Protein AF-0000000071013882 (afdb_homodimer)

Sequence (706 aa):
MTGKALVVGGSGIVGSATAALLHEQGWTVHGLARKPLEQDGVHPVVADLQDAAATAEALSCLAPDAVFITTWLRQDSEAENIRVNSAMVRNLLDGLRGDDAPRHVALVTGLKHYLGPFEAYGKGALPQTPFREEQDRLDIENFYYAQEDEVFAAAERDGFGWSVHRPHTVIGKAVGNAMNMGTTLAVYATLCRETGRPFRFPGSDAQWSGLTDMTDARQLAKHLLWAATTPAARDEAFNVVNGDVFRWSWMWGRIADWFGLEPAPFDGTVRPLEVQMADDAPVWRRIAEREGLVEPDLSRLASPWHTDADLGRPIEVVTDMSKSRRMGFTAYQPTDDAFFDLFARLRSDRLIPMTGKALVVGGSGIVGSATAALLHEQGWTVHGLARKPLEQDGVHPVVADLQDAAATAEALSCLAPDAVFITTWLRQDSEAENIRVNSAMVRNLLDGLRGDDAPRHVALVTGLKHYLGPFEAYGKGALPQTPFREEQDRLDIENFYYAQEDEVFAAAERDGFGWSVHRPHTVIGKAVGNAMNMGTTLAVYATLCRETGRPFRFPGSDAQWSGLTDMTDARQLAKHLLWAATTPAARDEAFNVVNGDVFRWSWMWGRIADWFGLEPAPFDGTVRPLEVQMADDAPVWRRIAEREGLVEPDLSRLASPWHTDADLGRPIEVVTDMSKSRRMGFTAYQPTDDAFFDLFARLRSDRLIP

pLDDT: mean 95.19, std 7.13, range [50.28, 98.94]

Nearest PDB structures (foldseek):
  6el3-assembly3_B  TM=9.417E-01  e=2.917E-36  Arabidopsis thaliana
  2v6g-assembly1_A  TM=9.565E-01  e=1.762E-35  Digitalis lanata
  5df1-assembly1_A  TM=9.251E-01  e=2.222E-35  Catharanthus roseus
  5cob-assembly2_D  TM=9.178E-01  e=1.900E-34  Catharanthus roseus
  5dcy-assembly1_A-3  TM=9.198E-01  e=2.397E-34  Catharanthus roseus

InterPro domains:
  IPR001509 NAD-dependent epimerase/dehydratase [PF01370] (5-240)
  IPR036291 NAD(P)-binding domain superfamily [SSF51735] (4-347)
  IPR055222 PRISE-like, Rossmann-fold domain [cd08948] (4-310)

Radius of gyration: 27.99 Å; Cα contacts (8 Å, |Δi|>4): 1490; chains: 2; bounding box: 55×78×63 Å

Structure (mmCIF, N/CA/C/O backbone):
data_AF-0000000071013882-model_v1
#
loop_
_entity.id
_entity.type
_entity.pdbx_description
1 polymer 'SDR family oxidoreductase'
#
loop_
_atom_site.group_PDB
_atom_site.id
_atom_site.type_symbol
_atom_site.label_atom_id
_atom_site.label_alt_id
_atom_site.label_comp_id
_atom_site.label_asym_id
_atom_site.label_entity_id
_atom_site.label_seq_id
_atom_site.pdbx_PDB_ins_code
_atom_site.Cartn_x
_atom_site.Cartn_y
_atom_site.Cartn_z
_atom_site.occupancy
_atom_site.B_iso_or_equiv
_atom_site.auth_seq_id
_atom_site.auth_comp_id
_atom_site.auth_asym_id
_atom_site.auth_atom_id
_atom_site.pdbx_PDB_model_num
ATOM 1 N N . MET A 1 1 ? -2.738 29.312 -19.031 1 50.28 1 MET A N 1
ATOM 2 C CA . MET A 1 1 ? -2.664 29.281 -17.562 1 50.28 1 MET A CA 1
ATOM 3 C C . MET A 1 1 ? -3.604 28.234 -16.984 1 50.28 1 MET A C 1
ATOM 5 O O . MET A 1 1 ? -4.738 28.094 -17.453 1 50.28 1 MET A O 1
ATOM 9 N N . THR A 1 2 ? -3.104 27.031 -16.203 1 75.88 2 THR A N 1
ATOM 10 C CA . THR A 1 2 ? -3.779 25.797 -15.812 1 75.88 2 THR A CA 1
ATOM 11 C C . THR A 1 2 ? -4.965 26.094 -14.898 1 75.88 2 THR A C 1
ATOM 13 O O . THR A 1 2 ? -6.02 25.484 -15.016 1 75.88 2 THR A O 1
ATOM 16 N N . GLY A 1 3 ? -5.027 27.234 -14.031 1 91.69 3 GLY A N 1
ATOM 17 C CA . GLY A 1 3 ? -6.113 27.656 -13.156 1 91.69 3 GLY A CA 1
ATOM 18 C C . GLY A 1 3 ? -5.645 28.484 -11.977 1 91.69 3 GLY A C 1
ATOM 19 O O . GLY A 1 3 ? -4.449 28.75 -11.828 1 91.69 3 GLY A O 1
ATOM 20 N N . LYS A 1 4 ? -6.543 29.141 -11.289 1 96.12 4 LYS A N 1
ATOM 21 C CA . LYS A 1 4 ? -6.289 29.906 -10.078 1 96.12 4 LYS A CA 1
ATOM 22 C C . LYS A 1 4 ? -6.641 29.094 -8.828 1 96.12 4 LYS A C 1
ATOM 24 O O . LYS A 1 4 ? -7.695 28.453 -8.781 1 96.12 4 LYS A O 1
ATOM 29 N N . ALA A 1 5 ? -5.691 29.094 -7.91 1 97.62 5 ALA A N 1
ATOM 30 C CA . ALA A 1 5 ? -5.902 28.328 -6.688 1 97.62 5 ALA A CA 1
ATOM 31 C C . ALA A 1 5 ? -5.77 29.203 -5.449 1 97.62 5 ALA A C 1
ATOM 33 O O . ALA A 1 5 ? -4.941 30.125 -5.418 1 97.62 5 ALA A O 1
ATOM 34 N N . LEU A 1 6 ? -6.594 28.938 -4.496 1 97.75 6 LEU A N 1
ATOM 35 C CA . LEU A 1 6 ? -6.465 29.5 -3.156 1 97.75 6 LEU A CA 1
ATOM 36 C C . LEU A 1 6 ? -6.129 28.422 -2.145 1 97.75 6 LEU A C 1
ATOM 38 O O . LEU A 1 6 ? -6.906 27.484 -1.947 1 97.75 6 LEU A O 1
ATOM 42 N N . VAL A 1 7 ? -4.977 28.5 -1.57 1 98.56 7 VAL A N 1
ATOM 43 C CA . VAL A 1 7 ? -4.547 27.562 -0.53 1 98.56 7 VAL A CA 1
ATOM 44 C C . VAL A 1 7 ? -4.711 28.219 0.842 1 98.56 7 VAL A C 1
ATOM 46 O O . VAL A 1 7 ? -4.004 29.172 1.176 1 98.56 7 VAL A O 1
ATOM 49 N N . VAL A 1 8 ? -5.66 27.703 1.597 1 98.38 8 VAL A N 1
ATOM 50 C CA . VAL A 1 8 ? -5.98 28.234 2.92 1 98.38 8 VAL A CA 1
ATOM 51 C C . VAL A 1 8 ? -5.133 27.516 3.975 1 98.38 8 VAL A C 1
ATOM 53 O O . VAL A 1 8 ? -5.219 26.297 4.137 1 98.38 8 VAL A O 1
ATOM 56 N N . GLY A 1 9 ? -4.41 28.219 4.766 1 96.19 9 GLY A N 1
ATOM 57 C CA . GLY A 1 9 ? -3.365 27.656 5.602 1 96.19 9 GLY A CA 1
ATOM 58 C C . GLY A 1 9 ? -2.049 27.469 4.867 1 96.19 9 GLY A C 1
ATOM 59 O O . GLY A 1 9 ? -1.395 26.438 4.996 1 96.19 9 GLY A O 1
ATOM 60 N N . GLY A 1 10 ? -1.673 28.438 4.117 1 94 10 GLY A N 1
ATOM 61 C CA . GLY A 1 10 ? -0.561 28.344 3.186 1 94 10 GLY A CA 1
ATOM 62 C C . GLY A 1 10 ? 0.785 28.203 3.875 1 94 10 GLY A C 1
ATOM 63 O O . GLY A 1 10 ? 1.751 27.734 3.273 1 94 10 GLY A O 1
ATOM 64 N N . SER A 1 11 ? 0.854 28.562 5.148 1 91.88 11 SER A N 1
ATOM 65 C CA . SER A 1 11 ? 2.133 28.547 5.855 1 91.88 11 SER A CA 1
ATOM 66 C C . SER A 1 11 ? 2.354 27.219 6.578 1 91.88 11 SER A C 1
ATOM 68 O O . SER A 1 11 ? 3.424 26.984 7.145 1 91.88 11 SER A O 1
ATOM 70 N N . GLY A 1 12 ? 1.391 26.375 6.566 1 94.69 12 GLY A N 1
ATOM 71 C CA . GLY A 1 12 ? 1.502 25.094 7.23 1 94.69 12 GLY A CA 1
ATOM 72 C C . GLY A 1 12 ? 2.166 24.031 6.371 1 94.69 12 GLY A C 1
ATOM 73 O O . GLY A 1 12 ? 2.551 24.297 5.23 1 94.69 12 GLY A O 1
ATOM 74 N N . ILE A 1 13 ? 2.297 22.859 6.902 1 96.31 13 ILE A N 1
ATOM 75 C CA . ILE A 1 13 ? 2.98 21.75 6.258 1 96.31 13 ILE A CA 1
ATOM 76 C C . ILE A 1 13 ? 2.27 21.391 4.953 1 96.31 13 ILE A C 1
ATOM 78 O O . ILE A 1 13 ? 2.891 21.359 3.889 1 96.31 13 ILE A O 1
ATOM 82 N N . VAL A 1 14 ? 0.982 21.172 5.051 1 97.94 14 VAL A N 1
ATOM 83 C CA . VAL A 1 14 ? 0.199 20.734 3.9 1 97.94 14 VAL A CA 1
ATOM 84 C C . VAL A 1 14 ? 0.022 21.891 2.92 1 97.94 14 VAL A C 1
ATOM 86 O O . VAL A 1 14 ? 0.165 21.719 1.709 1 97.94 14 VAL A O 1
ATOM 89 N N . GLY A 1 15 ? -0.276 23.078 3.467 1 97.56 15 GLY A N 1
ATOM 90 C CA . GLY A 1 15 ? -0.503 24.234 2.623 1 97.56 15 GLY A CA 1
ATOM 91 C C . GLY A 1 15 ? 0.707 24.625 1.789 1 97.56 15 GLY A C 1
ATOM 92 O O . GLY A 1 15 ? 0.585 24.875 0.588 1 97.56 15 GLY A O 1
ATOM 93 N N . SER A 1 16 ? 1.866 24.641 2.412 1 96.56 16 SER A N 1
ATOM 94 C CA . SER A 1 16 ? 3.074 25.031 1.692 1 96.56 16 SER A CA 1
ATOM 95 C C . SER A 1 16 ? 3.424 24.031 0.606 1 96.56 16 SER A C 1
ATOM 97 O O . SER A 1 16 ? 3.834 24.406 -0.493 1 96.56 16 SER A O 1
ATOM 99 N N . ALA A 1 17 ? 3.256 22.734 0.9 1 97.81 17 ALA A N 1
ATOM 100 C CA . ALA A 1 17 ? 3.521 21.703 -0.092 1 97.81 17 ALA A CA 1
ATOM 101 C C . ALA A 1 17 ? 2.549 21.797 -1.264 1 97.81 17 ALA A C 1
ATOM 103 O O . ALA A 1 17 ? 2.943 21.641 -2.422 1 97.81 17 ALA A O 1
ATOM 104 N N . THR A 1 18 ? 1.275 22.047 -0.95 1 98.62 18 THR A N 1
ATOM 105 C CA . THR A 1 18 ? 0.247 22.156 -1.979 1 98.62 18 THR A CA 1
ATOM 106 C C . THR A 1 18 ? 0.506 23.375 -2.867 1 98.62 18 THR A C 1
ATOM 108 O O . THR A 1 18 ? 0.449 23.281 -4.094 1 98.62 18 THR A O 1
ATOM 111 N N . ALA A 1 19 ? 0.852 24.484 -2.238 1 98.31 19 ALA A N 1
ATOM 112 C CA . ALA A 1 19 ? 1.136 25.719 -2.979 1 98.31 19 ALA A CA 1
ATOM 113 C C . ALA A 1 19 ? 2.328 25.531 -3.914 1 98.31 19 ALA A C 1
ATOM 115 O O . ALA A 1 19 ? 2.291 25.953 -5.07 1 98.31 19 ALA A O 1
ATOM 116 N N . ALA A 1 20 ? 3.359 24.891 -3.414 1 97.81 20 ALA A N 1
ATOM 117 C CA . ALA A 1 20 ? 4.559 24.656 -4.215 1 97.81 20 ALA A CA 1
ATOM 118 C C . ALA A 1 20 ? 4.242 23.812 -5.441 1 97.81 20 ALA A C 1
ATOM 120 O O . ALA A 1 20 ? 4.672 24.125 -6.555 1 97.81 20 ALA A O 1
ATOM 121 N N . LEU A 1 21 ? 3.529 22.734 -5.234 1 98.38 21 LEU A N 1
ATOM 122 C CA . LEU A 1 21 ? 3.184 21.844 -6.34 1 98.38 21 LEU A CA 1
ATOM 123 C C . LEU A 1 21 ? 2.334 22.578 -7.375 1 98.38 21 LEU A C 1
ATOM 125 O O . LEU A 1 21 ? 2.57 22.453 -8.578 1 98.38 21 LEU A O 1
ATOM 129 N N . LEU A 1 22 ? 1.296 23.328 -6.895 1 98.38 22 LEU A N 1
ATOM 130 C CA . LEU A 1 22 ? 0.406 24.047 -7.793 1 98.38 22 LEU A CA 1
ATOM 131 C C . LEU A 1 22 ? 1.184 25.062 -8.625 1 98.38 22 LEU A C 1
ATOM 133 O O . LEU A 1 22 ? 0.955 25.188 -9.836 1 98.38 22 LEU A O 1
ATOM 137 N N . HIS A 1 23 ? 2.104 25.719 -7.988 1 98.06 23 HIS A N 1
ATOM 138 C CA . HIS A 1 23 ? 2.941 26.672 -8.703 1 98.06 23 HIS A CA 1
ATOM 139 C C . HIS A 1 23 ? 3.771 25.984 -9.781 1 98.06 23 HIS A C 1
ATOM 141 O O . HIS A 1 23 ? 3.852 26.469 -10.914 1 98.06 23 HIS A O 1
ATOM 147 N N . GLU A 1 24 ? 4.375 24.906 -9.391 1 97.69 24 GLU A N 1
ATOM 148 C CA . GLU A 1 24 ? 5.172 24.125 -10.328 1 97.69 24 GLU A CA 1
ATOM 149 C C . GLU A 1 24 ? 4.336 23.672 -11.523 1 97.69 24 GLU A C 1
ATOM 151 O O . GLU A 1 24 ? 4.852 23.562 -12.641 1 97.69 24 GLU A O 1
ATOM 156 N N . GLN A 1 25 ? 3.062 23.453 -11.281 1 97.44 25 GLN A N 1
ATOM 157 C CA . GLN A 1 25 ? 2.166 22.953 -12.32 1 97.44 25 GLN A CA 1
ATOM 158 C C . GLN A 1 25 ? 1.55 24.094 -13.117 1 97.44 25 GLN A C 1
ATOM 160 O O . GLN A 1 25 ? 0.664 23.891 -13.945 1 97.44 25 GLN A O 1
ATOM 165 N N . GLY A 1 26 ? 1.887 25.328 -12.789 1 97.44 26 GLY A N 1
ATOM 166 C CA . GLY A 1 26 ? 1.522 26.469 -13.617 1 97.44 26 GLY A CA 1
ATOM 167 C C . GLY A 1 26 ? 0.284 27.188 -13.125 1 97.44 26 GLY A C 1
ATOM 168 O O . GLY A 1 26 ? -0.243 28.078 -13.812 1 97.44 26 GLY A O 1
ATOM 169 N N . TRP A 1 27 ? -0.184 26.875 -11.945 1 97.81 27 TRP A N 1
ATOM 170 C CA . TRP A 1 27 ? -1.335 27.562 -11.375 1 97.81 27 TRP A CA 1
ATOM 171 C C . TRP A 1 27 ? -0.937 28.938 -10.836 1 97.81 27 TRP A C 1
ATOM 173 O O . TRP A 1 27 ? 0.202 29.141 -10.406 1 97.81 27 TRP A O 1
ATOM 183 N N . THR A 1 28 ? -1.849 29.875 -10.984 1 97.56 28 THR A N 1
ATOM 184 C CA . THR A 1 28 ? -1.733 31.078 -10.148 1 97.56 28 THR A CA 1
ATOM 185 C C . THR A 1 28 ? -2.164 30.766 -8.711 1 97.56 28 THR A C 1
ATOM 187 O O . THR A 1 28 ? -3.312 30.391 -8.469 1 97.56 28 THR A O 1
ATOM 190 N N . VAL A 1 29 ? -1.226 30.938 -7.785 1 98.12 29 VAL A N 1
ATOM 191 C CA . VAL A 1 29 ? -1.481 30.438 -6.438 1 98.12 29 VAL A CA 1
ATOM 192 C C . VAL A 1 29 ? -1.584 31.609 -5.461 1 98.12 29 VAL A C 1
ATOM 194 O O . VAL A 1 29 ? -0.705 32.469 -5.426 1 98.12 29 VAL A O 1
ATOM 197 N N . HIS A 1 30 ? -2.65 31.672 -4.754 1 97.81 30 HIS A N 1
ATOM 198 C CA . HIS A 1 30 ? -2.811 32.562 -3.605 1 97.81 30 HIS A CA 1
ATOM 199 C C . HIS A 1 30 ? -2.77 31.781 -2.295 1 97.81 30 HIS A C 1
ATOM 201 O O . HIS A 1 30 ? -3.408 30.734 -2.172 1 97.81 30 HIS A O 1
ATOM 207 N N . GLY A 1 31 ? -1.972 32.188 -1.35 1 98 31 GLY A N 1
ATOM 208 C CA . GLY A 1 31 ? -1.874 31.562 -0.044 1 98 31 GLY A CA 1
ATOM 209 C C . GLY A 1 31 ? -2.445 32.406 1.075 1 98 31 GLY A C 1
ATOM 210 O O . GLY A 1 31 ? -1.957 33.531 1.337 1 98 31 GLY A O 1
ATOM 211 N N . LEU A 1 32 ? -3.488 31.922 1.698 1 97.69 32 LEU A N 1
ATOM 212 C CA . LEU A 1 32 ? -4.133 32.656 2.787 1 97.69 32 LEU A CA 1
ATOM 213 C C . LEU A 1 32 ? -3.59 32.188 4.137 1 97.69 32 LEU A C 1
ATOM 215 O O . LEU A 1 32 ? -3.506 30.984 4.41 1 97.69 32 LEU A O 1
ATOM 219 N N . ALA A 1 33 ? -3.146 33.062 4.953 1 95.06 33 ALA A N 1
ATOM 220 C CA . ALA A 1 33 ? -2.693 32.812 6.32 1 95.06 33 ALA A CA 1
ATOM 221 C C . ALA A 1 33 ? -2.848 34.062 7.176 1 95.06 33 ALA A C 1
ATOM 223 O O . ALA A 1 33 ? -2.969 35.188 6.645 1 95.06 33 ALA A O 1
ATOM 224 N N . ARG A 1 34 ? -2.904 33.875 8.492 1 91.81 34 ARG A N 1
ATOM 225 C CA . ARG A 1 34 ? -2.893 35.031 9.391 1 91.81 34 ARG A CA 1
ATOM 226 C C . ARG A 1 34 ? -1.564 35.781 9.305 1 91.81 34 ARG A C 1
ATOM 228 O O . ARG A 1 34 ? -1.536 37 9.297 1 91.81 34 ARG A O 1
ATOM 235 N N . LYS A 1 35 ? -0.532 34.969 9.188 1 88.69 35 LYS A N 1
ATOM 236 C CA . LYS A 1 35 ? 0.834 35.438 9.016 1 88.69 35 LYS A CA 1
ATOM 237 C C . LYS A 1 35 ? 1.518 34.75 7.844 1 88.69 35 LYS A C 1
ATOM 239 O O . LYS A 1 35 ? 2.248 33.781 8.031 1 88.69 35 LYS A O 1
ATOM 244 N N . PRO A 1 36 ? 1.36 35.312 6.648 1 87.62 36 PRO A N 1
ATOM 245 C CA . PRO A 1 36 ? 1.9 34.625 5.465 1 87.62 36 PRO A CA 1
ATOM 246 C C . PRO A 1 36 ? 3.426 34.594 5.465 1 87.62 36 PRO A C 1
ATOM 248 O O . PRO A 1 36 ? 4.082 35.531 5.914 1 87.62 36 PRO A O 1
ATOM 251 N N . LEU A 1 37 ? 3.928 33.438 5.07 1 84.69 37 LEU A N 1
ATOM 252 C CA . LEU A 1 37 ? 5.352 33.281 4.797 1 84.69 37 LEU A CA 1
ATOM 253 C C . LEU A 1 37 ? 5.641 33.469 3.309 1 84.69 37 LEU A C 1
ATOM 255 O O . LEU A 1 37 ? 4.836 33.062 2.465 1 84.69 37 LEU A O 1
ATOM 259 N N . GLU A 1 38 ? 6.738 34.125 3.096 1 88.19 38 GLU A N 1
ATOM 260 C CA . GLU A 1 38 ? 7.121 34.312 1.697 1 88.19 38 GLU A CA 1
ATOM 261 C C . GLU A 1 38 ? 7.426 32.969 1.034 1 88.19 38 GLU A C 1
ATOM 263 O O . GLU A 1 38 ? 8.172 32.156 1.584 1 88.19 38 GLU A O 1
ATOM 268 N N . GLN A 1 39 ? 6.805 32.75 -0.018 1 92.19 39 GLN A N 1
ATOM 269 C CA . GLN A 1 39 ? 7.008 31.562 -0.841 1 92.19 39 GLN A CA 1
ATOM 270 C C . GLN A 1 39 ? 6.98 31.922 -2.326 1 92.19 39 GLN A C 1
ATOM 272 O O . GLN A 1 39 ? 6.098 32.656 -2.783 1 92.19 39 GLN A O 1
ATOM 277 N N . ASP A 1 40 ? 7.992 31.438 -3.016 1 92.19 40 ASP A N 1
ATOM 278 C CA . ASP A 1 40 ? 8.109 31.734 -4.438 1 92.19 40 ASP A CA 1
ATOM 279 C C . ASP A 1 40 ? 6.852 31.312 -5.195 1 92.19 40 ASP A C 1
ATOM 281 O O . ASP A 1 40 ? 6.371 30.188 -5.047 1 92.19 40 ASP A O 1
ATOM 285 N N . GLY A 1 41 ? 6.324 32.25 -5.898 1 94.88 41 GLY A N 1
ATOM 286 C CA . GLY A 1 41 ? 5.219 31.953 -6.793 1 94.88 41 GLY A CA 1
ATOM 287 C C . GLY A 1 41 ? 3.871 31.938 -6.094 1 94.88 41 GLY A C 1
ATOM 288 O O . GLY A 1 41 ? 2.855 31.578 -6.695 1 94.88 41 GLY A O 1
ATOM 289 N N . VAL A 1 42 ? 3.844 32.344 -4.828 1 97.12 42 VAL A N 1
ATOM 290 C CA . VAL A 1 42 ? 2.592 32.344 -4.078 1 97.12 42 VAL A CA 1
ATOM 291 C C . VAL A 1 42 ? 2.23 33.781 -3.674 1 97.12 42 VAL A C 1
ATOM 293 O O . VAL A 1 42 ? 3.041 34.5 -3.066 1 97.12 42 VAL A O 1
ATOM 296 N N . HIS A 1 43 ? 1.067 34.281 -4.094 1 97.06 43 HIS A N 1
ATOM 297 C CA . HIS A 1 43 ? 0.562 35.594 -3.701 1 97.06 43 HIS A CA 1
ATOM 298 C C . HIS A 1 43 ? -0.079 35.531 -2.318 1 97.06 43 HIS A C 1
ATOM 300 O O . HIS A 1 43 ? -1.062 34.812 -2.111 1 97.06 43 HIS A O 1
ATOM 306 N N . PRO A 1 44 ? 0.429 36.312 -1.442 1 96.94 44 PRO A N 1
ATOM 307 C CA . PRO A 1 44 ? -0.105 36.25 -0.08 1 96.94 44 PRO A CA 1
ATOM 308 C C . PRO A 1 44 ? -1.486 36.875 0.044 1 96.94 44 PRO A C 1
ATOM 310 O O . PRO A 1 44 ? -1.763 37.906 -0.604 1 96.94 44 PRO A O 1
ATOM 313 N N . VAL A 1 45 ? -2.33 36.281 0.736 1 97.12 45 VAL A N 1
ATOM 314 C CA . VAL A 1 45 ? -3.615 36.781 1.187 1 97.12 45 VAL A CA 1
ATOM 315 C C . VAL A 1 45 ? -3.672 36.781 2.713 1 97.12 45 VAL A C 1
ATOM 317 O O . VAL A 1 45 ? -3.539 35.719 3.334 1 97.12 45 VAL A O 1
ATOM 320 N N . VAL A 1 46 ? -3.826 37.938 3.348 1 96.56 46 VAL A N 1
ATOM 321 C CA . VAL A 1 46 ? -3.807 38.031 4.805 1 96.56 46 VAL A CA 1
ATOM 322 C C . VAL A 1 46 ? -5.234 38.094 5.34 1 96.56 46 VAL A C 1
ATOM 324 O O . VAL A 1 46 ? -5.996 39 5.004 1 96.56 46 VAL A O 1
ATOM 327 N N . ALA A 1 47 ? -5.566 37.125 6.152 1 95.75 47 ALA A N 1
ATOM 328 C CA . ALA A 1 47 ? -6.883 37.125 6.785 1 95.75 47 ALA A CA 1
ATOM 329 C C . ALA A 1 47 ? -6.922 36.188 7.992 1 95.75 47 ALA A C 1
ATOM 331 O O . ALA A 1 47 ? -6.262 35.156 8 1 95.75 47 ALA A O 1
ATOM 332 N N . ASP A 1 48 ? -7.613 36.594 9 1 96.44 48 ASP A N 1
ATOM 333 C CA . ASP A 1 48 ? -8.055 35.719 10.086 1 96.44 48 ASP A CA 1
ATOM 334 C C . ASP A 1 48 ? -9.445 35.156 9.805 1 96.44 48 ASP A C 1
ATOM 336 O O . ASP A 1 48 ? -10.438 35.906 9.883 1 96.44 48 ASP A O 1
ATOM 340 N N . LEU A 1 49 ? -9.547 33.875 9.602 1 97.56 49 LEU A N 1
ATOM 341 C CA . LEU A 1 49 ? -10.789 33.25 9.164 1 97.56 49 LEU A CA 1
ATOM 342 C C . LEU A 1 49 ? -11.859 33.344 10.25 1 97.56 49 LEU A C 1
ATOM 344 O O . LEU A 1 49 ? -13.039 33.125 9.984 1 97.56 49 LEU A O 1
ATOM 348 N N . GLN A 1 50 ? -11.445 33.688 11.461 1 97.25 50 GLN A N 1
ATOM 349 C CA . GLN A 1 50 ? -12.43 33.875 12.531 1 97.25 50 GLN A CA 1
ATOM 350 C C . GLN A 1 50 ? -13.18 35.188 12.391 1 97.25 50 GLN A C 1
ATOM 352 O O . GLN A 1 50 ? -14.211 35.375 13.023 1 97.25 50 GLN A O 1
ATOM 357 N N . ASP A 1 51 ? -12.633 36.094 11.602 1 97.69 51 ASP A N 1
ATOM 358 C CA . ASP A 1 51 ? -13.25 37.375 11.32 1 97.69 51 ASP A CA 1
ATOM 359 C C . ASP A 1 51 ? -13.969 37.375 9.969 1 97.69 51 ASP A C 1
ATOM 361 O O . ASP A 1 51 ? -13.336 37.531 8.922 1 97.69 51 ASP A O 1
ATOM 365 N N . ALA A 1 52 ? -15.25 37.281 9.984 1 97.69 52 ALA A N 1
ATOM 366 C CA . ALA A 1 52 ? -16.047 37.125 8.773 1 97.69 52 ALA A CA 1
ATOM 367 C C . ALA A 1 52 ? -15.867 38.312 7.832 1 97.69 52 ALA A C 1
ATOM 369 O O . ALA A 1 52 ? -15.672 38.125 6.629 1 97.69 52 ALA A O 1
ATOM 370 N N . ALA A 1 53 ? -15.922 39.469 8.383 1 97.25 53 ALA A N 1
ATOM 371 C CA . ALA A 1 53 ? -15.852 40.688 7.566 1 97.25 53 ALA A CA 1
ATOM 372 C C . ALA A 1 53 ? -14.469 40.844 6.926 1 97.25 53 ALA A C 1
ATOM 374 O O . ALA A 1 53 ? -14.359 41.156 5.734 1 97.25 53 ALA A O 1
ATOM 375 N N . ALA A 1 54 ? -13.438 40.656 7.719 1 96.31 54 ALA A N 1
ATOM 376 C CA . ALA A 1 54 ? -12.07 40.75 7.215 1 96.31 54 ALA A CA 1
ATOM 377 C C . ALA A 1 54 ? -11.797 39.688 6.156 1 96.31 54 ALA A C 1
ATOM 379 O O . ALA A 1 54 ? -11.078 39.938 5.188 1 96.31 54 ALA A O 1
ATOM 380 N N . THR A 1 55 ? -12.352 38.5 6.371 1 97.62 55 THR A N 1
ATOM 381 C CA . THR A 1 55 ? -12.195 37.406 5.41 1 97.62 55 THR A CA 1
ATOM 382 C C . THR A 1 55 ? -12.867 37.781 4.086 1 97.62 55 THR A C 1
ATOM 384 O O . THR A 1 55 ? -12.273 37.625 3.018 1 97.62 55 THR A O 1
ATOM 387 N N . ALA A 1 56 ? -14.062 38.281 4.133 1 96.25 56 ALA A N 1
ATOM 388 C CA . ALA A 1 56 ? -14.789 38.688 2.93 1 96.25 56 ALA A CA 1
ATOM 389 C C . ALA A 1 56 ? -14.031 39.75 2.158 1 96.25 56 ALA A C 1
ATOM 391 O O . ALA A 1 56 ? -13.938 39.688 0.93 1 96.25 56 ALA A O 1
ATOM 392 N N . GLU A 1 57 ? -13.516 40.688 2.891 1 96.62 57 GLU A N 1
ATOM 393 C CA . GLU A 1 57 ? -12.766 41.781 2.27 1 96.62 57 GLU A CA 1
ATOM 394 C C . GLU A 1 57 ? -11.508 41.25 1.579 1 96.62 57 GLU A C 1
ATOM 396 O O . GLU A 1 57 ? -11.211 41.625 0.448 1 96.62 57 GLU A O 1
ATOM 401 N N . ALA A 1 58 ? -10.766 40.375 2.238 1 96.5 58 ALA A N 1
ATOM 402 C CA . ALA A 1 58 ? -9.516 39.844 1.716 1 96.5 58 ALA A CA 1
ATOM 403 C C . ALA A 1 58 ? -9.766 39 0.453 1 96.5 58 ALA A C 1
ATOM 405 O O . ALA A 1 58 ? -8.898 38.938 -0.426 1 96.5 58 ALA A O 1
ATOM 406 N N . LEU A 1 59 ? -10.969 38.438 0.325 1 95.62 59 LEU A N 1
ATOM 407 C CA . LEU A 1 59 ? -11.258 37.5 -0.753 1 95.62 59 LEU A CA 1
ATOM 408 C C . LEU A 1 59 ? -12.031 38.188 -1.877 1 95.62 59 LEU A C 1
ATOM 410 O O . LEU A 1 59 ? -12.297 37.562 -2.916 1 95.62 59 LEU A O 1
ATOM 414 N N . SER A 1 60 ? -12.383 39.438 -1.75 1 91.81 60 SER A N 1
ATOM 415 C CA . SER A 1 60 ? -13.344 40.125 -2.602 1 91.81 60 SER A CA 1
ATOM 416 C C . SER A 1 60 ? -12.867 40.156 -4.051 1 91.81 60 SER A C 1
ATOM 418 O O . SER A 1 60 ? -13.68 40.188 -4.977 1 91.81 60 SER A O 1
ATOM 420 N N . CYS A 1 61 ? -11.578 40.062 -4.301 1 89.19 61 CYS A N 1
ATOM 421 C CA . CYS A 1 61 ? -11.078 40.188 -5.668 1 89.19 61 CYS A CA 1
ATOM 422 C C . CYS A 1 61 ? -10.57 38.844 -6.184 1 89.19 61 CYS A C 1
ATOM 424 O O . CYS A 1 61 ? -9.906 38.781 -7.219 1 89.19 61 CYS A O 1
ATOM 426 N N . LEU A 1 62 ? -10.859 37.812 -5.449 1 91.81 62 LEU A N 1
ATOM 427 C CA . LEU A 1 62 ? -10.375 36.5 -5.844 1 91.81 62 LEU A CA 1
ATOM 428 C C . LEU A 1 62 ? -11.5 35.656 -6.434 1 91.81 62 LEU A C 1
ATOM 430 O O . LEU A 1 62 ? -12.633 35.688 -5.949 1 91.81 62 LEU A O 1
ATOM 434 N N . ALA A 1 63 ? -11.227 35.031 -7.539 1 91.88 63 ALA A N 1
ATOM 435 C CA . ALA A 1 63 ? -12.117 34.062 -8.172 1 91.88 63 ALA A CA 1
ATOM 436 C C . ALA A 1 63 ? -11.383 32.75 -8.484 1 91.88 63 ALA A C 1
ATOM 438 O O . ALA A 1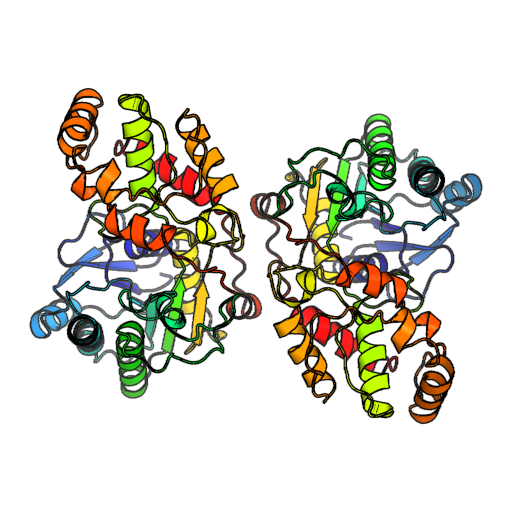 63 ? -11.18 32.406 -9.656 1 91.88 63 ALA A O 1
ATOM 439 N N . PRO A 1 64 ? -11.039 31.984 -7.434 1 95.19 64 PRO A N 1
ATOM 440 C CA . PRO A 1 64 ? -10.234 30.781 -7.652 1 95.19 64 PRO A CA 1
ATOM 441 C C . PRO A 1 64 ? -11.031 29.656 -8.281 1 95.19 64 PRO A C 1
ATOM 443 O O . PRO A 1 64 ? -12.211 29.469 -7.977 1 95.19 64 PRO A O 1
ATOM 446 N N . ASP A 1 65 ? -10.367 28.875 -9.18 1 95.31 65 ASP A N 1
ATOM 447 C CA . ASP A 1 65 ? -10.93 27.656 -9.758 1 95.31 65 ASP A CA 1
ATOM 448 C C . ASP A 1 65 ? -10.93 26.531 -8.734 1 95.31 65 ASP A C 1
ATOM 450 O O . ASP A 1 65 ? -11.75 25.609 -8.82 1 95.31 65 ASP A O 1
ATOM 454 N N . ALA A 1 66 ? -10.008 26.578 -7.812 1 97.25 66 ALA A N 1
ATOM 455 C CA . ALA A 1 66 ? -9.891 25.562 -6.773 1 97.25 66 ALA A CA 1
ATOM 456 C C . ALA A 1 66 ? -9.5 26.188 -5.438 1 97.25 66 ALA A C 1
ATOM 458 O O . ALA A 1 66 ? -8.68 27.109 -5.391 1 97.25 66 ALA A O 1
ATOM 459 N N . VAL A 1 67 ? -10.094 25.719 -4.383 1 97.88 67 VAL A N 1
ATOM 460 C CA . VAL A 1 67 ? -9.805 26.141 -3.014 1 97.88 67 VAL A CA 1
ATOM 461 C C . VAL A 1 67 ? -9.352 24.938 -2.189 1 97.88 67 VAL A C 1
ATOM 463 O O . VAL A 1 67 ? -10.031 23.906 -2.158 1 97.88 67 VAL A O 1
ATOM 466 N N . PHE A 1 68 ? -8.227 25.031 -1.573 1 98.81 68 PHE A N 1
ATOM 467 C CA . PHE A 1 68 ? -7.688 23.969 -0.73 1 98.81 68 PHE A CA 1
ATOM 468 C C . PHE A 1 68 ? -7.641 24.406 0.728 1 98.81 68 PHE A C 1
ATOM 470 O O . PHE A 1 68 ? -6.848 25.281 1.095 1 98.81 68 PHE A O 1
ATOM 477 N N . ILE A 1 69 ? -8.484 23.828 1.52 1 98.81 69 ILE A N 1
ATOM 478 C CA . ILE A 1 69 ? -8.547 24.156 2.939 1 98.81 69 ILE A CA 1
ATOM 479 C C . ILE A 1 69 ? -7.645 23.219 3.729 1 98.81 69 ILE A C 1
ATOM 481 O O . ILE A 1 69 ? -8 22.047 3.957 1 98.81 69 ILE A O 1
ATOM 485 N N . THR A 1 70 ? -6.512 23.703 4.199 1 98.19 70 THR A N 1
ATOM 486 C CA . THR A 1 70 ? -5.516 22.844 4.824 1 98.19 70 THR A CA 1
ATOM 487 C C . THR A 1 70 ? -5.195 23.328 6.238 1 98.19 70 THR A C 1
ATOM 489 O O . THR A 1 70 ? -4.09 23.125 6.738 1 98.19 70 THR A O 1
ATOM 492 N N . THR A 1 71 ? -6.168 24.031 6.883 1 95.44 71 THR A N 1
ATOM 493 C CA . THR A 1 71 ? -5.875 24.578 8.203 1 95.44 71 THR A CA 1
ATOM 494 C C . THR A 1 71 ? -7.039 24.344 9.156 1 95.44 71 THR A C 1
ATOM 496 O O . THR A 1 71 ? -8.18 24.172 8.727 1 95.44 71 THR A O 1
ATOM 499 N N . TRP A 1 72 ? -6.707 24.234 10.367 1 93.44 72 TRP A N 1
ATOM 500 C CA . TRP A 1 72 ? -7.641 24.266 11.484 1 93.44 72 TRP A CA 1
ATOM 501 C C . TRP A 1 72 ? -6.977 24.812 12.742 1 93.44 72 TRP A C 1
ATOM 503 O O . TRP A 1 72 ? -5.762 25.031 12.758 1 93.44 72 TRP A O 1
ATOM 513 N N . LEU A 1 73 ? -7.77 25.234 13.703 1 94.12 73 LEU A N 1
ATOM 514 C CA . LEU A 1 73 ? -7.285 25.812 14.945 1 94.12 73 LEU A CA 1
ATOM 515 C C . LEU A 1 73 ? -7.664 24.938 16.141 1 94.12 73 LEU A C 1
ATOM 517 O O . LEU A 1 73 ? -8.852 24.734 16.406 1 94.12 73 LEU A O 1
ATOM 521 N N . ARG A 1 74 ? -6.652 24.484 16.844 1 90.5 74 ARG A N 1
ATOM 522 C CA . ARG A 1 74 ? -6.898 23.672 18.031 1 90.5 74 ARG A CA 1
ATOM 523 C C . ARG A 1 74 ? -7.477 24.516 19.156 1 90.5 74 ARG A C 1
ATOM 525 O O . ARG A 1 74 ? -7.02 25.641 19.406 1 90.5 74 ARG A O 1
ATOM 532 N N . GLN A 1 75 ? -8.516 24 19.75 1 93.81 75 GLN A N 1
ATOM 533 C CA . GLN A 1 75 ? -9.117 24.609 20.922 1 93.81 75 GLN A CA 1
ATOM 534 C C . GLN A 1 75 ? -9.039 23.688 22.125 1 93.81 75 GLN A C 1
ATOM 536 O O . GLN A 1 75 ? -8.57 22.562 22.031 1 93.81 75 GLN A O 1
ATOM 541 N N . ASP A 1 76 ? -9.523 24.172 23.281 1 91.81 76 ASP A N 1
ATOM 542 C CA . ASP A 1 76 ? -9.367 23.469 24.547 1 91.81 76 ASP A CA 1
ATOM 543 C C . ASP A 1 76 ? -10.383 22.344 24.672 1 91.81 76 ASP A C 1
ATOM 545 O O . ASP A 1 76 ? -10.18 21.391 25.453 1 91.81 76 ASP A O 1
ATOM 549 N N . SER A 1 77 ? -11.453 22.438 23.984 1 93.44 77 SER A N 1
ATOM 550 C CA . SER A 1 77 ? -12.492 21.422 24.016 1 93.44 77 SER A CA 1
ATOM 551 C C . SER A 1 77 ? -13.008 21.109 22.609 1 93.44 77 SER A C 1
ATOM 553 O O . SER A 1 77 ? -12.867 21.938 21.703 1 93.44 77 SER A O 1
ATOM 555 N N . GLU A 1 78 ? -13.555 19.953 22.516 1 94.62 78 GLU A N 1
ATOM 556 C CA . GLU A 1 78 ? -14.094 19.578 21.203 1 94.62 78 GLU A CA 1
ATOM 557 C C . GLU A 1 78 ? -15.242 20.484 20.797 1 94.62 78 GLU A C 1
ATOM 559 O O . GLU A 1 78 ? -15.398 20.812 19.625 1 94.62 78 GLU A O 1
ATOM 564 N N . ALA A 1 79 ? -16.031 20.859 21.766 1 96.06 79 ALA A N 1
ATOM 565 C CA . ALA A 1 79 ? -17.125 21.797 21.484 1 96.06 79 ALA A CA 1
ATOM 566 C C . ALA A 1 79 ? -16.578 23.109 20.906 1 96.06 79 ALA A C 1
ATOM 568 O O . ALA A 1 79 ? -17.156 23.641 19.953 1 96.06 79 ALA A O 1
ATOM 569 N N . GLU A 1 80 ? -15.516 23.578 21.484 1 97.12 80 GLU A N 1
ATOM 570 C CA . GLU A 1 80 ? -14.891 24.797 20.969 1 97.12 80 GLU A CA 1
ATOM 571 C C . GLU A 1 80 ? -14.234 24.547 19.625 1 97.12 80 GLU A C 1
ATOM 573 O O . GLU A 1 80 ? -14.25 25.422 18.75 1 97.12 80 GLU A O 1
ATOM 578 N N . ASN A 1 81 ? -13.57 23.391 19.469 1 97 81 ASN A N 1
ATOM 579 C CA . ASN A 1 81 ? -13.047 23.016 18.156 1 97 81 ASN A CA 1
ATOM 580 C C . ASN A 1 81 ? -14.125 23.094 17.078 1 97 81 ASN A C 1
ATOM 582 O O . ASN A 1 81 ? -13.898 23.625 16 1 97 81 ASN A O 1
ATOM 586 N N . ILE A 1 82 ? -15.289 22.547 17.391 1 98.06 82 ILE A N 1
ATOM 587 C CA . ILE A 1 82 ? -16.406 22.516 16.453 1 98.06 82 ILE A CA 1
ATOM 588 C C . ILE A 1 82 ? -16.844 23.953 16.125 1 98.06 82 ILE A C 1
ATOM 590 O O . ILE A 1 82 ? -16.969 24.312 14.953 1 98.06 82 ILE A O 1
ATOM 594 N N . ARG A 1 83 ? -17.031 24.719 17.125 1 98.19 83 ARG A N 1
ATOM 595 C CA . ARG A 1 83 ? -17.5 26.094 16.938 1 98.19 83 ARG A CA 1
ATOM 596 C C . ARG A 1 83 ? -16.547 26.891 16.078 1 98.19 83 ARG A C 1
ATOM 598 O O . ARG A 1 83 ? -16.953 27.5 15.086 1 98.19 83 ARG A O 1
ATOM 605 N N . VAL A 1 84 ? -15.273 26.891 16.438 1 98.5 84 VAL A N 1
ATOM 606 C CA . VAL A 1 84 ? -14.266 27.75 15.812 1 98.5 84 VAL A CA 1
ATOM 607 C C . VAL A 1 84 ? -13.977 27.266 14.391 1 98.5 84 VAL A C 1
ATOM 609 O O . VAL A 1 84 ? -14 28.047 13.445 1 98.5 84 VAL A O 1
ATOM 612 N N . ASN A 1 85 ? -13.734 25.984 14.211 1 98.5 85 ASN A N 1
ATOM 613 C CA . ASN A 1 85 ? -13.305 25.469 12.914 1 98.5 85 ASN A CA 1
ATOM 614 C C . ASN A 1 85 ? -14.453 25.438 11.914 1 98.5 85 ASN A C 1
ATOM 616 O O . ASN A 1 85 ? -14.242 25.625 10.711 1 98.5 85 ASN A O 1
ATOM 620 N N . SER A 1 86 ? -15.719 25.219 12.344 1 98.56 86 SER A N 1
ATOM 621 C CA . SER A 1 86 ? -16.859 25.359 11.438 1 98.56 86 SER A CA 1
ATOM 622 C C . SER A 1 86 ? -17.031 26.797 10.961 1 98.56 86 SER A C 1
ATOM 624 O O . SER A 1 86 ? -17.297 27.031 9.781 1 98.56 86 SER A O 1
ATOM 626 N N . ALA A 1 87 ? -16.859 27.672 11.906 1 98.56 87 ALA A N 1
ATOM 627 C CA . ALA A 1 87 ? -17 29.078 11.57 1 98.56 87 ALA A CA 1
ATOM 628 C C . ALA A 1 87 ? -15.945 29.516 10.562 1 98.56 87 ALA A C 1
ATOM 630 O O . ALA A 1 87 ? -16.234 30.312 9.656 1 98.56 87 ALA A O 1
ATOM 631 N N . MET A 1 88 ? -14.734 29.047 10.75 1 98.69 88 MET A N 1
ATOM 632 C CA . MET A 1 88 ? -13.656 29.375 9.828 1 98.69 88 MET A CA 1
ATOM 633 C C . MET A 1 88 ? -14.008 28.938 8.406 1 98.69 88 MET A C 1
ATOM 635 O O . MET A 1 88 ? -13.828 29.688 7.453 1 98.69 88 MET A O 1
ATOM 639 N N . VAL A 1 89 ? -14.531 27.688 8.25 1 98.62 89 VAL A N 1
ATOM 640 C CA . VAL A 1 89 ? -14.906 27.172 6.941 1 98.62 89 VAL A CA 1
ATOM 641 C C . VAL A 1 89 ? -16.078 28 6.379 1 98.62 89 VAL A C 1
ATOM 643 O O . VAL A 1 89 ? -16.062 28.375 5.207 1 98.62 89 VAL A O 1
ATOM 646 N N . ARG A 1 90 ? -17.062 28.297 7.176 1 98.19 90 ARG A N 1
ATOM 647 C CA . ARG A 1 90 ? -18.219 29.094 6.766 1 98.19 90 ARG A CA 1
ATOM 648 C C . ARG A 1 90 ? -17.797 30.469 6.277 1 98.19 90 ARG A C 1
ATOM 650 O O . ARG A 1 90 ? -18.234 30.906 5.211 1 98.19 90 ARG A O 1
ATOM 657 N N . ASN A 1 91 ? -16.969 31.172 7.07 1 98.25 91 ASN A N 1
ATOM 658 C CA . ASN A 1 91 ? -16.5 32.5 6.711 1 98.25 91 ASN A CA 1
ATOM 659 C C . ASN A 1 91 ? -15.75 32.5 5.387 1 98.25 91 ASN A C 1
ATOM 661 O O . ASN A 1 91 ? -15.922 33.406 4.562 1 98.25 91 ASN A O 1
ATOM 665 N N . LEU A 1 92 ? -14.859 31.5 5.23 1 97.5 92 LEU A N 1
ATOM 666 C CA . LEU A 1 92 ? -14.094 31.375 3.996 1 97.5 92 LEU A CA 1
ATOM 667 C C . LEU A 1 92 ? -15.031 31.234 2.797 1 97.5 92 LEU A C 1
ATOM 669 O O . LEU A 1 92 ? -14.898 31.969 1.816 1 97.5 92 LEU A O 1
ATOM 673 N N . LEU A 1 93 ? -15.969 30.266 2.885 1 96.5 93 LEU A N 1
ATOM 674 C CA . LEU A 1 93 ? -16.828 29.938 1.747 1 96.5 93 LEU A CA 1
ATOM 675 C C . LEU A 1 93 ? -17.828 31.062 1.494 1 96.5 93 LEU A C 1
ATOM 677 O O . LEU A 1 93 ? -18.188 31.328 0.345 1 96.5 93 LEU A O 1
ATOM 681 N N . ASP A 1 94 ? -18.312 31.75 2.547 1 95.38 94 ASP A N 1
ATOM 682 C CA . ASP A 1 94 ? -19.172 32.906 2.383 1 95.38 94 ASP A CA 1
ATOM 683 C C . ASP A 1 94 ? -18.438 34.031 1.665 1 95.38 94 ASP A C 1
ATOM 685 O O . ASP A 1 94 ? -19.031 34.75 0.854 1 95.38 94 ASP A O 1
ATOM 689 N N . GLY A 1 95 ? -17.188 34.188 2.037 1 94.75 95 GLY A N 1
ATOM 690 C CA . GLY A 1 95 ? -16.391 35.25 1.433 1 94.75 95 GLY A CA 1
ATOM 691 C C . GLY A 1 95 ? -16.109 35 -0.043 1 94.75 95 GLY A C 1
ATOM 692 O O . GLY A 1 95 ? -15.734 35.938 -0.761 1 94.75 95 GLY A O 1
ATOM 693 N N . LEU A 1 96 ? -16.25 33.812 -0.468 1 93.94 96 LEU A N 1
ATOM 694 C CA . LEU A 1 96 ? -15.961 33.438 -1.853 1 93.94 96 LEU A CA 1
ATOM 695 C C . LEU A 1 96 ? -17.234 33.375 -2.676 1 93.94 96 LEU A C 1
ATOM 697 O O . LEU A 1 96 ? -17.219 33 -3.852 1 93.94 96 LEU A O 1
ATOM 701 N N . ARG A 1 97 ? -18.359 33.781 -2.014 1 87.12 97 ARG A N 1
ATOM 702 C CA . ARG A 1 97 ? -19.625 33.75 -2.725 1 87.12 97 ARG A CA 1
ATOM 703 C C . ARG A 1 97 ? -19.672 34.812 -3.818 1 87.12 97 ARG A C 1
ATOM 705 O O . ARG A 1 97 ? -19.047 35.875 -3.695 1 87.12 97 ARG A O 1
ATOM 712 N N . GLY A 1 98 ? -20.562 34.594 -4.895 1 72.56 98 GLY A N 1
ATOM 713 C CA . GLY A 1 98 ? -20.828 35.594 -5.91 1 72.56 98 GLY A CA 1
ATOM 714 C C . GLY A 1 98 ? -20.359 35.188 -7.293 1 72.56 98 GLY A C 1
ATOM 715 O O . GLY A 1 98 ? -20.922 35.656 -8.297 1 72.56 98 GLY A O 1
ATOM 716 N N . ASP A 1 99 ? -19.094 34.719 -7.277 1 58.34 99 ASP A N 1
ATOM 717 C CA . ASP A 1 99 ? -18.641 34.406 -8.625 1 58.34 99 ASP A CA 1
ATOM 718 C C . ASP A 1 99 ? -19.234 33.062 -9.102 1 58.34 99 ASP A C 1
ATOM 720 O O . ASP A 1 99 ? -19.438 32.156 -8.297 1 58.34 99 ASP A O 1
ATOM 724 N N . ASP A 1 100 ? -20.031 33 -10.164 1 59.69 100 ASP A N 1
ATOM 725 C CA . ASP A 1 100 ? -20.703 31.875 -10.781 1 59.69 100 ASP A CA 1
ATOM 726 C C . ASP A 1 100 ? -19.719 30.75 -11.125 1 59.69 100 ASP A C 1
ATOM 728 O O . ASP A 1 100 ? -20.109 29.734 -11.703 1 59.69 100 ASP A O 1
ATOM 732 N N . ALA A 1 101 ? -18.469 30.953 -10.906 1 60.25 101 ALA A N 1
ATOM 733 C CA . ALA A 1 101 ? -17.547 30 -11.516 1 60.25 101 ALA A CA 1
ATOM 734 C C . ALA A 1 101 ? -17.531 28.688 -10.734 1 60.25 101 ALA A C 1
ATOM 736 O O . ALA A 1 101 ? -17.531 28.688 -9.5 1 60.25 101 ALA A O 1
ATOM 737 N N . PRO A 1 102 ? -17.688 27.688 -11.531 1 67.31 102 PRO A N 1
ATOM 738 C CA . PRO A 1 102 ? -17.594 26.359 -10.938 1 67.31 102 PRO A CA 1
ATOM 739 C C . PRO A 1 102 ? -16.25 26.109 -10.234 1 67.31 102 PRO A C 1
ATOM 741 O O . PRO A 1 102 ? -15.195 26.359 -10.82 1 67.31 102 PRO A O 1
ATOM 744 N N . ARG A 1 103 ? -16.266 26.031 -8.938 1 91.38 103 ARG A N 1
ATOM 745 C CA . ARG A 1 103 ? -14.992 25.812 -8.25 1 91.38 103 ARG A CA 1
ATOM 746 C C . ARG A 1 103 ? -14.992 24.469 -7.539 1 91.38 103 ARG A C 1
ATOM 748 O O . ARG A 1 103 ? -16.031 23.828 -7.391 1 91.38 103 ARG A O 1
ATOM 755 N N . HIS A 1 104 ? -13.859 23.938 -7.402 1 96.88 104 HIS A N 1
ATOM 756 C CA . HIS A 1 104 ? -13.625 22.766 -6.566 1 96.88 104 HIS A CA 1
ATOM 757 C C . HIS A 1 104 ? -13.078 23.172 -5.199 1 96.88 104 HIS A C 1
ATOM 759 O O . HIS A 1 104 ? -12.133 23.953 -5.113 1 96.88 104 HIS A O 1
ATOM 765 N N . VAL A 1 105 ? -13.719 22.703 -4.156 1 98.06 105 VAL A N 1
ATOM 766 C CA . VAL A 1 105 ? -13.25 22.953 -2.797 1 98.06 105 VAL A CA 1
ATOM 767 C C . VAL A 1 105 ? -12.758 21.656 -2.172 1 98.06 105 VAL A C 1
ATOM 769 O O . VAL A 1 105 ? -13.531 20.703 -2.014 1 98.06 105 VAL A O 1
ATOM 772 N N . ALA A 1 106 ? -11.492 21.594 -1.86 1 98.88 106 ALA A N 1
ATOM 773 C CA . ALA A 1 106 ? -10.906 20.453 -1.178 1 98.88 106 ALA A CA 1
ATOM 774 C C . ALA A 1 106 ? -10.672 20.75 0.301 1 98.88 106 ALA A C 1
ATOM 776 O O . ALA A 1 106 ? -10.078 21.766 0.648 1 98.88 106 ALA A O 1
ATOM 777 N N . LEU A 1 107 ? -11.148 19.859 1.16 1 98.94 107 LEU A N 1
ATOM 778 C CA . LEU A 1 107 ? -10.969 20 2.602 1 98.94 107 LEU A CA 1
ATOM 779 C C . LEU A 1 107 ? -10.055 18.891 3.137 1 98.94 107 LEU A C 1
ATOM 781 O O . LEU A 1 107 ? -10.297 17.703 2.887 1 98.94 107 LEU A O 1
ATOM 785 N N . VAL A 1 108 ? -8.992 19.312 3.848 1 98.88 108 VAL A N 1
ATOM 786 C CA . VAL A 1 108 ? -8.125 18.344 4.504 1 98.88 108 VAL A CA 1
ATOM 787 C C . VAL A 1 108 ? -8.594 18.125 5.941 1 98.88 108 VAL A C 1
ATOM 789 O O . VAL A 1 108 ? -8.688 19.078 6.723 1 98.88 108 VAL A O 1
ATOM 792 N N . THR A 1 109 ? -8.938 16.984 6.277 1 98.25 109 THR A N 1
ATOM 793 C CA . THR A 1 109 ? -9.211 16.562 7.645 1 98.25 109 THR A CA 1
ATOM 794 C C . THR A 1 109 ? -8.141 15.594 8.141 1 98.25 109 THR A C 1
ATOM 796 O O . THR A 1 109 ? -6.984 15.984 8.336 1 98.25 109 THR A O 1
ATOM 799 N N . GLY A 1 110 ? -8.578 14.359 8.477 1 97 110 GLY A N 1
ATOM 800 C CA . GLY A 1 110 ? -7.633 13.352 8.93 1 97 110 GLY A CA 1
ATOM 801 C C . GLY A 1 110 ? -8.305 12.117 9.508 1 97 110 GLY A C 1
ATOM 802 O O . GLY A 1 110 ? -9.523 11.961 9.398 1 97 110 GLY A O 1
ATOM 803 N N . LEU A 1 111 ? -7.543 11.305 10.172 1 96.25 111 LEU A N 1
ATOM 804 C CA . LEU A 1 111 ? -8.047 10 10.602 1 96.25 111 LEU A CA 1
ATOM 805 C C . LEU A 1 111 ? -8.828 10.117 11.906 1 96.25 111 LEU A C 1
ATOM 807 O O . LEU A 1 111 ? -9.461 9.156 12.344 1 96.25 111 LEU A O 1
ATOM 811 N N . LYS A 1 112 ? -8.828 11.297 12.539 1 94.25 112 LYS A N 1
ATOM 812 C CA . LYS A 1 112 ? -9.758 11.5 13.641 1 94.25 112 LYS A CA 1
ATOM 813 C C . LYS A 1 112 ? -11.195 11.242 13.211 1 94.25 112 LYS A C 1
ATOM 815 O O . LYS A 1 112 ? -12.07 11.031 14.047 1 94.25 112 LYS A O 1
ATOM 820 N N . HIS A 1 113 ? -11.406 11.352 11.906 1 95.75 113 HIS A N 1
ATOM 821 C CA . HIS A 1 113 ? -12.688 10.953 11.344 1 95.75 113 HIS A CA 1
ATOM 822 C C . HIS A 1 113 ? -13.102 9.57 11.836 1 95.75 113 HIS A C 1
ATOM 824 O O . HIS A 1 113 ? -14.273 9.328 12.125 1 95.75 113 HIS A O 1
ATOM 830 N N . TYR A 1 114 ? -12.133 8.633 11.922 1 95.38 114 TYR A N 1
ATOM 831 C CA . TYR A 1 114 ? -12.398 7.242 12.281 1 95.38 114 TYR A CA 1
ATOM 832 C C . TYR A 1 114 ? -12.109 7 13.758 1 95.38 114 TYR A C 1
ATOM 834 O O . TYR A 1 114 ? -12.594 6.027 14.344 1 95.38 114 TYR A O 1
ATOM 842 N N . LEU A 1 115 ? -11.258 7.836 14.367 1 92.31 115 LEU A N 1
ATOM 843 C CA . LEU A 1 115 ? -10.703 7.559 15.688 1 92.31 115 LEU A CA 1
ATOM 844 C C . LEU A 1 115 ? -11.414 8.391 16.75 1 92.31 115 LEU A C 1
ATOM 846 O O . LEU A 1 115 ? -11.328 8.078 17.938 1 92.31 115 LEU A O 1
ATOM 850 N N . GLY A 1 116 ? -12.078 9.398 16.344 1 87.56 116 GLY A N 1
ATOM 851 C CA . GLY A 1 116 ? -12.672 10.32 17.297 1 87.56 116 GLY A CA 1
ATOM 852 C C . GLY A 1 116 ? -11.719 11.406 17.75 1 87.56 116 GLY A C 1
ATOM 853 O O . GLY A 1 116 ? -10.555 11.43 17.359 1 87.56 116 GLY A O 1
ATOM 854 N N . PRO A 1 117 ? -12.266 12.281 18.562 1 83.19 117 PRO A N 1
ATOM 855 C CA . PRO A 1 117 ? -11.445 13.398 19.062 1 83.19 117 PRO A CA 1
ATOM 856 C C . PRO A 1 117 ? -10.328 12.945 19.984 1 83.19 117 PRO A C 1
ATOM 858 O O . PRO A 1 117 ? -10.32 11.797 20.438 1 83.19 117 PRO A O 1
ATOM 861 N N . PHE A 1 118 ? -9.375 13.805 20.172 1 73.06 118 PHE A N 1
ATOM 862 C CA . PHE A 1 118 ? -8.188 13.508 20.969 1 73.06 118 PHE A CA 1
ATOM 863 C C . PHE A 1 118 ? -8.578 12.922 22.328 1 73.06 118 PHE A C 1
ATOM 865 O O . PHE A 1 118 ? -7.934 11.992 22.812 1 73.06 118 PHE A O 1
ATOM 872 N N . GLU A 1 119 ? -9.617 13.43 22.844 1 69.5 119 GLU A N 1
ATOM 873 C CA . GLU A 1 119 ? -10.016 13.047 24.188 1 69.5 119 GLU A CA 1
ATOM 874 C C . GLU A 1 119 ? -10.633 11.648 24.203 1 69.5 119 GLU A C 1
ATOM 876 O O . GLU A 1 119 ? -10.758 11.031 25.266 1 69.5 119 GLU A O 1
ATOM 881 N N . ALA A 1 120 ? -10.898 11.172 23.062 1 66.75 120 ALA A N 1
ATOM 882 C CA . ALA A 1 120 ? -11.617 9.906 23 1 66.75 120 ALA A CA 1
ATOM 883 C C . ALA A 1 120 ? -10.828 8.867 22.203 1 66.75 120 ALA A C 1
ATOM 885 O O . ALA A 1 120 ? -11.359 7.809 21.859 1 66.75 120 ALA A O 1
ATOM 886 N N . TYR A 1 121 ? -9.57 9.227 22.047 1 62.12 121 TYR A N 1
ATOM 887 C CA . TYR A 1 121 ? -8.805 8.305 21.203 1 62.12 121 TYR A CA 1
ATOM 888 C C . TYR A 1 121 ? -8.781 6.906 21.812 1 62.12 121 TYR A C 1
ATOM 890 O O . TYR A 1 121 ? -8.375 6.738 22.969 1 62.12 121 TYR A O 1
ATOM 898 N N . GLY A 1 122 ? -9.289 6.027 21.062 1 59.19 122 GLY A N 1
ATOM 899 C CA . GLY A 1 122 ? -9.148 4.637 21.469 1 59.19 122 GLY A CA 1
ATOM 900 C C . GLY A 1 122 ? -10.219 4.188 22.453 1 59.19 122 GLY A C 1
ATOM 901 O O . GLY A 1 122 ? -10.141 3.086 23 1 59.19 122 GLY A O 1
ATOM 902 N N . LYS A 1 123 ? -11.094 5.352 22.719 1 63.38 123 LYS A N 1
ATOM 903 C CA . LYS A 1 123 ? -12.164 4.977 23.641 1 63.38 123 LYS A CA 1
ATOM 904 C C . LYS A 1 123 ? -13.414 4.527 22.875 1 63.38 123 LYS A C 1
ATOM 906 O O . LYS A 1 123 ? -13.75 5.094 21.844 1 63.38 123 LYS A O 1
ATOM 911 N N . GLY A 1 124 ? -13.898 3.344 23.219 1 64.44 124 GLY A N 1
ATOM 912 C CA . GLY A 1 124 ? -15.102 2.768 22.641 1 64.44 124 GLY A CA 1
ATOM 913 C C . GLY A 1 124 ? -14.812 1.819 21.484 1 64.44 124 GLY A C 1
ATOM 914 O O . GLY A 1 124 ? -13.68 1.379 21.297 1 64.44 124 GLY A O 1
ATOM 915 N N . ALA A 1 125 ? -15.828 1.524 20.734 1 74.25 125 ALA A N 1
ATOM 916 C CA . ALA A 1 125 ? -15.695 0.625 19.594 1 74.25 125 ALA A CA 1
ATOM 917 C C . ALA A 1 125 ? -15.125 1.357 18.391 1 74.25 125 ALA A C 1
ATOM 919 O O . ALA A 1 125 ? -15.711 2.328 17.906 1 74.25 125 ALA A O 1
ATOM 920 N N . LEU A 1 126 ? -13.922 1.077 18.047 1 81.69 126 LEU A N 1
ATOM 921 C CA . LEU A 1 126 ? -13.289 1.662 16.875 1 81.69 126 LEU A CA 1
ATOM 922 C C . LEU A 1 126 ? -13.5 0.781 15.641 1 81.69 126 LEU A C 1
ATOM 924 O O . LEU A 1 126 ? -13.586 -0.443 15.758 1 81.69 126 LEU A O 1
ATOM 928 N N . PRO A 1 127 ? -13.602 1.55 14.547 1 88.69 127 PRO A N 1
ATOM 929 C CA . PRO A 1 127 ? -13.734 0.749 13.328 1 88.69 127 PRO A CA 1
ATOM 930 C C . PRO A 1 127 ? -12.523 -0.142 13.078 1 88.69 127 PRO A C 1
ATOM 932 O O . PRO A 1 127 ? -11.43 0.147 13.562 1 88.69 127 PRO A O 1
ATOM 935 N N . GLN A 1 128 ? -12.773 -1.19 12.375 1 92.38 128 GLN A N 1
ATOM 936 C CA . GLN A 1 128 ? -11.711 -2.129 12.023 1 92.38 128 GLN A CA 1
ATOM 937 C C . GLN A 1 128 ? -10.727 -1.501 11.047 1 92.38 128 GLN A C 1
ATOM 939 O O . GLN A 1 128 ? -11.125 -0.813 10.109 1 92.38 128 GLN A O 1
ATOM 944 N N . THR A 1 129 ? -9.461 -1.695 11.258 1 95.88 129 THR A N 1
ATOM 945 C CA . THR A 1 129 ? -8.445 -1.311 10.289 1 95.88 129 THR A CA 1
ATOM 946 C C . THR A 1 129 ? -8.25 -2.406 9.242 1 95.88 129 THR A C 1
ATOM 948 O O . THR A 1 129 ? -8.492 -3.582 9.523 1 95.88 129 THR A O 1
ATOM 951 N N . PRO A 1 130 ? -7.828 -2.094 8.086 1 98 130 PRO A N 1
ATOM 952 C CA . PRO A 1 130 ? -7.555 -0.728 7.629 1 98 130 PRO A CA 1
ATOM 953 C C . PRO A 1 130 ? -8.812 0.132 7.559 1 98 130 PRO A C 1
ATOM 955 O O . PRO A 1 130 ? -9.883 -0.362 7.199 1 98 130 PRO A O 1
ATOM 958 N N . PHE A 1 131 ? -8.656 1.426 7.926 1 97.88 131 PHE A N 1
ATOM 959 C CA . PHE A 1 131 ? -9.773 2.359 7.793 1 97.88 131 PHE A CA 1
ATOM 960 C C . PHE A 1 131 ? -10.195 2.492 6.336 1 97.88 131 PHE A C 1
ATOM 962 O O . PHE A 1 131 ? -9.352 2.621 5.449 1 97.88 131 PHE A O 1
ATOM 969 N N . ARG A 1 132 ? -11.5 2.494 6.086 1 97.81 132 ARG A N 1
ATOM 970 C CA . ARG A 1 132 ? -12.078 2.602 4.75 1 97.81 132 ARG A CA 1
ATOM 971 C C . ARG A 1 132 ? -13.141 3.691 4.695 1 97.81 132 ARG A C 1
ATOM 973 O O . ARG A 1 132 ? -13.898 3.871 5.652 1 97.81 132 ARG A O 1
ATOM 980 N N . GLU A 1 133 ? -13.258 4.367 3.566 1 97.88 133 GLU A N 1
ATOM 981 C CA . GLU A 1 133 ? -14.102 5.551 3.432 1 97.88 133 GLU A CA 1
ATOM 982 C C . GLU A 1 133 ? -15.578 5.191 3.572 1 97.88 133 GLU A C 1
ATOM 984 O O . GLU A 1 133 ? -16.406 6.055 3.877 1 97.88 133 GLU A O 1
ATOM 989 N N . GLU A 1 134 ? -15.898 3.92 3.389 1 95.44 134 GLU A N 1
ATOM 990 C CA . GLU A 1 134 ? -17.297 3.504 3.482 1 95.44 134 GLU A CA 1
ATOM 991 C C . GLU A 1 134 ? -17.75 3.402 4.938 1 95.44 134 GLU A C 1
ATOM 993 O O . GLU A 1 134 ? -18.938 3.285 5.215 1 95.44 134 GLU A O 1
ATOM 998 N N . GLN A 1 135 ? -16.812 3.365 5.855 1 95.5 135 GLN A N 1
ATOM 999 C CA . GLN A 1 135 ? -17.172 3.291 7.27 1 95.5 135 GLN A CA 1
ATOM 1000 C C . GLN A 1 135 ? -17.859 4.566 7.727 1 95.5 135 GLN A C 1
ATOM 1002 O O . GLN A 1 135 ? -17.484 5.668 7.332 1 95.5 135 GLN A O 1
ATOM 1007 N N . ASP A 1 136 ? -18.797 4.469 8.555 1 92.94 136 ASP A N 1
ATOM 1008 C CA . ASP A 1 136 ? -19.641 5.578 8.984 1 92.94 136 ASP A CA 1
ATOM 1009 C C . ASP A 1 136 ? -18.906 6.477 9.977 1 92.94 136 ASP A C 1
ATOM 1011 O O . ASP A 1 136 ? -17.938 6.055 10.602 1 92.94 136 ASP A O 1
ATOM 1015 N N . ARG A 1 137 ? -19.453 7.742 10.047 1 95.44 137 ARG A N 1
ATOM 1016 C CA . ARG A 1 137 ? -19.047 8.609 11.148 1 95.44 137 ARG A CA 1
ATOM 1017 C C . ARG A 1 137 ? -19.312 7.945 12.492 1 95.44 137 ARG A C 1
ATOM 1019 O O . ARG A 1 137 ? -20.25 7.152 12.625 1 95.44 137 ARG A O 1
ATOM 1026 N N . LEU A 1 138 ? -18.453 8.227 13.422 1 93.38 138 LEU A N 1
ATOM 1027 C CA . LEU A 1 138 ? -18.719 7.797 14.789 1 93.38 138 LEU A CA 1
ATOM 1028 C C . LEU A 1 138 ? -19.844 8.625 15.414 1 93.38 138 LEU A C 1
ATOM 1030 O O . LEU A 1 138 ? -20.094 9.758 15 1 93.38 138 LEU A O 1
ATOM 1034 N N . ASP A 1 139 ? -20.562 8.008 16.328 1 91.56 139 ASP A N 1
ATOM 1035 C CA . ASP A 1 139 ? -21.578 8.734 17.062 1 91.56 139 ASP A CA 1
ATOM 1036 C C . ASP A 1 139 ? -20.953 9.57 18.188 1 91.56 139 ASP A C 1
ATOM 1038 O O . ASP A 1 139 ? -21.188 9.312 19.359 1 91.56 139 ASP A O 1
ATOM 1042 N N . ILE A 1 140 ? -20.172 10.555 17.766 1 92.06 140 ILE A N 1
ATOM 1043 C CA . ILE A 1 140 ? -19.469 11.422 18.719 1 92.06 140 ILE A CA 1
ATOM 1044 C C . ILE A 1 140 ? -19.281 12.812 18.109 1 92.06 140 ILE A C 1
ATOM 1046 O O . ILE A 1 140 ? -19.375 12.977 16.891 1 92.06 140 ILE A O 1
ATOM 1050 N N . GLU A 1 141 ? -19.094 13.742 18.953 1 93.19 141 GLU A N 1
ATOM 1051 C CA . GLU A 1 141 ? -18.734 15.078 18.484 1 93.19 141 GLU A CA 1
ATOM 1052 C C . GLU A 1 141 ? -17.344 15.078 17.844 1 93.19 141 GLU A C 1
ATOM 1054 O O . GLU A 1 141 ? -16.406 14.477 18.391 1 93.19 141 GLU A O 1
ATOM 1059 N N . ASN A 1 142 ? -17.281 15.664 16.703 1 95.5 142 ASN A N 1
ATOM 1060 C CA . ASN A 1 142 ? -16.031 15.719 15.953 1 95.5 142 ASN A CA 1
ATOM 1061 C C . ASN A 1 142 ? -15.953 16.953 15.055 1 95.5 142 ASN A C 1
ATOM 1063 O O . ASN A 1 142 ? -16.797 17.125 14.164 1 95.5 142 ASN A O 1
ATOM 1067 N N . PHE A 1 143 ? -15.008 17.766 15.242 1 96.88 143 PHE A N 1
ATOM 1068 C CA . PHE A 1 143 ? -14.969 19.016 14.492 1 96.88 143 PHE A CA 1
ATOM 1069 C C . PHE A 1 143 ? -14.703 18.75 13.016 1 96.88 143 PHE A C 1
ATOM 1071 O O . PHE A 1 143 ? -15.047 19.578 12.164 1 96.88 143 PHE A O 1
ATOM 1078 N N . TYR A 1 144 ? -14.039 17.578 12.648 1 97.44 144 TYR A N 1
ATOM 1079 C CA . TYR A 1 144 ? -13.898 17.219 11.242 1 97.44 144 TYR A CA 1
ATOM 1080 C C . TYR A 1 144 ? -15.266 17.094 10.578 1 97.44 144 TYR A C 1
ATOM 1082 O O . TYR A 1 144 ? -15.461 17.547 9.445 1 97.44 144 TYR A O 1
ATOM 1090 N N . TYR A 1 145 ? -16.203 16.453 11.297 1 98.19 145 TYR A N 1
ATOM 1091 C CA . TYR A 1 145 ? -17.562 16.312 10.781 1 98.19 145 TYR A CA 1
ATOM 1092 C C . TYR A 1 145 ? -18.203 17.688 10.562 1 98.19 145 TYR A C 1
ATOM 1094 O O . TYR A 1 145 ? -18.828 17.922 9.531 1 98.19 145 TYR A O 1
ATOM 1102 N N . ALA A 1 146 ? -17.984 18.516 11.484 1 98.38 146 ALA A N 1
ATOM 1103 C CA . ALA A 1 146 ? -18.578 19.844 11.406 1 98.38 146 ALA A CA 1
ATOM 1104 C C . ALA A 1 146 ? -18 20.641 10.234 1 98.38 146 ALA A C 1
ATOM 1106 O O . ALA A 1 146 ? -18.719 21.359 9.555 1 98.38 146 ALA A O 1
ATOM 1107 N N . GLN A 1 147 ? -16.688 20.547 10.039 1 98.81 147 GLN A N 1
ATOM 1108 C CA . GLN A 1 147 ? -16.062 21.203 8.883 1 98.81 147 GLN A CA 1
ATOM 1109 C C . GLN A 1 147 ? -16.641 20.656 7.574 1 98.81 147 GLN A C 1
ATOM 1111 O O . GLN A 1 147 ? -16.953 21.422 6.664 1 98.81 147 GLN A O 1
ATOM 1116 N N . GLU A 1 148 ? -16.734 19.344 7.465 1 98.75 148 GLU A N 1
ATOM 1117 C CA . GLU A 1 148 ? -17.328 18.719 6.285 1 98.75 148 GLU A CA 1
ATOM 1118 C C . GLU A 1 148 ? -18.75 19.219 6.031 1 98.75 148 GLU A C 1
ATOM 1120 O O . GLU A 1 148 ? -19.094 19.547 4.898 1 98.75 148 GLU A O 1
ATOM 1125 N N . ASP A 1 149 ? -19.531 19.266 7.086 1 98.75 149 ASP A N 1
ATOM 1126 C CA . ASP A 1 149 ? -20.922 19.672 6.961 1 98.75 149 ASP A CA 1
ATOM 1127 C C . ASP A 1 149 ? -21.031 21.094 6.414 1 98.75 149 ASP A C 1
ATOM 1129 O O . ASP A 1 149 ? -21.922 21.406 5.625 1 98.75 149 ASP A O 1
ATOM 1133 N N . GLU A 1 150 ? -20.125 21.984 6.871 1 98.62 150 GLU A N 1
ATOM 1134 C CA . GLU A 1 150 ? -20.094 23.344 6.336 1 98.62 150 GLU A CA 1
ATOM 1135 C C . GLU A 1 150 ? -19.781 23.344 4.836 1 98.62 150 GLU A C 1
ATOM 1137 O O . GLU A 1 150 ? -20.391 24.094 4.078 1 98.62 150 GLU A O 1
ATOM 1142 N N . VAL A 1 151 ? -18.844 22.516 4.418 1 98.44 151 VAL A N 1
ATOM 1143 C CA . VAL A 1 151 ? -18.469 22.422 3.008 1 98.44 151 VAL A CA 1
ATOM 1144 C C . VAL A 1 151 ? -19.656 21.891 2.207 1 98.44 151 VAL A C 1
ATOM 1146 O O . VAL A 1 151 ? -20 22.422 1.151 1 98.44 151 VAL A O 1
ATOM 1149 N N . PHE A 1 152 ? -20.312 20.828 2.701 1 98.38 152 PHE A N 1
ATOM 1150 C CA . PHE A 1 152 ? -21.438 20.203 2.01 1 98.38 152 PHE A CA 1
ATOM 1151 C C . PHE A 1 152 ? -22.578 21.203 1.854 1 98.38 152 PHE A C 1
ATOM 1153 O O . PHE A 1 152 ? -23.172 21.312 0.775 1 98.38 152 PHE A O 1
ATOM 1160 N N . ALA A 1 153 ? -22.906 21.891 2.904 1 97.31 153 ALA A N 1
ATOM 1161 C CA . ALA A 1 153 ? -24 22.875 2.873 1 97.31 153 ALA A CA 1
ATOM 1162 C C . ALA A 1 153 ? -23.703 23.984 1.868 1 97.31 153 ALA A C 1
ATOM 1164 O O . ALA A 1 153 ? -24.594 24.391 1.11 1 97.31 153 ALA A O 1
ATOM 1165 N N . ALA A 1 154 ? -22.5 24.5 1.899 1 96.44 154 ALA A N 1
ATOM 1166 C CA . ALA A 1 154 ? -22.109 25.562 0.972 1 96.44 154 ALA A CA 1
ATOM 1167 C C . ALA A 1 154 ? -22.141 25.062 -0.471 1 96.44 154 ALA A C 1
ATOM 1169 O O . ALA A 1 154 ? -22.516 25.797 -1.381 1 96.44 154 ALA A O 1
ATOM 1170 N N . ALA A 1 155 ? -21.656 23.844 -0.693 1 96.12 155 ALA A N 1
ATOM 1171 C CA . ALA A 1 155 ? -21.672 23.25 -2.029 1 96.12 155 ALA A CA 1
ATOM 1172 C C . ALA A 1 155 ? -23.094 23.156 -2.576 1 96.12 155 ALA A C 1
ATOM 1174 O O . ALA A 1 155 ? -23.328 23.406 -3.76 1 96.12 155 ALA A O 1
ATOM 1175 N N . GLU A 1 156 ? -23.984 22.688 -1.726 1 94.62 156 GLU A N 1
ATOM 1176 C CA . GLU A 1 156 ? -25.375 22.594 -2.119 1 94.62 156 GLU A CA 1
ATOM 1177 C C . GLU A 1 156 ? -25.938 23.969 -2.48 1 94.62 156 GLU A C 1
ATOM 1179 O O . GLU A 1 156 ? -26.688 24.094 -3.455 1 94.62 156 GLU A O 1
ATOM 1184 N N . ARG A 1 157 ? -25.578 24.906 -1.751 1 93.12 157 ARG A N 1
ATOM 1185 C CA . ARG A 1 157 ? -26.094 26.266 -1.929 1 93.12 157 ARG A CA 1
ATOM 1186 C C . ARG A 1 157 ? -25.484 26.906 -3.176 1 93.12 157 ARG A C 1
ATOM 1188 O O . ARG A 1 157 ? -26.203 27.547 -3.951 1 93.12 157 ARG A O 1
ATOM 1195 N N . ASP A 1 158 ? -24.172 26.766 -3.346 1 92.94 158 ASP A N 1
ATOM 1196 C CA . ASP A 1 158 ? -23.438 27.562 -4.328 1 92.94 158 ASP A CA 1
ATOM 1197 C C . ASP A 1 158 ? -23.109 26.75 -5.574 1 92.94 158 ASP A C 1
ATOM 1199 O O . ASP A 1 158 ? -22.672 27.297 -6.586 1 92.94 158 ASP A O 1
ATOM 1203 N N . GLY A 1 159 ? -23.188 25.406 -5.562 1 92.69 159 GLY A N 1
ATOM 1204 C CA . GLY A 1 159 ? -23.109 24.562 -6.738 1 92.69 159 GLY A CA 1
ATOM 1205 C C . GLY A 1 159 ? -21.688 24.109 -7.062 1 92.69 159 GLY A C 1
ATOM 1206 O O . GLY A 1 159 ? -21.438 23.531 -8.125 1 92.69 159 GLY A O 1
ATOM 1207 N N . PHE A 1 160 ? -20.734 24.375 -6.184 1 94.75 160 PHE A N 1
ATOM 1208 C CA . PHE A 1 160 ? -19.375 23.922 -6.445 1 94.75 160 PHE A CA 1
ATOM 1209 C C . PHE A 1 160 ? -19.203 22.453 -6.055 1 94.75 160 PHE A C 1
ATOM 1211 O O . PHE A 1 160 ? -20.016 21.906 -5.32 1 94.75 160 PHE A O 1
ATOM 1218 N N . GLY A 1 161 ? -18.188 21.734 -6.695 1 96.31 161 GLY A N 1
ATOM 1219 C CA . GLY A 1 161 ? -17.812 20.406 -6.27 1 96.31 161 GLY A CA 1
ATOM 1220 C C . GLY A 1 161 ? -16.828 20.391 -5.105 1 96.31 161 GLY A C 1
ATOM 1221 O O . GLY A 1 161 ? -16.219 21.422 -4.801 1 96.31 161 GLY A O 1
ATOM 1222 N N . TRP A 1 162 ? -16.734 19.25 -4.48 1 98.19 162 TRP A N 1
ATOM 1223 C CA . TRP A 1 162 ? -15.852 19.188 -3.318 1 98.19 162 TRP A CA 1
ATOM 1224 C C . TRP A 1 162 ? -15.164 17.844 -3.229 1 98.19 162 TRP A C 1
ATOM 1226 O O . TRP A 1 162 ? -15.547 16.891 -3.918 1 98.19 162 TRP A O 1
ATOM 1236 N N . SER A 1 163 ? -14.125 17.766 -2.486 1 98.81 163 SER A N 1
ATOM 1237 C CA . SER A 1 163 ? -13.469 16.547 -2.023 1 98.81 163 SER A CA 1
ATOM 1238 C C . SER A 1 163 ? -12.977 16.703 -0.589 1 98.81 163 SER A C 1
ATOM 1240 O O . SER A 1 163 ? -12.609 17.797 -0.162 1 98.81 163 SER A O 1
ATOM 1242 N N . VAL A 1 164 ? -13.055 15.664 0.186 1 98.88 164 VAL A N 1
ATOM 1243 C CA . VAL A 1 164 ? -12.477 15.594 1.521 1 98.88 164 VAL A CA 1
ATOM 1244 C C . VAL A 1 164 ? -11.289 14.625 1.516 1 98.88 164 VAL A C 1
ATOM 1246 O O . VAL A 1 164 ? -11.359 13.555 0.918 1 98.88 164 VAL A O 1
ATOM 1249 N N . HIS A 1 165 ? -10.211 15.039 2.092 1 98.94 165 HIS A N 1
ATOM 1250 C CA . HIS A 1 165 ? -9.008 14.219 2.164 1 98.94 165 HIS A CA 1
ATOM 1251 C C . HIS A 1 165 ? -8.633 13.914 3.609 1 98.94 165 HIS A C 1
ATOM 1253 O O . HIS A 1 165 ? -8.508 14.82 4.43 1 98.94 165 HIS A O 1
ATOM 1259 N N . ARG A 1 166 ? -8.484 12.664 3.924 1 98.81 166 ARG A N 1
ATOM 1260 C CA . ARG A 1 166 ? -8.219 12.203 5.285 1 98.81 166 ARG A CA 1
ATOM 1261 C C . ARG A 1 166 ? -6.828 11.586 5.391 1 98.81 166 ARG A C 1
ATOM 1263 O O . ARG A 1 166 ? -6.672 10.367 5.27 1 98.81 166 ARG A O 1
ATOM 1270 N N . PRO A 1 167 ? -5.816 12.398 5.625 1 98.56 167 PRO A N 1
ATOM 1271 C CA . PRO A 1 167 ? -4.465 11.867 5.797 1 98.56 167 PRO A CA 1
ATOM 1272 C C . PRO A 1 167 ? -4.227 11.281 7.188 1 98.56 167 PRO A C 1
ATOM 1274 O O . PRO A 1 167 ? -4.922 11.648 8.141 1 98.56 167 PRO A O 1
ATOM 1277 N N . HIS A 1 168 ? -3.295 10.305 7.223 1 98.06 168 HIS A N 1
ATOM 1278 C CA . HIS A 1 168 ? -2.654 9.953 8.484 1 98.06 168 HIS A CA 1
ATOM 1279 C C . HIS A 1 168 ? -1.662 11.031 8.914 1 98.06 168 HIS A C 1
ATOM 1281 O O . HIS A 1 168 ? -1.666 12.141 8.367 1 98.06 168 HIS A O 1
ATOM 1287 N N . THR A 1 169 ? -0.911 10.836 10 1 97.19 169 THR A N 1
ATOM 1288 C CA . THR A 1 169 ? 0.102 11.781 10.453 1 97.19 169 THR A CA 1
ATOM 1289 C C . THR A 1 169 ? 0.933 12.289 9.273 1 97.19 169 THR A C 1
ATOM 1291 O O . THR A 1 169 ? 1.473 11.492 8.5 1 97.19 169 THR A O 1
ATOM 1294 N N . VAL A 1 170 ? 1.014 13.586 9.109 1 97.88 170 VAL A N 1
ATOM 1295 C CA . VAL A 1 170 ? 1.651 14.195 7.949 1 97.88 170 VAL A CA 1
ATOM 1296 C C . VAL A 1 170 ? 3.105 14.531 8.273 1 97.88 170 VAL A C 1
ATOM 1298 O O . VAL A 1 170 ? 3.398 15.086 9.336 1 97.88 170 VAL A O 1
ATOM 1301 N N . ILE A 1 171 ? 3.977 14.148 7.352 1 97.62 171 ILE A N 1
ATOM 1302 C CA . ILE A 1 171 ? 5.395 14.477 7.43 1 97.62 171 ILE A CA 1
ATOM 1303 C C . ILE A 1 171 ? 5.734 15.547 6.398 1 97.62 171 ILE A C 1
ATOM 1305 O O . ILE A 1 171 ? 5.457 15.383 5.207 1 97.62 171 ILE A O 1
ATOM 1309 N N . GLY A 1 172 ? 6.242 16.594 6.832 1 97.31 172 GLY A N 1
ATOM 1310 C CA . GLY A 1 172 ? 6.645 17.703 5.977 1 97.31 172 GLY A CA 1
ATOM 1311 C C . GLY A 1 172 ? 7.285 18.844 6.738 1 97.31 172 GLY A C 1
ATOM 1312 O O . GLY A 1 172 ? 7.48 18.75 7.953 1 97.31 172 GLY A O 1
ATOM 1313 N N . LYS A 1 173 ? 7.672 19.859 6.031 1 96.06 173 LYS A N 1
ATOM 1314 C CA . LYS A 1 173 ? 8.422 20.953 6.629 1 96.06 173 LYS A CA 1
ATOM 1315 C C . LYS A 1 173 ? 7.543 22.203 6.789 1 96.06 173 LYS A C 1
ATOM 1317 O O . LYS A 1 173 ? 6.961 22.688 5.816 1 96.06 173 LYS A O 1
ATOM 1322 N N . ALA A 1 174 ? 7.492 22.672 7.945 1 92.94 174 ALA A N 1
ATOM 1323 C CA . ALA A 1 174 ? 6.957 23.984 8.273 1 92.94 174 ALA A CA 1
ATOM 1324 C C . ALA A 1 174 ? 7.48 24.484 9.617 1 92.94 174 ALA A C 1
ATOM 1326 O O . ALA A 1 174 ? 7.336 23.797 10.633 1 92.94 174 ALA A O 1
ATOM 1327 N N . VAL A 1 175 ? 8.094 25.641 9.648 1 93.06 175 VAL A N 1
ATOM 1328 C CA . VAL A 1 175 ? 8.578 26.219 10.898 1 93.06 175 VAL A CA 1
ATOM 1329 C C . VAL A 1 175 ? 7.43 26.891 11.648 1 93.06 175 VAL A C 1
ATOM 1331 O O . VAL A 1 175 ? 6.641 27.625 11.055 1 93.06 175 VAL A O 1
ATOM 1334 N N . GLY A 1 176 ? 7.293 26.562 12.867 1 89.69 176 GLY A N 1
ATOM 1335 C CA . GLY A 1 176 ? 6.242 27.172 13.68 1 89.69 176 GLY A CA 1
ATOM 1336 C C . GLY A 1 176 ? 4.957 26.359 13.68 1 89.69 176 GLY A C 1
ATOM 1337 O O . GLY A 1 176 ? 3.988 26.734 14.344 1 89.69 176 GLY A O 1
ATOM 1338 N N . ASN A 1 177 ? 4.977 25.266 12.938 1 87.31 177 ASN A N 1
ATOM 1339 C CA . ASN A 1 177 ? 3.795 24.422 12.883 1 87.31 177 ASN A CA 1
ATOM 1340 C C . ASN A 1 177 ? 3.602 23.641 14.18 1 87.31 177 ASN A C 1
ATOM 1342 O O . ASN A 1 177 ? 4.543 23.031 14.695 1 87.31 177 ASN A O 1
ATOM 1346 N N . ALA A 1 178 ? 2.432 23.625 14.633 1 78.69 178 ALA A N 1
ATOM 1347 C CA . ALA A 1 178 ? 2.105 23.031 15.93 1 78.69 178 ALA A CA 1
ATOM 1348 C C . ALA A 1 178 ? 2.102 21.5 15.844 1 78.69 178 ALA A C 1
ATOM 1350 O O . ALA A 1 178 ? 2.172 20.812 16.859 1 78.69 178 ALA A O 1
ATOM 1351 N N . MET A 1 179 ? 1.881 20.953 14.711 1 84.31 179 MET A N 1
ATOM 1352 C CA . MET A 1 179 ? 1.811 19.516 14.523 1 84.31 179 MET A CA 1
ATOM 1353 C C . MET A 1 179 ? 2.83 19.047 13.492 1 84.31 179 MET A C 1
ATOM 1355 O O . MET A 1 179 ? 2.541 19.031 12.297 1 84.31 179 MET A O 1
ATOM 1359 N N . ASN A 1 180 ? 3.939 18.672 13.961 1 91.19 180 ASN A N 1
ATOM 1360 C CA . ASN A 1 180 ? 5.043 18.375 13.055 1 91.19 180 ASN A CA 1
ATOM 1361 C C . ASN A 1 180 ? 5.906 17.219 13.578 1 91.19 180 ASN A C 1
ATOM 1363 O O . ASN A 1 180 ? 7.043 17.438 14.008 1 91.19 180 ASN A O 1
ATOM 1367 N N . MET A 1 181 ? 5.543 16.109 13.367 1 96.31 181 MET A N 1
ATOM 1368 C CA . MET A 1 181 ? 6.25 14.953 13.922 1 96.31 181 MET A CA 1
ATOM 1369 C C . MET A 1 181 ? 7.633 14.812 13.297 1 96.31 181 MET A C 1
ATOM 1371 O O . MET A 1 181 ? 8.617 14.555 13.992 1 96.31 181 MET A O 1
ATOM 1375 N N . GLY A 1 182 ? 7.773 14.977 11.992 1 98 182 GLY A N 1
ATOM 1376 C CA . GLY A 1 182 ? 9.047 14.789 11.312 1 98 182 GLY A CA 1
ATOM 1377 C C . GLY A 1 182 ? 10.141 15.695 11.844 1 98 182 GLY A C 1
ATOM 1378 O O . GLY A 1 182 ? 11.227 15.227 12.195 1 98 182 GLY A O 1
ATOM 1379 N N . THR A 1 183 ? 9.844 16.984 11.953 1 98.25 183 THR A N 1
ATOM 1380 C CA . THR A 1 183 ? 10.82 17.938 12.461 1 98.25 183 THR A CA 1
ATOM 1381 C C . THR A 1 183 ? 11.086 17.719 13.945 1 98.25 183 THR A C 1
ATOM 1383 O O . THR A 1 183 ? 12.219 17.875 14.406 1 98.25 183 THR A O 1
ATOM 1386 N N . THR A 1 184 ? 10.023 17.359 14.672 1 98.44 184 THR A N 1
ATOM 1387 C CA . THR A 1 184 ? 10.195 17.062 16.094 1 98.44 184 THR A CA 1
ATOM 1388 C C . THR A 1 184 ? 11.188 15.922 16.281 1 98.44 184 THR A C 1
ATOM 1390 O O . THR A 1 184 ? 12.094 16.016 17.125 1 98.44 184 THR A O 1
ATOM 1393 N N . LEU A 1 185 ? 11.102 14.891 15.5 1 98.62 185 LEU A N 1
ATOM 1394 C CA . LEU A 1 185 ? 11.992 13.742 15.609 1 98.62 185 LEU A CA 1
ATOM 1395 C C . LEU A 1 185 ? 13.406 14.109 15.172 1 98.62 185 LEU A C 1
ATOM 1397 O O . LEU A 1 185 ? 14.383 13.617 15.742 1 98.62 185 LEU A O 1
ATOM 1401 N N . ALA A 1 186 ? 13.523 14.961 14.188 1 98.69 186 ALA A N 1
ATOM 1402 C CA . ALA A 1 186 ? 14.836 15.422 13.734 1 98.69 186 ALA A CA 1
ATOM 1403 C C . ALA A 1 186 ? 15.562 16.188 14.836 1 98.69 186 ALA A C 1
ATOM 1405 O O . ALA A 1 186 ? 16.75 15.945 15.086 1 98.69 186 ALA A O 1
ATOM 1406 N N . VAL A 1 187 ? 14.82 17.062 15.477 1 98.44 187 VAL A N 1
ATOM 1407 C CA . VAL A 1 187 ? 15.391 17.875 16.547 1 98.44 187 VAL A CA 1
ATOM 1408 C C . VAL A 1 187 ? 15.75 16.984 17.734 1 98.44 187 VAL A C 1
ATOM 1410 O O . VAL A 1 187 ? 16.828 17.125 18.328 1 98.44 187 VAL A O 1
ATOM 1413 N N . TYR A 1 188 ? 14.844 16.078 18.047 1 98.75 188 TYR A N 1
ATOM 1414 C CA . TYR A 1 188 ? 15.094 15.133 19.125 1 98.75 188 TYR A CA 1
ATOM 1415 C C . TYR A 1 188 ? 16.359 14.32 18.859 1 98.75 188 TYR A C 1
ATOM 1417 O O . TYR A 1 188 ? 17.203 14.188 19.75 1 98.75 188 TYR A O 1
ATOM 1425 N N . ALA A 1 189 ? 16.484 13.758 17.672 1 98.81 189 ALA A N 1
ATOM 1426 C CA . ALA A 1 189 ? 17.672 12.984 17.297 1 98.81 189 ALA A CA 1
ATOM 1427 C C . ALA A 1 189 ? 18.922 13.836 17.406 1 98.81 189 ALA A C 1
ATOM 1429 O O . ALA A 1 189 ? 19.953 13.367 17.922 1 98.81 189 ALA A O 1
ATOM 1430 N N . THR A 1 190 ? 18.844 15.078 16.938 1 98.62 190 THR A N 1
ATOM 1431 C CA . THR A 1 190 ? 19.969 16 17.016 1 98.62 190 THR A CA 1
ATOM 1432 C C . THR A 1 190 ? 20.391 16.219 18.469 1 98.62 190 THR A C 1
ATOM 1434 O O . THR A 1 190 ? 21.594 16.172 18.781 1 98.62 190 THR A O 1
ATOM 1437 N N . LEU A 1 191 ? 19.422 16.469 19.328 1 98.62 191 LEU A N 1
ATOM 1438 C CA . LEU A 1 191 ? 19.688 16.703 20.734 1 98.62 191 LEU A CA 1
ATOM 1439 C C . LEU A 1 191 ? 20.344 15.492 21.375 1 98.62 191 LEU A C 1
ATOM 1441 O O . LEU A 1 191 ? 21.297 15.625 22.141 1 98.62 191 LEU A O 1
ATOM 1445 N N . CYS A 1 192 ? 19.797 14.32 21.047 1 98.56 192 CYS A N 1
ATOM 14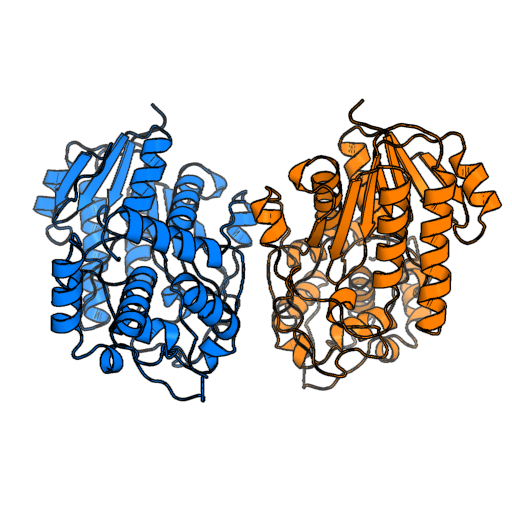46 C CA . CYS A 1 192 ? 20.391 13.094 21.578 1 98.56 192 CYS A CA 1
ATOM 1447 C C . CYS A 1 192 ? 21.828 12.938 21.141 1 98.56 192 CYS A C 1
ATOM 1449 O O . CYS A 1 192 ? 22.703 12.586 21.938 1 98.56 192 CYS A O 1
ATOM 1451 N N . ARG A 1 193 ? 22.094 13.164 19.906 1 97.94 193 ARG A N 1
ATOM 1452 C CA . ARG A 1 193 ? 23.453 13.047 19.375 1 97.94 193 ARG A CA 1
ATOM 1453 C C . ARG A 1 193 ? 24.391 14.016 20.078 1 97.94 193 ARG A C 1
ATOM 1455 O O . ARG A 1 193 ? 25.5 13.641 20.484 1 97.94 193 ARG A O 1
ATOM 1462 N N . GLU A 1 194 ? 23.969 15.227 20.297 1 96.75 194 GLU A N 1
ATOM 1463 C CA . GLU A 1 194 ? 24.781 16.297 20.844 1 96.75 194 GLU A CA 1
ATOM 1464 C C . GLU A 1 194 ? 25.031 16.094 22.328 1 96.75 194 GLU A C 1
ATOM 1466 O O . GLU A 1 194 ? 26.094 16.484 22.859 1 96.75 194 GLU A O 1
ATOM 1471 N N . THR A 1 195 ? 24.109 15.555 23 1 97.25 195 THR A N 1
ATOM 1472 C CA . THR A 1 195 ? 24.219 15.438 24.453 1 97.25 195 THR A CA 1
ATOM 1473 C C . THR A 1 195 ? 24.688 14.047 24.844 1 97.25 195 THR A C 1
ATOM 1475 O O . THR A 1 195 ? 25.016 13.805 26.016 1 97.25 195 THR A O 1
ATOM 1478 N N . GLY A 1 196 ? 24.641 13.109 23.953 1 97.25 196 GLY A N 1
ATOM 1479 C CA . GLY A 1 196 ? 25.062 11.75 24.234 1 97.25 196 GLY A CA 1
ATOM 1480 C C . GLY A 1 196 ? 24 10.93 24.938 1 97.25 196 GLY A C 1
ATOM 1481 O O . GLY A 1 196 ? 24.266 9.836 25.422 1 97.25 196 GLY A O 1
ATOM 1482 N N . ARG A 1 197 ? 22.859 11.461 25.047 1 96.94 197 ARG A N 1
ATOM 1483 C CA . ARG A 1 197 ? 21.781 10.711 25.688 1 96.94 197 ARG A CA 1
ATOM 1484 C C . ARG A 1 197 ? 21.203 9.664 24.734 1 96.94 197 ARG A C 1
ATOM 1486 O O . ARG A 1 197 ? 21.297 9.805 23.516 1 96.94 197 ARG A O 1
ATOM 1493 N N . PRO A 1 198 ? 20.578 8.609 25.25 1 98 198 PRO A N 1
ATOM 1494 C CA . PRO A 1 198 ? 20.016 7.543 24.422 1 98 198 PRO A CA 1
ATOM 1495 C C . PRO A 1 198 ? 18.875 8.031 23.547 1 98 198 PRO A C 1
ATOM 1497 O O . PRO A 1 198 ? 18.031 8.82 23.984 1 98 198 PRO A O 1
ATOM 1500 N N . PHE A 1 199 ? 18.875 7.645 22.312 1 98.62 199 PHE A N 1
ATOM 1501 C CA . PHE A 1 199 ? 17.766 7.891 21.391 1 98.62 199 PHE A CA 1
ATOM 1502 C C . PHE A 1 199 ? 16.625 6.902 21.625 1 98.62 199 PHE A C 1
ATOM 1504 O O . PHE A 1 199 ? 16.547 5.871 20.953 1 98.62 199 PHE A O 1
ATOM 1511 N N . ARG A 1 200 ? 15.688 7.285 22.531 1 98.62 200 ARG A N 1
ATOM 1512 C CA . ARG A 1 200 ? 14.633 6.391 23 1 98.62 200 ARG A CA 1
ATOM 1513 C C . ARG A 1 200 ? 13.328 6.633 22.266 1 98.62 200 ARG A C 1
ATOM 1515 O O . ARG A 1 200 ? 12.922 7.781 22.062 1 98.62 200 ARG A O 1
ATOM 1522 N N . PHE A 1 201 ? 12.758 5.531 21.766 1 98.75 201 PHE A N 1
ATOM 1523 C CA . PHE A 1 201 ? 11.406 5.625 21.219 1 98.75 201 PHE A CA 1
ATOM 1524 C C . PHE A 1 201 ? 10.422 6.074 22.297 1 98.75 201 PHE A C 1
ATOM 1526 O O . PHE A 1 201 ? 10.375 5.496 23.391 1 98.75 201 PHE A O 1
ATOM 1533 N N . PRO A 1 202 ? 9.617 7.059 22.016 1 98.56 202 PRO A N 1
ATOM 1534 C CA . PRO A 1 202 ? 8.789 7.648 23.062 1 98.56 202 PRO A CA 1
ATOM 1535 C C . PRO A 1 202 ? 7.418 6.98 23.188 1 98.56 202 PRO A C 1
ATOM 1537 O O . PRO A 1 202 ? 6.68 7.234 24.141 1 98.56 202 PRO A O 1
ATOM 1540 N N . GLY A 1 203 ? 7.02 6.207 22.25 1 97.81 203 GLY A N 1
ATOM 1541 C CA . GLY A 1 203 ? 5.621 5.832 22.078 1 97.81 203 GLY A CA 1
ATOM 1542 C C . GLY A 1 203 ? 5.289 4.488 22.703 1 97.81 203 GLY A C 1
ATOM 1543 O O . GLY A 1 203 ? 6.02 3.998 23.562 1 97.81 203 GLY A O 1
ATOM 1544 N N . SER A 1 204 ? 4.121 3.893 22.391 1 97.38 204 SER A N 1
ATOM 1545 C CA . SER A 1 204 ? 3.557 2.682 22.969 1 97.38 204 SER A CA 1
ATOM 1546 C C . SER A 1 204 ? 4.086 1.432 22.281 1 97.38 204 SER A C 1
ATOM 1548 O O . SER A 1 204 ? 4.637 1.513 21.172 1 97.38 204 SER A O 1
ATOM 1550 N N . ASP A 1 205 ? 3.916 0.326 22.938 1 97.5 205 ASP A N 1
ATOM 1551 C CA . ASP A 1 205 ? 4.254 -0.962 22.344 1 97.5 205 ASP A CA 1
ATOM 1552 C C . ASP A 1 205 ? 3.418 -1.225 21.094 1 97.5 205 ASP A C 1
ATOM 1554 O O . ASP A 1 205 ? 3.906 -1.814 20.125 1 97.5 205 ASP A O 1
ATOM 1558 N N . ALA A 1 206 ? 2.17 -0.778 21.109 1 95.5 206 ALA A N 1
ATOM 1559 C CA . ALA A 1 206 ? 1.291 -0.934 19.953 1 95.5 206 ALA A CA 1
ATOM 1560 C C . ALA A 1 206 ? 1.877 -0.248 18.719 1 95.5 206 ALA A C 1
ATOM 1562 O O . ALA A 1 206 ? 1.814 -0.787 17.609 1 95.5 206 ALA A O 1
ATOM 1563 N N . GLN A 1 207 ? 2.453 0.875 18.938 1 97.06 207 GLN A N 1
ATOM 1564 C CA . GLN A 1 207 ? 3.055 1.601 17.828 1 97.06 207 GLN A CA 1
ATOM 1565 C C . GLN A 1 207 ? 4.414 1.016 17.453 1 97.06 207 GLN A C 1
ATOM 1567 O O . GLN A 1 207 ? 4.77 0.947 16.281 1 97.06 207 GLN A O 1
ATOM 1572 N N . TRP A 1 208 ? 5.188 0.601 18.469 1 98 208 TRP A N 1
ATOM 1573 C CA . TRP A 1 208 ? 6.512 0.033 18.234 1 98 208 TRP A CA 1
ATOM 1574 C C . TRP A 1 208 ? 6.422 -1.238 17.391 1 98 208 TRP A C 1
ATOM 1576 O O . TRP A 1 208 ? 7.133 -1.388 16.406 1 98 208 TRP A O 1
ATOM 1586 N N . SER A 1 209 ? 5.512 -2.084 17.734 1 96.75 209 SER A N 1
ATOM 1587 C CA . SER A 1 209 ? 5.48 -3.436 17.188 1 96.75 209 SER A CA 1
ATOM 1588 C C . SER A 1 209 ? 4.434 -3.561 16.078 1 96.75 209 SER A C 1
ATOM 1590 O O . SER A 1 209 ? 4.504 -4.469 15.25 1 96.75 209 SER A O 1
ATOM 1592 N N . GLY A 1 210 ? 3.436 -2.686 16.109 1 96.75 210 GLY A N 1
ATOM 1593 C CA . GLY A 1 210 ? 2.34 -2.789 15.148 1 96.75 210 GLY A CA 1
ATOM 1594 C C . GLY A 1 210 ? 2.668 -2.189 13.797 1 96.75 210 GLY A C 1
ATOM 1595 O O . GLY A 1 210 ? 3.674 -1.491 13.648 1 96.75 210 GLY A O 1
ATOM 1596 N N . LEU A 1 211 ? 1.896 -2.578 12.773 1 97.75 211 LEU A N 1
ATOM 1597 C CA . LEU A 1 211 ? 1.997 -1.949 11.461 1 97.75 211 LEU A CA 1
ATOM 1598 C C . LEU A 1 211 ? 1.278 -0.604 11.445 1 97.75 211 LEU A C 1
ATOM 1600 O O . LEU A 1 211 ? 0.228 -0.45 12.07 1 97.75 211 LEU A O 1
ATOM 1604 N N . THR A 1 212 ? 1.861 0.337 10.742 1 98.12 212 THR A N 1
ATOM 1605 C CA . THR A 1 212 ? 1.273 1.665 10.602 1 98.12 212 THR A CA 1
ATOM 1606 C C . THR A 1 212 ? 1.617 2.271 9.25 1 98.12 212 THR A C 1
ATOM 1608 O O . THR A 1 212 ? 2.367 1.678 8.469 1 98.12 212 THR A O 1
ATOM 1611 N N . ASP A 1 213 ? 0.933 3.297 8.867 1 98.38 213 ASP A N 1
ATOM 1612 C CA . ASP A 1 213 ? 1.241 4.082 7.676 1 98.38 213 ASP A CA 1
ATOM 1613 C C . ASP A 1 213 ? 1.271 5.574 7.996 1 98.38 213 ASP A C 1
ATOM 1615 O O . ASP A 1 213 ? 1.109 5.973 9.148 1 98.38 213 ASP A O 1
ATOM 1619 N N . MET A 1 214 ? 1.714 6.418 7.055 1 98.31 214 MET A N 1
ATOM 1620 C CA . MET A 1 214 ? 1.854 7.863 7.23 1 98.31 214 MET A CA 1
ATOM 1621 C C . MET A 1 214 ? 1.613 8.602 5.918 1 98.31 214 MET A C 1
ATOM 1623 O O . MET A 1 214 ? 1.411 7.973 4.879 1 98.31 214 MET A O 1
ATOM 1627 N N . THR A 1 215 ? 1.573 9.891 5.98 1 98.69 215 THR A N 1
ATOM 1628 C CA . THR A 1 215 ? 1.33 10.703 4.797 1 98.69 215 THR A CA 1
ATOM 1629 C C . THR A 1 215 ? 2.43 11.75 4.625 1 98.69 215 THR A C 1
ATOM 1631 O O . THR A 1 215 ? 2.635 12.594 5.504 1 98.69 215 THR A O 1
ATOM 1634 N N . ASP A 1 216 ? 3.146 11.664 3.539 1 98.69 216 ASP A N 1
ATOM 1635 C CA . ASP A 1 216 ? 4.027 12.75 3.127 1 98.69 216 ASP A CA 1
ATOM 1636 C C . ASP A 1 216 ? 3.223 13.945 2.625 1 98.69 216 ASP A C 1
ATOM 1638 O O . ASP A 1 216 ? 2.26 13.781 1.873 1 98.69 216 ASP A O 1
ATOM 1642 N N . ALA A 1 217 ? 3.631 15.156 3.053 1 98.56 217 ALA A N 1
ATOM 1643 C CA . ALA A 1 217 ? 2.912 16.359 2.645 1 98.56 217 ALA A CA 1
ATOM 1644 C C . ALA A 1 217 ? 2.865 16.484 1.125 1 98.56 217 ALA A C 1
ATOM 1646 O O . ALA A 1 217 ? 1.877 16.969 0.564 1 98.56 217 ALA A O 1
ATOM 1647 N N . ARG A 1 218 ? 3.916 16.125 0.403 1 98.56 218 ARG A N 1
ATOM 1648 C CA . ARG A 1 218 ? 3.971 16.172 -1.055 1 98.56 218 ARG A CA 1
ATOM 1649 C C . ARG A 1 218 ? 2.984 15.18 -1.672 1 98.56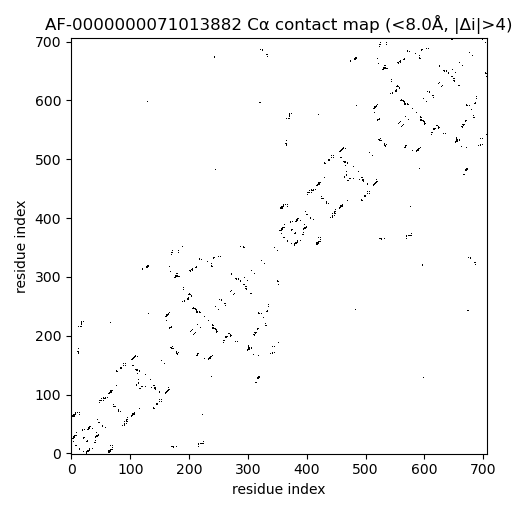 218 ARG A C 1
ATOM 1651 O O . ARG A 1 218 ? 2.381 15.461 -2.709 1 98.56 218 ARG A O 1
ATOM 1658 N N . GLN A 1 219 ? 2.881 14 -1.013 1 98.69 219 GLN A N 1
ATOM 1659 C CA . GLN A 1 219 ? 1.893 13.016 -1.445 1 98.69 219 GLN A CA 1
ATOM 1660 C C . GLN A 1 219 ? 0.476 13.562 -1.308 1 98.69 219 GLN A C 1
ATOM 1662 O O . GLN A 1 219 ? -0.353 13.391 -2.203 1 98.69 219 GLN A O 1
ATOM 1667 N N . LEU A 1 220 ? 0.208 14.156 -0.18 1 98.88 220 LEU A N 1
ATOM 1668 C CA . LEU A 1 220 ? -1.093 14.773 0.054 1 98.88 220 LEU A CA 1
ATOM 1669 C C . LEU A 1 220 ? -1.363 15.875 -0.965 1 98.88 220 LEU A C 1
ATOM 1671 O O . LEU A 1 220 ? -2.477 15.984 -1.484 1 98.88 220 LEU A O 1
ATOM 1675 N N . ALA A 1 221 ? -0.363 16.672 -1.261 1 98.88 221 ALA A N 1
ATOM 1676 C CA . ALA A 1 221 ? -0.503 17.734 -2.254 1 98.88 221 ALA A CA 1
ATOM 1677 C C . ALA A 1 221 ? -0.88 17.172 -3.617 1 98.88 221 ALA A C 1
ATOM 1679 O O . ALA A 1 221 ? -1.781 17.672 -4.285 1 98.88 221 ALA A O 1
ATOM 1680 N N . LYS A 1 222 ? -0.175 16.109 -4.047 1 98.81 222 LYS A N 1
ATOM 1681 C CA . LYS A 1 222 ? -0.499 15.445 -5.309 1 98.81 222 LYS A CA 1
ATOM 1682 C C . LYS A 1 222 ? -1.941 14.945 -5.312 1 98.81 222 LYS A C 1
ATOM 1684 O O . LYS A 1 222 ? -2.629 15.031 -6.336 1 98.81 222 LYS A O 1
ATOM 1689 N N . HIS A 1 223 ? -2.332 14.406 -4.199 1 98.88 223 HIS A N 1
ATOM 1690 C CA . HIS A 1 223 ? -3.68 13.867 -4.059 1 98.88 223 HIS A CA 1
ATOM 1691 C C . HIS A 1 223 ? -4.73 14.969 -4.164 1 98.88 223 HIS A C 1
ATOM 1693 O O . HIS A 1 223 ? -5.766 14.789 -4.805 1 98.88 223 HIS A O 1
ATOM 1699 N N . LEU A 1 224 ? -4.457 16.109 -3.518 1 98.88 224 LEU A N 1
ATOM 1700 C CA . LEU A 1 224 ? -5.34 17.266 -3.582 1 98.88 224 LEU A CA 1
ATOM 1701 C C . LEU A 1 224 ? -5.469 17.781 -5.016 1 98.88 224 LEU A C 1
ATOM 1703 O O . LEU A 1 224 ? -6.578 18.016 -5.496 1 98.88 224 LEU A O 1
ATOM 1707 N N . LEU A 1 225 ? -4.375 17.953 -5.68 1 98.69 225 LEU A N 1
ATOM 1708 C CA . LEU A 1 225 ? -4.387 18.391 -7.07 1 98.69 225 LEU A CA 1
ATOM 1709 C C . LEU A 1 225 ? -5.137 17.391 -7.949 1 98.69 225 LEU A C 1
ATOM 1711 O O . LEU A 1 225 ? -5.953 17.797 -8.789 1 98.69 225 LEU A O 1
ATOM 1715 N N . TRP A 1 226 ? -4.824 16.094 -7.773 1 98.56 226 TRP A N 1
ATOM 1716 C CA . TRP A 1 226 ? -5.496 15.047 -8.531 1 98.56 226 TRP A CA 1
ATOM 1717 C C . TRP A 1 226 ? -7.012 15.164 -8.398 1 98.56 226 TRP A C 1
ATOM 1719 O O . TRP A 1 226 ? -7.734 15.141 -9.391 1 98.56 226 TRP A O 1
ATOM 1729 N N . ALA A 1 227 ? -7.527 15.281 -7.16 1 98.56 227 ALA A N 1
ATOM 1730 C CA . ALA A 1 227 ? -8.969 15.328 -6.938 1 98.56 227 ALA A CA 1
ATOM 1731 C C . ALA A 1 227 ? -9.578 16.578 -7.574 1 98.56 227 ALA A C 1
ATOM 1733 O O . ALA A 1 227 ? -10.695 16.531 -8.102 1 98.56 227 ALA A O 1
ATOM 1734 N N . ALA A 1 228 ? -8.859 17.688 -7.523 1 97.5 228 ALA A N 1
ATOM 1735 C CA . ALA A 1 228 ? -9.352 18.953 -8.062 1 97.5 228 ALA A CA 1
ATOM 1736 C C . ALA A 1 228 ? -9.461 18.906 -9.578 1 97.5 228 ALA A C 1
ATOM 1738 O O . ALA A 1 228 ? -10.219 19.672 -10.18 1 97.5 228 ALA A O 1
ATOM 1739 N N . THR A 1 229 ? -8.734 17.984 -10.242 1 96.75 229 THR A N 1
ATOM 1740 C CA . THR A 1 229 ? -8.68 17.969 -11.695 1 96.75 229 THR A CA 1
ATOM 1741 C C . THR A 1 229 ? -9.266 16.672 -12.242 1 96.75 229 THR A C 1
ATOM 1743 O O . THR A 1 229 ? -9.086 16.344 -13.422 1 96.75 229 THR A O 1
ATOM 1746 N N . THR A 1 230 ? -9.844 15.844 -11.414 1 97.31 230 THR A N 1
ATOM 1747 C CA . THR A 1 230 ? -10.453 14.578 -11.812 1 97.31 230 THR A CA 1
ATOM 1748 C C . THR A 1 230 ? -11.969 14.633 -11.609 1 97.31 230 THR A C 1
ATOM 1750 O O . THR A 1 230 ? -12.453 14.594 -10.477 1 97.31 230 THR A O 1
ATOM 1753 N N . PRO A 1 231 ? -12.758 14.648 -12.633 1 96.75 231 PRO A N 1
ATOM 1754 C CA . PRO A 1 231 ? -14.219 14.766 -12.516 1 96.75 231 PRO A CA 1
ATOM 1755 C C . PRO A 1 231 ? -14.828 13.68 -11.633 1 96.75 231 PRO A C 1
ATOM 1757 O O . PRO A 1 231 ? -15.719 13.953 -10.836 1 96.75 231 PRO A O 1
ATOM 1760 N N . ALA A 1 232 ? -14.281 12.477 -11.688 1 96.88 232 ALA A N 1
ATOM 1761 C CA . ALA A 1 232 ? -14.812 11.344 -10.93 1 96.88 232 ALA A CA 1
ATOM 1762 C C . ALA A 1 232 ? -14.625 11.555 -9.43 1 96.88 232 ALA A C 1
ATOM 1764 O O . ALA A 1 232 ? -15.273 10.891 -8.617 1 96.88 232 ALA A O 1
ATOM 1765 N N . ALA A 1 233 ? -13.703 12.445 -9.047 1 97.62 233 ALA A N 1
ATOM 1766 C CA . ALA A 1 233 ? -13.391 12.664 -7.637 1 97.62 233 ALA A CA 1
ATOM 1767 C C . ALA A 1 233 ? -14.312 13.719 -7.027 1 97.62 233 ALA A C 1
ATOM 1769 O O . ALA A 1 233 ? -14.242 13.992 -5.828 1 97.62 233 ALA A O 1
ATOM 1770 N N . ARG A 1 234 ? -15.203 14.312 -7.875 1 97.19 234 ARG A N 1
ATOM 1771 C CA . ARG A 1 234 ? -16.125 15.344 -7.414 1 97.19 234 ARG A CA 1
ATOM 1772 C C . ARG A 1 234 ? -17.094 14.789 -6.375 1 97.19 234 ARG A C 1
ATOM 1774 O O . ARG A 1 234 ? -17.688 13.727 -6.578 1 97.19 234 ARG A O 1
ATOM 1781 N N . ASP A 1 235 ? -17.234 15.453 -5.27 1 98.12 235 ASP A N 1
ATOM 1782 C CA . ASP A 1 235 ? -18.172 15.156 -4.191 1 98.12 235 ASP A CA 1
ATOM 1783 C C . ASP A 1 235 ? -17.859 13.789 -3.57 1 98.12 235 ASP A C 1
ATOM 1785 O O . ASP A 1 235 ? -18.766 12.969 -3.391 1 98.12 235 ASP A O 1
ATOM 1789 N N . GLU A 1 236 ? -16.562 13.555 -3.312 1 98.5 236 GLU A N 1
ATOM 1790 C CA . GLU A 1 236 ? -16.078 12.32 -2.697 1 98.5 236 GLU A CA 1
ATOM 1791 C C . GLU A 1 236 ? -15.148 12.609 -1.529 1 98.5 236 GLU A C 1
ATOM 1793 O O . GLU A 1 236 ? -14.461 13.633 -1.515 1 98.5 236 GLU A O 1
ATOM 1798 N N . ALA A 1 237 ? -15.133 11.758 -0.531 1 98.75 237 ALA A N 1
ATOM 1799 C CA . ALA A 1 237 ? -14.125 11.734 0.521 1 98.75 237 ALA A CA 1
ATOM 1800 C C . ALA A 1 237 ? -13.109 10.617 0.281 1 98.75 237 ALA A C 1
ATOM 1802 O O . ALA A 1 237 ? -13.469 9.523 -0.154 1 98.75 237 ALA A O 1
ATOM 1803 N N . PHE A 1 238 ? -11.836 10.922 0.555 1 98.81 238 PHE A N 1
ATOM 1804 C CA . PHE A 1 238 ? -10.766 9.969 0.282 1 98.81 238 PHE A CA 1
ATOM 1805 C C . PHE A 1 238 ? -9.805 9.875 1.464 1 98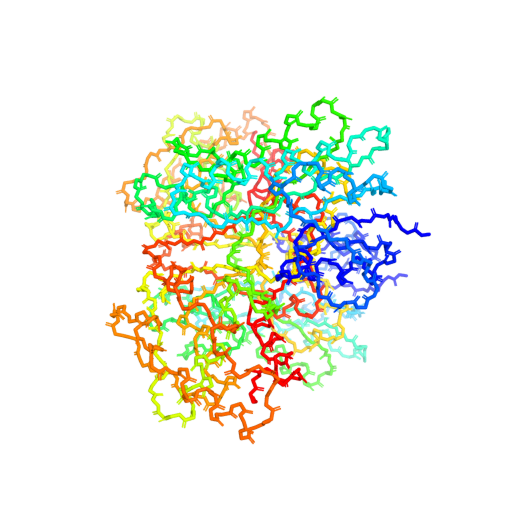.81 238 PHE A C 1
ATOM 1807 O O . PHE A 1 238 ? -9.508 10.883 2.104 1 98.81 238 PHE A O 1
ATOM 1814 N N . ASN A 1 239 ? -9.359 8.648 1.704 1 98.81 239 ASN A N 1
ATOM 1815 C CA . ASN A 1 239 ? -8.148 8.477 2.494 1 98.81 239 ASN A CA 1
ATOM 1816 C C . ASN A 1 239 ? -6.895 8.766 1.674 1 98.81 239 ASN A C 1
ATOM 1818 O O . ASN A 1 239 ? -6.871 8.539 0.463 1 98.81 239 ASN A O 1
ATOM 1822 N N . VAL A 1 240 ? -5.883 9.289 2.352 1 98.81 240 VAL A N 1
ATOM 1823 C CA . VAL A 1 240 ? -4.629 9.477 1.629 1 98.81 240 VAL A CA 1
ATOM 1824 C C . VAL A 1 240 ? -3.449 9.172 2.551 1 98.81 240 VAL A C 1
ATOM 1826 O O . VAL A 1 240 ? -3.309 9.789 3.611 1 98.81 240 VAL A O 1
ATOM 1829 N N . VAL A 1 241 ? -2.676 8.203 2.24 1 98.56 241 VAL A N 1
ATOM 1830 C CA . VAL A 1 241 ? -1.418 7.836 2.881 1 98.56 241 VAL A CA 1
ATOM 1831 C C . VAL A 1 241 ? -0.347 7.598 1.819 1 98.56 241 VAL A C 1
ATOM 1833 O O . VAL A 1 241 ? -0.605 7.75 0.624 1 98.56 241 VAL A O 1
ATOM 1836 N N . ASN A 1 242 ? 0.833 7.289 2.223 1 98.12 242 ASN A N 1
ATOM 1837 C CA . ASN A 1 242 ? 1.979 7.121 1.335 1 98.12 242 ASN A CA 1
ATOM 1838 C C . ASN A 1 242 ? 1.827 5.883 0.454 1 98.12 242 ASN A C 1
ATOM 1840 O O . ASN A 1 242 ? 2.277 5.875 -0.692 1 98.12 242 ASN A O 1
ATOM 1844 N N . GLY A 1 243 ? 1.275 4.832 1 1 96.06 243 GLY A N 1
ATOM 1845 C CA . GLY A 1 243 ? 1.045 3.625 0.223 1 96.06 243 GLY A CA 1
ATOM 1846 C C . GLY A 1 243 ? 1.796 2.42 0.757 1 96.06 243 GLY A C 1
ATOM 1847 O O . GLY A 1 243 ? 1.568 1.294 0.312 1 96.06 243 GLY A O 1
ATOM 1848 N N . ASP A 1 244 ? 2.74 2.59 1.626 1 97.19 244 ASP A N 1
ATOM 1849 C CA . ASP A 1 244 ? 3.422 1.486 2.297 1 97.19 244 ASP A CA 1
ATOM 1850 C C . ASP A 1 244 ? 2.982 1.374 3.754 1 97.19 244 ASP A C 1
ATOM 1852 O O . ASP A 1 244 ? 2.289 2.254 4.27 1 97.19 244 ASP A O 1
ATOM 1856 N N . VAL A 1 245 ? 3.268 0.271 4.391 1 98.06 245 VAL A N 1
ATOM 1857 C CA . VAL A 1 245 ? 3.137 0.085 5.832 1 98.06 245 VAL A CA 1
ATOM 1858 C C . VAL A 1 245 ? 4.496 -0.276 6.43 1 98.06 245 VAL A C 1
ATOM 1860 O O . VAL A 1 245 ? 5.348 -0.854 5.754 1 98.06 245 VAL A O 1
ATOM 1863 N N . PHE A 1 246 ? 4.699 0.079 7.652 1 98.19 246 PHE A N 1
ATOM 1864 C CA . PHE A 1 246 ? 5.965 -0.178 8.328 1 98.19 246 PHE A CA 1
ATOM 1865 C C . PHE A 1 246 ? 5.758 -0.336 9.828 1 98.19 246 PHE A C 1
ATOM 1867 O O . PHE A 1 246 ? 4.645 -0.164 10.328 1 98.19 246 PHE A O 1
ATOM 1874 N N . ARG A 1 247 ? 6.723 -0.743 10.523 1 98 247 ARG A N 1
ATOM 1875 C CA . ARG A 1 247 ? 6.801 -0.767 11.977 1 98 247 ARG A CA 1
ATOM 1876 C C . ARG A 1 247 ? 7.777 0.285 12.492 1 98 247 ARG A C 1
ATOM 1878 O O . ARG A 1 247 ? 8.844 0.489 11.906 1 98 247 ARG A O 1
ATOM 1885 N N . TRP A 1 248 ? 7.379 0.927 13.547 1 98.56 248 TRP A N 1
ATOM 1886 C CA . TRP A 1 248 ? 8.273 1.925 14.125 1 98.56 248 TRP A CA 1
ATOM 1887 C C . TRP A 1 248 ? 9.57 1.279 14.609 1 98.56 248 TRP A C 1
ATOM 1889 O O . TRP A 1 248 ? 10.633 1.899 14.562 1 98.56 248 TRP A O 1
ATOM 1899 N N . SER A 1 249 ? 9.523 0.001 15.062 1 98.25 249 SER A N 1
ATOM 1900 C CA . SER A 1 249 ? 10.742 -0.702 15.445 1 98.25 249 SER A CA 1
ATOM 1901 C C . SER A 1 249 ? 11.758 -0.721 14.305 1 98.25 249 SER A C 1
ATOM 1903 O O . SER A 1 249 ? 12.961 -0.628 14.539 1 98.25 249 SER A O 1
ATOM 1905 N N . TRP A 1 250 ? 11.312 -0.854 13.086 1 98 250 TRP A N 1
ATOM 1906 C CA . TRP A 1 250 ? 12.148 -0.804 11.891 1 98 250 TRP A CA 1
ATOM 1907 C C . TRP A 1 250 ? 12.516 0.635 11.547 1 98 250 TRP A C 1
ATOM 1909 O O . TRP A 1 250 ? 13.695 0.95 11.352 1 98 250 TRP A O 1
ATOM 1919 N N . MET A 1 251 ? 11.586 1.58 11.531 1 98.62 251 MET A N 1
ATOM 1920 C CA . MET A 1 251 ? 11.766 2.971 11.125 1 98.62 251 MET A CA 1
ATOM 1921 C C . MET A 1 251 ? 12.688 3.703 12.094 1 98.62 251 MET A C 1
ATOM 1923 O O . MET A 1 251 ? 13.484 4.551 11.68 1 98.62 251 MET A O 1
ATOM 1927 N N . TRP A 1 252 ? 12.523 3.342 13.375 1 98.69 252 TRP A N 1
ATOM 1928 C CA . TRP A 1 252 ? 13.32 4.016 14.398 1 98.69 252 TRP A CA 1
ATOM 1929 C C . TRP A 1 252 ? 14.812 3.793 14.156 1 98.69 252 TRP A C 1
ATOM 1931 O O . TRP A 1 252 ? 15.617 4.711 14.328 1 98.69 252 TRP A O 1
ATOM 1941 N N . GLY A 1 253 ? 15.18 2.561 13.781 1 98.25 253 GLY A N 1
ATOM 1942 C CA . GLY A 1 253 ? 16.562 2.275 13.406 1 98.25 253 GLY A CA 1
ATOM 1943 C C . GLY A 1 253 ? 17.031 3.064 12.203 1 98.25 253 GLY A C 1
ATOM 1944 O O . GLY A 1 253 ? 18.156 3.545 12.172 1 98.25 253 GLY A O 1
ATOM 1945 N N . ARG A 1 254 ? 16.172 3.236 11.195 1 98.12 254 ARG A N 1
ATOM 1946 C CA . ARG A 1 254 ? 16.5 3.994 9.992 1 98.12 254 ARG A CA 1
ATOM 1947 C C . ARG A 1 254 ? 16.75 5.461 10.32 1 98.12 254 ARG A C 1
ATOM 1949 O O . ARG A 1 254 ? 17.703 6.055 9.82 1 98.12 254 ARG A O 1
ATOM 1956 N N . ILE A 1 255 ? 15.883 6.027 11.188 1 98.75 255 ILE A N 1
ATOM 1957 C CA . ILE A 1 255 ? 16.031 7.422 11.594 1 98.75 255 ILE A CA 1
ATOM 1958 C C . ILE A 1 255 ? 17.328 7.59 12.391 1 98.75 255 ILE A C 1
ATOM 1960 O O . ILE A 1 255 ? 18.094 8.531 12.148 1 98.75 255 ILE A O 1
ATOM 1964 N N . ALA A 1 256 ? 17.531 6.641 13.328 1 98.81 256 ALA A N 1
ATOM 1965 C CA . ALA A 1 256 ? 18.766 6.684 14.117 1 98.81 256 ALA A CA 1
ATOM 1966 C C . ALA A 1 256 ? 19.984 6.684 13.211 1 98.81 256 ALA A C 1
ATOM 1968 O O . ALA A 1 256 ? 20.875 7.52 13.359 1 98.81 256 ALA A O 1
ATOM 1969 N N . ASP A 1 257 ? 20 5.824 12.258 1 98.5 257 ASP A N 1
ATOM 1970 C CA . ASP A 1 257 ? 21.125 5.691 11.336 1 98.5 257 ASP A CA 1
ATOM 1971 C C . ASP A 1 257 ? 21.359 6.98 10.555 1 98.5 257 ASP A C 1
ATOM 1973 O O . ASP A 1 257 ? 22.5 7.383 10.328 1 98.5 257 ASP A O 1
ATOM 1977 N N . TRP A 1 258 ? 20.312 7.621 10.109 1 98.69 258 TRP A N 1
ATOM 1978 C CA . TRP A 1 258 ? 20.422 8.859 9.344 1 98.69 258 TRP A CA 1
ATOM 1979 C C . TRP A 1 258 ? 21.156 9.93 10.141 1 98.69 258 TRP A C 1
ATOM 1981 O O . TRP A 1 258 ? 21.922 10.719 9.586 1 98.69 258 TRP A O 1
ATOM 1991 N N . PHE A 1 259 ? 20.969 9.93 11.445 1 98.62 259 PHE A N 1
ATOM 1992 C CA . PHE A 1 259 ? 21.531 10.961 12.305 1 98.62 259 PHE A CA 1
ATOM 1993 C C . PHE A 1 259 ? 22.828 10.484 12.945 1 98.62 259 PHE A C 1
ATOM 1995 O O . PHE A 1 259 ? 23.406 11.172 13.789 1 98.62 259 PHE A O 1
ATOM 2002 N N . GLY A 1 260 ? 23.281 9.211 12.578 1 98 260 GLY A N 1
ATOM 2003 C CA . GLY A 1 260 ? 24.516 8.664 13.133 1 98 260 GLY A CA 1
ATOM 2004 C C . GLY A 1 260 ? 24.375 8.25 14.586 1 98 260 GLY A C 1
ATOM 2005 O O . GLY A 1 260 ? 25.312 8.422 15.375 1 98 260 GLY A O 1
ATOM 2006 N N . LEU A 1 261 ? 23.172 7.785 14.953 1 98.25 261 LEU A N 1
ATOM 2007 C CA . LEU A 1 261 ? 22.891 7.352 16.312 1 98.25 261 LEU A CA 1
ATOM 2008 C C . LEU A 1 261 ? 22.656 5.844 16.375 1 98.25 261 LEU A C 1
ATOM 2010 O O . LEU A 1 261 ? 22.422 5.211 15.336 1 98.25 261 LEU A O 1
ATOM 2014 N N . GLU A 1 262 ? 22.781 5.332 17.516 1 97.19 262 GLU A N 1
ATOM 2015 C CA . GLU A 1 262 ? 22.297 3.992 17.812 1 97.19 262 GLU A CA 1
ATOM 2016 C C . GLU A 1 262 ? 20.984 4.051 18.594 1 97.19 262 GLU A C 1
ATOM 2018 O O . GLU A 1 262 ? 20.922 4.684 19.656 1 97.19 262 GLU A O 1
ATOM 2023 N N . PRO A 1 263 ? 19.969 3.486 18.031 1 98 263 PRO A N 1
ATOM 2024 C CA . PRO A 1 263 ? 18.719 3.521 18.781 1 98 263 PRO A CA 1
ATOM 2025 C C . PRO A 1 263 ? 18.812 2.787 20.125 1 98 263 PRO A C 1
ATOM 2027 O O . PRO A 1 263 ? 19.453 1.744 20.219 1 98 263 PRO A O 1
ATOM 2030 N N . ALA A 1 264 ? 18.219 3.314 21.156 1 98.06 264 ALA A N 1
ATOM 2031 C CA . ALA A 1 264 ? 18.109 2.615 22.438 1 98.06 264 ALA A CA 1
ATOM 2032 C C . ALA A 1 264 ? 17.109 1.472 22.359 1 98.06 264 ALA A C 1
ATOM 2034 O O . ALA A 1 264 ? 16.109 1.574 21.641 1 98.06 264 ALA A O 1
ATOM 2035 N N . PRO A 1 265 ? 17.406 0.393 23.047 1 97.25 265 PRO A N 1
ATOM 2036 C CA . PRO A 1 265 ? 16.406 -0.677 23.078 1 97.25 265 PRO A CA 1
ATOM 2037 C C . PRO A 1 265 ? 15.062 -0.216 23.641 1 97.25 265 PRO A C 1
ATOM 2039 O O . PRO A 1 265 ? 15.016 0.629 24.531 1 97.25 265 PRO A O 1
ATOM 2042 N N . PHE A 1 266 ? 14.039 -0.725 23.047 1 98 266 PHE A N 1
ATOM 2043 C CA . PHE A 1 266 ? 12.695 -0.453 23.562 1 98 266 PHE A CA 1
ATOM 2044 C C . PHE A 1 266 ? 12.273 -1.509 24.562 1 98 266 PHE A C 1
ATOM 2046 O O . PHE A 1 266 ? 12.281 -2.705 24.266 1 98 266 PHE A O 1
ATOM 2053 N N . ASP A 1 267 ? 11.852 -1.124 25.797 1 96.5 267 ASP A N 1
ATOM 2054 C CA . ASP A 1 267 ? 11.539 -2.072 26.859 1 96.5 267 ASP A CA 1
ATOM 2055 C C . ASP A 1 267 ? 10.039 -2.113 27.125 1 96.5 267 ASP A C 1
ATOM 2057 O O . ASP A 1 267 ? 9.602 -2.635 28.156 1 96.5 267 ASP A O 1
ATOM 2061 N N . GLY A 1 268 ? 9.266 -1.479 26.328 1 95.88 268 GLY A N 1
ATOM 2062 C CA . GLY A 1 268 ? 7.816 -1.515 26.469 1 95.88 268 GLY A CA 1
ATOM 2063 C C . GLY A 1 268 ? 7.273 -0.355 27.281 1 95.88 268 GLY A C 1
ATOM 2064 O O . GLY A 1 268 ? 6.055 -0.183 27.391 1 95.88 268 GLY A O 1
ATOM 2065 N N . THR A 1 269 ? 8.164 0.535 27.781 1 96.5 269 THR A N 1
ATOM 2066 C CA . THR A 1 269 ? 7.738 1.652 28.625 1 96.5 269 THR A CA 1
ATOM 2067 C C . THR A 1 269 ? 7.582 2.922 27.781 1 96.5 269 THR A C 1
ATOM 2069 O O . THR A 1 269 ? 8.492 3.297 27.047 1 96.5 269 THR A O 1
ATOM 2072 N N . VAL A 1 270 ? 6.445 3.555 27.953 1 97.19 270 VAL A N 1
ATOM 2073 C CA . VAL A 1 270 ? 6.207 4.82 27.266 1 97.19 270 VAL A CA 1
ATOM 2074 C C . VAL A 1 270 ? 6.996 5.934 27.938 1 97.19 270 VAL A C 1
ATOM 2076 O O . VAL A 1 270 ? 6.891 6.125 29.156 1 97.19 270 VAL A O 1
ATOM 2079 N N . ARG A 1 271 ? 7.832 6.621 27.234 1 97.5 271 ARG A N 1
ATOM 2080 C CA . ARG A 1 271 ? 8.609 7.773 27.688 1 97.5 271 ARG A CA 1
ATOM 2081 C C . ARG A 1 271 ? 8.375 8.977 26.781 1 97.5 271 ARG A C 1
ATOM 2083 O O . ARG A 1 271 ? 9.172 9.25 25.891 1 97.5 271 ARG A O 1
ATOM 2090 N N . PRO A 1 272 ? 7.344 9.758 27.078 1 98.19 272 PRO A N 1
ATOM 2091 C CA . PRO A 1 272 ? 6.918 10.836 26.188 1 98.19 272 PRO A CA 1
ATOM 2092 C C . PRO A 1 272 ? 8.031 11.852 25.922 1 98.19 272 PRO A C 1
ATOM 2094 O O . PRO A 1 272 ? 8.836 12.141 26.812 1 98.19 272 PRO A O 1
ATOM 2097 N N . LEU A 1 273 ? 8.047 12.406 24.75 1 98.44 273 LEU A N 1
ATOM 2098 C CA . LEU A 1 273 ? 9.008 13.43 24.344 1 98.44 273 LEU A CA 1
ATOM 2099 C C . LEU A 1 273 ? 8.836 14.688 25.188 1 98.44 273 LEU A C 1
ATOM 2101 O O . LEU A 1 273 ? 9.805 15.398 25.453 1 98.44 273 LEU A O 1
ATOM 2105 N N . GLU A 1 274 ? 7.578 15.008 25.594 1 97.75 274 GLU A N 1
ATOM 2106 C CA . GLU A 1 274 ? 7.355 16.156 26.469 1 97.75 274 GLU A CA 1
ATOM 2107 C C . GLU A 1 274 ? 8.234 16.094 27.703 1 97.75 274 GLU A C 1
ATOM 2109 O O . GLU A 1 274 ? 8.703 17.125 28.203 1 97.75 274 GLU A O 1
ATOM 2114 N N . VAL A 1 275 ? 8.43 14.898 28.203 1 97.88 275 VAL A N 1
ATOM 2115 C CA . VAL A 1 275 ? 9.266 14.695 29.375 1 97.88 275 VAL A CA 1
ATOM 2116 C C . VAL A 1 275 ? 10.742 14.688 28.969 1 97.88 275 VAL A C 1
ATOM 2118 O O . VAL A 1 275 ? 11.562 15.367 29.578 1 97.88 275 VAL A O 1
ATOM 2121 N N . GLN A 1 276 ? 11.086 13.992 27.891 1 97.88 276 GLN A N 1
ATOM 2122 C CA . GLN A 1 276 ? 12.469 13.789 27.484 1 97.88 276 GLN A CA 1
ATOM 2123 C C . GLN A 1 276 ? 13.094 15.102 27.016 1 97.88 276 GLN A C 1
ATOM 2125 O O . GLN A 1 276 ? 14.305 15.297 27.141 1 97.88 276 GLN A O 1
ATOM 2130 N N . MET A 1 277 ? 12.242 16.031 26.516 1 98.06 277 MET A N 1
ATOM 2131 C CA . MET A 1 277 ? 12.773 17.25 25.906 1 98.06 277 MET A CA 1
ATOM 2132 C C . MET A 1 277 ? 12.461 18.469 26.766 1 98.06 277 MET A C 1
ATOM 2134 O O . MET A 1 277 ? 12.609 19.609 26.312 1 98.06 277 MET A O 1
ATOM 2138 N N . ALA A 1 278 ? 11.984 18.266 27.984 1 97.38 278 ALA A N 1
ATOM 2139 C CA . ALA A 1 278 ? 11.445 19.312 28.828 1 97.38 278 ALA A CA 1
ATOM 2140 C C . ALA A 1 278 ? 12.477 20.422 29.062 1 97.38 278 ALA A C 1
ATOM 2142 O O . ALA A 1 278 ? 12.133 21.594 29.172 1 97.38 278 ALA A O 1
ATOM 2143 N N . ASP A 1 279 ? 13.758 20.125 29.078 1 96.88 279 ASP A N 1
ATOM 2144 C CA . ASP A 1 279 ? 14.789 21.094 29.438 1 96.88 279 ASP A CA 1
ATOM 2145 C C . ASP A 1 279 ? 15.758 21.312 28.281 1 96.88 279 ASP A C 1
ATOM 2147 O O . ASP A 1 279 ? 16.906 21.719 28.5 1 96.88 279 ASP A O 1
ATOM 2151 N N . ASP A 1 280 ? 15.25 21.109 27.094 1 98.19 280 ASP A N 1
ATOM 2152 C CA . ASP A 1 280 ? 16.188 21.062 25.969 1 98.19 280 ASP A CA 1
ATOM 2153 C C . ASP A 1 280 ? 16.281 22.422 25.281 1 98.19 280 ASP A C 1
ATOM 2155 O O . ASP A 1 280 ? 17.141 22.609 24.406 1 98.19 280 ASP A O 1
ATOM 2159 N N . ALA A 1 281 ? 15.438 23.406 25.625 1 98.12 281 ALA A N 1
ATOM 2160 C CA . ALA A 1 281 ? 15.406 24.688 24.922 1 98.12 281 ALA A CA 1
ATOM 2161 C C . ALA A 1 281 ? 16.766 25.375 24.984 1 98.12 281 ALA A C 1
ATOM 2163 O O . ALA A 1 281 ? 17.297 25.828 23.969 1 98.12 281 ALA A O 1
ATOM 2164 N N . PRO A 1 282 ? 17.438 25.438 26.234 1 98.25 282 PRO A N 1
ATOM 2165 C CA . PRO A 1 282 ? 18.75 26.078 26.266 1 98.25 282 PRO A CA 1
ATOM 2166 C C . PRO A 1 282 ? 19.812 25.297 25.5 1 98.25 282 PRO A C 1
ATOM 2168 O O . PRO A 1 282 ? 20.719 25.906 24.906 1 98.25 282 PRO A O 1
ATOM 2171 N N . VAL A 1 283 ? 19.719 24.016 25.531 1 98.38 283 VAL A N 1
ATOM 2172 C CA . VAL A 1 283 ? 20.672 23.188 24.812 1 98.38 283 VAL A CA 1
ATOM 2173 C C . VAL A 1 283 ? 20.531 23.438 23.312 1 98.38 283 VAL A C 1
ATOM 2175 O O . VAL A 1 283 ? 21.531 23.609 22.609 1 98.38 283 VAL A O 1
ATOM 2178 N N . TRP A 1 284 ? 19.281 23.5 22.812 1 98.62 284 TRP A N 1
ATOM 2179 C CA . TRP A 1 284 ? 19.047 23.766 21.406 1 98.62 284 TRP A CA 1
ATOM 2180 C C . TRP A 1 284 ? 19.594 25.125 21 1 98.62 284 TRP A C 1
ATOM 2182 O O . TRP A 1 284 ? 20.203 25.266 19.938 1 98.62 284 TRP A O 1
ATOM 2192 N N . ARG A 1 285 ? 19.359 26.109 21.812 1 98.44 285 ARG A N 1
ATOM 2193 C CA . ARG A 1 285 ? 19.828 27.453 21.516 1 98.44 285 ARG A CA 1
ATOM 2194 C C . ARG A 1 285 ? 21.344 27.484 21.344 1 98.44 285 ARG A C 1
ATOM 2196 O O . ARG A 1 285 ? 21.859 28.125 20.422 1 98.44 285 ARG A O 1
ATOM 2203 N N . ARG A 1 286 ? 22.016 26.781 22.219 1 98.31 286 ARG A N 1
ATOM 2204 C CA . ARG A 1 286 ? 23.469 26.703 22.125 1 98.31 286 ARG A CA 1
ATOM 2205 C C . ARG A 1 286 ? 23.891 26.047 20.812 1 98.31 286 ARG A C 1
ATOM 2207 O O . ARG A 1 286 ? 24.828 26.484 20.156 1 98.31 286 ARG A O 1
ATOM 2214 N N . ILE A 1 287 ? 23.203 24.969 20.469 1 98.19 287 ILE A N 1
ATOM 2215 C CA . ILE A 1 287 ? 23.5 24.266 19.234 1 98.19 287 ILE A CA 1
ATOM 2216 C C . ILE A 1 287 ? 23.266 25.203 18.047 1 98.19 287 ILE A C 1
ATOM 2218 O O . ILE A 1 287 ? 24.109 25.297 17.141 1 98.19 287 ILE A O 1
ATOM 2222 N N . ALA A 1 288 ? 22.125 25.906 18.047 1 98.38 288 ALA A N 1
ATOM 2223 C CA . ALA A 1 288 ? 21.75 26.797 16.953 1 98.38 288 ALA A CA 1
ATOM 2224 C C . ALA A 1 288 ? 22.766 27.906 16.766 1 98.38 288 ALA A C 1
ATOM 2226 O O . ALA A 1 288 ? 23.125 28.25 15.633 1 98.38 288 ALA A O 1
ATOM 2227 N N . GLU A 1 289 ? 23.219 28.422 17.875 1 98.06 289 GLU A N 1
ATOM 2228 C CA . GLU A 1 289 ? 24.203 29.5 17.812 1 98.06 289 GLU A CA 1
ATOM 2229 C C . GLU A 1 289 ? 25.547 28.984 17.297 1 98.06 289 GLU A C 1
ATOM 2231 O O . GLU A 1 289 ? 26.156 29.594 16.422 1 98.06 289 GLU A O 1
ATOM 2236 N N . ARG A 1 290 ? 25.922 27.922 17.812 1 98.25 290 ARG A N 1
ATOM 2237 C CA . ARG A 1 290 ? 27.219 27.344 17.438 1 98.25 290 ARG A CA 1
ATOM 2238 C C . ARG A 1 290 ? 27.234 26.984 15.961 1 98.25 290 ARG A C 1
ATOM 2240 O O . ARG A 1 290 ? 28.234 27.219 15.273 1 98.25 290 ARG A O 1
ATOM 2247 N N . GLU A 1 291 ? 26.141 26.406 15.484 1 98.06 291 GLU A N 1
ATOM 2248 C CA . GLU A 1 291 ? 26.094 25.875 14.125 1 98.06 291 GLU A CA 1
ATOM 2249 C C . GLU A 1 291 ? 25.516 26.891 13.148 1 98.06 291 GLU A C 1
ATOM 2251 O O . GLU A 1 291 ? 25.438 26.625 11.945 1 98.06 291 GLU A O 1
ATOM 2256 N N . GLY A 1 292 ? 25.109 28.078 13.617 1 98.19 292 GLY A N 1
ATOM 2257 C CA . GLY A 1 292 ? 24.531 29.094 12.758 1 98.19 292 GLY A CA 1
ATOM 2258 C C . GLY A 1 292 ? 23.188 28.703 12.172 1 98.19 292 GLY A C 1
ATOM 2259 O O . GLY A 1 292 ? 22.938 28.906 10.984 1 98.19 292 GLY A O 1
ATOM 2260 N N . LEU A 1 293 ? 22.328 28.031 12.977 1 98.38 293 LEU A N 1
ATOM 2261 C CA . LEU A 1 293 ? 21.016 27.594 12.523 1 98.38 293 LEU A CA 1
ATOM 2262 C C . LEU A 1 293 ? 20.047 28.766 12.469 1 98.38 293 LEU A C 1
ATOM 2264 O O . LEU A 1 293 ? 20.188 29.734 13.219 1 98.38 293 LEU A O 1
ATOM 2268 N N . VAL A 1 294 ? 19.031 28.688 11.656 1 97.19 294 VAL A N 1
ATOM 2269 C CA . VAL A 1 294 ? 18.156 29.812 11.359 1 97.19 294 VAL A CA 1
ATOM 2270 C C . VAL A 1 294 ? 17.109 29.953 12.461 1 97.19 294 VAL A C 1
ATOM 2272 O O . VAL A 1 294 ? 16.531 31.031 12.633 1 97.19 294 VAL A O 1
ATOM 2275 N N . GLU A 1 295 ? 16.828 28.844 13.211 1 97.5 295 GLU A N 1
ATOM 2276 C CA . GLU A 1 295 ? 15.781 28.906 14.219 1 97.5 295 GLU A CA 1
ATOM 2277 C C . GLU A 1 295 ? 16.297 28.438 15.578 1 97.5 295 GLU A C 1
ATOM 2279 O O . GLU A 1 295 ? 16.391 27.234 15.836 1 97.5 295 GLU A O 1
ATOM 2284 N N . PRO A 1 296 ? 16.609 29.359 16.469 1 97.81 296 PRO A N 1
ATOM 2285 C CA . PRO A 1 296 ? 17.141 29 17.781 1 97.81 296 PRO A CA 1
ATOM 2286 C C . PRO A 1 296 ? 16.062 28.625 18.781 1 97.81 296 PRO A C 1
ATOM 2288 O O . PRO A 1 296 ? 16.359 28.125 19.859 1 97.81 296 PRO A O 1
ATOM 2291 N N . ASP A 1 297 ? 14.844 28.953 18.516 1 97.56 297 ASP A N 1
ATOM 2292 C CA . ASP A 1 297 ? 13.727 28.656 19.406 1 97.56 297 ASP A CA 1
ATOM 2293 C C . ASP A 1 297 ? 13.203 27.234 19.188 1 97.56 297 ASP A C 1
ATOM 2295 O O . ASP A 1 297 ? 12.508 26.984 18.203 1 97.56 297 ASP A O 1
ATOM 2299 N N . LEU A 1 298 ? 13.461 26.344 20.156 1 97.56 298 LEU A N 1
ATOM 2300 C CA . LEU A 1 298 ? 13.086 24.938 20.062 1 97.56 298 LEU A CA 1
ATOM 2301 C C . LEU A 1 298 ? 11.578 24.797 19.859 1 97.56 298 LEU A C 1
ATOM 2303 O O . LEU A 1 298 ? 11.125 23.906 19.141 1 97.56 298 LEU A O 1
ATOM 2307 N N . SER A 1 299 ? 10.781 25.641 20.469 1 96 299 SER A N 1
ATOM 2308 C CA . SER A 1 299 ? 9.328 25.531 20.453 1 96 299 SER A CA 1
ATOM 2309 C C . SER A 1 299 ? 8.766 25.812 19.062 1 96 299 SER A C 1
ATOM 2311 O O . SER A 1 299 ? 7.617 25.469 18.766 1 96 299 SER A O 1
ATOM 2313 N N . ARG A 1 300 ? 9.57 26.406 18.219 1 96 300 ARG A N 1
ATOM 2314 C CA . ARG A 1 300 ? 9.133 26.688 16.859 1 96 300 ARG A CA 1
ATOM 2315 C C . ARG A 1 300 ? 9.453 25.531 15.914 1 96 300 ARG A C 1
ATOM 2317 O O . ARG A 1 300 ? 9.016 25.531 14.766 1 96 300 ARG A O 1
ATOM 2324 N N . LEU A 1 301 ? 10.172 24.562 16.391 1 96.81 301 LEU A N 1
ATOM 2325 C CA . LEU A 1 301 ? 10.586 23.438 15.547 1 96.81 301 LEU A CA 1
ATOM 2326 C C . LEU A 1 301 ? 9.93 22.141 16.016 1 96.81 301 LEU A C 1
ATOM 2328 O O . LEU A 1 301 ? 9.586 21.281 15.195 1 96.81 301 LEU A O 1
ATOM 2332 N N . ALA A 1 302 ? 9.805 22.016 17.281 1 96.38 302 ALA A N 1
ATOM 2333 C CA . ALA A 1 302 ? 9.367 20.734 17.828 1 96.38 302 ALA A CA 1
ATOM 2334 C C . ALA A 1 302 ? 8.023 20.875 18.547 1 96.38 302 ALA A C 1
ATOM 2336 O O . ALA A 1 302 ? 7.777 21.875 19.234 1 96.38 302 ALA A O 1
ATOM 2337 N N . SER A 1 303 ? 7.191 19.922 18.328 1 94.12 303 SER A N 1
ATOM 2338 C CA . SER A 1 303 ? 5.918 19.766 19.031 1 94.12 303 SER A CA 1
ATOM 2339 C C . SER A 1 303 ? 5.82 18.406 19.703 1 94.12 303 SER A C 1
ATOM 2341 O O . SER A 1 303 ? 5.082 17.531 19.25 1 94.12 303 SER A O 1
ATOM 2343 N N . PRO A 1 304 ? 6.438 18.266 20.891 1 96 304 PRO A N 1
ATOM 2344 C CA . PRO A 1 304 ? 6.508 16.969 21.547 1 96 304 PRO A CA 1
ATOM 2345 C C . PRO A 1 304 ? 5.129 16.391 21.875 1 96 304 PRO A C 1
ATOM 2347 O O . PRO A 1 304 ? 4.906 15.188 21.734 1 96 304 PRO A O 1
ATOM 2350 N N . TRP A 1 305 ? 4.184 17.219 22.266 1 91.56 305 TRP A N 1
ATOM 2351 C CA . TRP A 1 305 ? 2.855 16.75 22.656 1 91.56 305 TRP A CA 1
ATOM 2352 C C . TRP A 1 305 ? 2.18 16.016 21.5 1 91.56 305 TRP A C 1
ATOM 2354 O O . TRP A 1 305 ? 1.531 14.992 21.703 1 91.56 305 TRP A O 1
ATOM 2364 N N . HIS A 1 306 ? 2.258 16.562 20.312 1 92.81 306 HIS A N 1
ATOM 2365 C CA . HIS A 1 306 ? 1.628 15.969 19.125 1 92.81 306 HIS A CA 1
ATOM 2366 C C . HIS A 1 306 ? 2.266 14.633 18.766 1 92.81 306 HIS A C 1
ATOM 2368 O O . HIS A 1 306 ? 1.563 13.664 18.469 1 92.81 306 HIS A O 1
ATOM 2374 N N . THR A 1 307 ? 3.59 14.625 18.781 1 96.38 307 THR A N 1
ATOM 2375 C CA . THR A 1 307 ? 4.316 13.391 18.484 1 96.38 307 THR A CA 1
ATOM 2376 C C . THR A 1 307 ? 3.986 12.312 19.516 1 96.38 307 THR A C 1
ATOM 2378 O O . THR A 1 307 ? 3.785 11.148 19.156 1 96.38 307 THR A O 1
ATOM 2381 N N . ASP A 1 308 ? 3.916 12.766 20.797 1 96.12 308 ASP A N 1
ATOM 2382 C CA . ASP A 1 308 ? 3.559 11.828 21.859 1 96.12 308 ASP A CA 1
ATOM 2383 C C . ASP A 1 308 ? 2.15 11.273 21.656 1 96.12 308 ASP A C 1
ATOM 2385 O O . ASP A 1 308 ? 1.903 10.094 21.891 1 96.12 308 ASP A O 1
ATOM 2389 N N . ALA A 1 309 ? 1.248 12.133 21.25 1 92.31 309 ALA A N 1
ATOM 2390 C CA . ALA A 1 309 ? -0.125 11.695 21 1 92.31 309 ALA A CA 1
ATOM 2391 C C . ALA A 1 309 ? -0.184 10.664 19.875 1 92.31 309 ALA A C 1
ATOM 2393 O O . ALA A 1 309 ? -0.901 9.664 19.984 1 92.31 309 ALA A O 1
ATOM 2394 N N . ASP A 1 310 ? 0.544 10.867 18.859 1 94.06 310 ASP A N 1
ATOM 2395 C CA . ASP A 1 310 ? 0.54 9.984 17.688 1 94.06 310 ASP A CA 1
ATOM 2396 C C . ASP A 1 310 ? 1.238 8.664 18 1 94.06 310 ASP A C 1
ATOM 2398 O O . ASP A 1 310 ? 0.689 7.586 17.734 1 94.06 310 ASP A O 1
ATOM 2402 N N . LEU A 1 311 ? 2.412 8.727 18.594 1 96.56 311 LEU A N 1
ATOM 2403 C CA . LEU A 1 311 ? 3.225 7.535 18.812 1 96.56 311 LEU A CA 1
ATOM 2404 C C . LEU A 1 311 ? 2.777 6.793 20.062 1 96.56 311 LEU A C 1
ATOM 2406 O O . LEU A 1 311 ? 3.162 5.645 20.281 1 96.56 311 LEU A O 1
ATOM 2410 N N . GLY A 1 312 ? 1.981 7.465 20.844 1 94.62 312 GLY A N 1
ATOM 2411 C CA . GLY A 1 312 ? 1.525 6.863 22.094 1 94.62 312 GLY A CA 1
ATOM 2412 C C . GLY A 1 312 ? 0.228 6.094 21.938 1 94.62 312 GLY A C 1
ATOM 2413 O O . GLY A 1 312 ? -0.219 5.43 22.875 1 94.62 312 GLY A O 1
ATOM 2414 N N . ARG A 1 313 ? -0.43 6.18 20.734 1 91.81 313 ARG A N 1
ATOM 2415 C CA . ARG A 1 313 ? -1.697 5.488 20.531 1 91.81 313 ARG A CA 1
ATOM 2416 C C . ARG A 1 313 ? -1.569 4 20.844 1 91.81 313 ARG A C 1
ATOM 2418 O O . ARG A 1 313 ? -0.643 3.338 20.375 1 91.81 313 ARG A O 1
ATOM 2425 N N . PRO A 1 314 ? -2.508 3.449 21.625 1 91.69 314 PRO A N 1
ATOM 2426 C CA . PRO A 1 314 ? -2.465 2.025 21.953 1 91.69 314 PRO A CA 1
ATOM 2427 C C . PRO A 1 314 ? -3.189 1.154 20.938 1 91.69 314 PRO A C 1
ATOM 2429 O O . PRO A 1 314 ? -3.656 0.062 21.266 1 91.69 314 PRO A O 1
ATOM 2432 N N . ILE A 1 315 ? -3.393 1.719 19.734 1 92.06 315 ILE A N 1
ATOM 2433 C CA . ILE A 1 315 ? -4.176 1.011 18.734 1 92.06 315 ILE A CA 1
ATOM 2434 C C . ILE A 1 315 ? -3.434 1.022 17.391 1 92.06 315 ILE A C 1
ATOM 2436 O O . ILE A 1 315 ? -2.602 1.898 17.156 1 92.06 315 ILE A O 1
ATOM 2440 N N . GLU A 1 316 ? -3.768 0.041 16.578 1 92.88 316 GLU A N 1
ATOM 2441 C CA . GLU A 1 316 ? -3.266 -0.02 15.211 1 92.88 316 GLU A CA 1
ATOM 2442 C C . GLU A 1 316 ? -3.939 1.028 14.328 1 92.88 316 GLU A C 1
ATOM 2444 O O . GLU A 1 316 ? -5.152 1.23 14.414 1 92.88 316 GLU A O 1
ATOM 2449 N N . VAL A 1 317 ? -3.162 1.681 13.547 1 95.38 317 VAL A N 1
ATOM 2450 C CA . VAL A 1 317 ? -3.709 2.662 12.617 1 95.38 317 VAL A CA 1
ATOM 2451 C C . VAL A 1 317 ? -3.152 2.412 11.219 1 95.38 317 VAL A C 1
ATOM 2453 O O . VAL A 1 317 ? -1.976 2.67 10.953 1 95.38 317 VAL A O 1
ATOM 2456 N N . VAL A 1 318 ? -3.959 1.873 10.367 1 97.88 318 VAL A N 1
ATOM 2457 C CA . VAL A 1 318 ? -3.65 1.614 8.961 1 97.88 318 VAL A CA 1
ATOM 2458 C C . VAL A 1 318 ? -4.852 1.974 8.094 1 97.88 318 VAL A C 1
ATOM 2460 O O . VAL A 1 318 ? -6 1.793 8.5 1 97.88 318 VAL A O 1
ATOM 2463 N N . THR A 1 319 ? -4.531 2.486 6.934 1 98.12 319 THR A N 1
ATOM 2464 C CA . THR A 1 319 ? -5.586 3.09 6.125 1 98.12 319 THR A CA 1
ATOM 2465 C C . THR A 1 319 ? -5.605 2.482 4.727 1 98.12 319 THR A C 1
ATOM 2467 O O . THR A 1 319 ? -4.559 2.135 4.18 1 98.12 319 THR A O 1
ATOM 2470 N N . ASP A 1 320 ? -6.785 2.305 4.18 1 98.12 320 ASP A N 1
ATOM 2471 C CA . ASP A 1 320 ? -6.977 1.807 2.822 1 98.12 320 ASP A CA 1
ATOM 2472 C C . ASP A 1 320 ? -7.145 2.959 1.833 1 98.12 320 ASP A C 1
ATOM 2474 O O . ASP A 1 320 ? -7.855 3.928 2.115 1 98.12 320 ASP A O 1
ATOM 2478 N N . MET A 1 321 ? -6.492 2.918 0.653 1 97.5 321 MET A N 1
ATOM 2479 C CA . MET A 1 321 ? -6.574 3.971 -0.356 1 97.5 321 MET A CA 1
ATOM 2480 C C . MET A 1 321 ? -7.176 3.436 -1.651 1 97.5 321 MET A C 1
ATOM 2482 O O . MET A 1 321 ? -7.094 4.086 -2.695 1 97.5 321 MET A O 1
ATOM 2486 N N . SER A 1 322 ? -7.793 2.295 -1.623 1 97.88 322 SER A N 1
ATOM 2487 C CA . SER A 1 322 ? -8.281 1.63 -2.828 1 97.88 322 SER A CA 1
ATOM 2488 C C . SER A 1 322 ? -9.25 2.52 -3.6 1 97.88 322 SER A C 1
ATOM 2490 O O . SER A 1 322 ? -9.289 2.479 -4.832 1 97.88 322 SER A O 1
ATOM 2492 N N . LYS A 1 323 ? -10.023 3.371 -2.916 1 98.06 323 LYS A N 1
ATOM 2493 C CA . LYS A 1 323 ? -11.031 4.203 -3.574 1 98.06 323 LYS A CA 1
ATOM 2494 C C . LYS A 1 323 ? -10.383 5.168 -4.562 1 98.06 323 LYS A C 1
ATOM 2496 O O . LYS A 1 323 ? -10.773 5.219 -5.73 1 98.06 323 LYS A O 1
ATOM 2501 N N . SER A 1 324 ? -9.398 5.934 -4.078 1 98.38 324 SER A N 1
ATOM 2502 C CA . SER A 1 324 ? -8.727 6.875 -4.969 1 98.38 324 SER A CA 1
ATOM 2503 C C . SER A 1 324 ? -7.922 6.145 -6.039 1 98.38 324 SER A C 1
ATOM 2505 O O . SER A 1 324 ? -7.805 6.621 -7.172 1 98.38 324 SER A O 1
ATOM 2507 N N . ARG A 1 325 ? -7.363 4.977 -5.695 1 97.44 325 ARG A N 1
ATOM 2508 C CA . ARG A 1 325 ? -6.617 4.195 -6.676 1 97.44 325 ARG A CA 1
ATOM 2509 C C . ARG A 1 325 ? -7.516 3.762 -7.828 1 97.44 325 ARG A C 1
ATOM 2511 O O . ARG A 1 325 ? -7.117 3.832 -8.992 1 97.44 325 ARG A O 1
ATOM 2518 N N . ARG A 1 326 ? -8.75 3.34 -7.543 1 97 326 ARG A N 1
ATOM 2519 C CA . ARG A 1 326 ? -9.719 2.934 -8.555 1 97 326 ARG A CA 1
ATOM 2520 C C . ARG A 1 326 ? -10.023 4.078 -9.516 1 97 326 ARG A C 1
ATOM 2522 O O . ARG A 1 326 ? -10.336 3.852 -10.688 1 97 326 ARG A O 1
ATOM 2529 N N . MET A 1 327 ? -9.844 5.262 -8.977 1 97.44 327 MET A N 1
ATOM 2530 C CA . MET A 1 327 ? -10.219 6.438 -9.758 1 97.44 327 MET A CA 1
ATOM 2531 C C . MET A 1 327 ? -9 7.047 -10.445 1 97.44 327 MET A C 1
ATOM 2533 O O . MET A 1 327 ? -9.07 8.148 -10.984 1 97.44 327 MET A O 1
ATOM 2537 N N . GLY A 1 328 ? -7.805 6.398 -10.297 1 96.12 328 GLY A N 1
ATOM 2538 C CA . GLY A 1 328 ? -6.688 6.754 -11.156 1 96.12 328 GLY A CA 1
ATOM 2539 C C . GLY A 1 328 ? -5.547 7.414 -10.414 1 96.12 328 GLY A C 1
ATOM 2540 O O . GLY A 1 328 ? -4.516 7.742 -11.008 1 96.12 328 GLY A O 1
ATOM 2541 N N . PHE A 1 329 ? -5.691 7.68 -9.094 1 97.88 329 PHE A N 1
ATOM 2542 C CA . PHE A 1 329 ? -4.551 8.219 -8.367 1 97.88 329 PHE A CA 1
ATOM 2543 C C . PHE A 1 329 ? -3.482 7.152 -8.164 1 97.88 329 PHE A C 1
ATOM 2545 O O . PHE A 1 329 ? -3.688 6.199 -7.41 1 97.88 329 PHE A O 1
ATOM 2552 N N . THR A 1 330 ? -2.262 7.285 -8.648 1 94.19 330 THR A N 1
ATOM 2553 C CA . THR A 1 330 ? -1.295 6.191 -8.672 1 94.19 330 THR A CA 1
ATOM 2554 C C . THR A 1 330 ? -0.035 6.566 -7.895 1 94.19 330 THR A C 1
ATOM 2556 O O . THR A 1 330 ? 0.9 5.77 -7.793 1 94.19 330 THR A O 1
ATOM 2559 N N . ALA A 1 331 ? -0.008 7.785 -7.305 1 96.75 331 ALA A N 1
ATOM 2560 C CA . ALA A 1 331 ? 1.227 8.242 -6.672 1 96.75 331 ALA A CA 1
ATOM 2561 C C . ALA A 1 331 ? 1.545 7.406 -5.43 1 96.75 331 ALA A C 1
ATOM 2563 O O . ALA A 1 331 ? 0.64 6.879 -4.781 1 96.75 331 ALA A O 1
ATOM 2564 N N . TYR A 1 332 ? 2.852 7.254 -5.18 1 96.25 332 TYR A N 1
ATOM 2565 C CA . TYR A 1 332 ? 3.408 6.496 -4.062 1 96.25 332 TYR A CA 1
ATOM 2566 C C . TYR A 1 332 ? 4.617 7.211 -3.469 1 96.25 332 TYR A C 1
ATOM 2568 O O . TYR A 1 332 ? 5.371 7.875 -4.188 1 96.25 332 TYR A O 1
ATOM 2576 N N . GLN A 1 333 ? 4.742 7.164 -2.154 1 97.19 333 GLN A N 1
ATOM 2577 C CA . GLN A 1 333 ? 5.887 7.75 -1.461 1 97.19 333 GLN A CA 1
ATOM 2578 C C . GLN A 1 333 ? 6.383 6.832 -0.347 1 97.19 333 GLN A C 1
ATOM 2580 O O . GLN A 1 333 ? 5.773 6.762 0.723 1 97.19 333 GLN A O 1
ATOM 2585 N N . PRO A 1 334 ? 7.527 6.109 -0.643 1 97.69 334 PRO A N 1
ATOM 2586 C CA . PRO A 1 334 ? 8.062 5.348 0.488 1 97.69 334 PRO A CA 1
ATOM 2587 C C . PRO A 1 334 ? 8.273 6.211 1.731 1 97.69 334 PRO A C 1
ATOM 2589 O O . PRO A 1 334 ? 8.867 7.289 1.646 1 97.69 334 PRO A O 1
ATOM 2592 N N . THR A 1 335 ? 7.805 5.691 2.883 1 98.56 335 THR A N 1
ATOM 2593 C CA . THR A 1 335 ? 7.734 6.535 4.07 1 98.56 335 THR A CA 1
ATOM 2594 C C . THR A 1 335 ? 9.133 6.852 4.594 1 98.56 335 THR A C 1
ATOM 2596 O O . THR A 1 335 ? 9.383 7.949 5.098 1 98.56 335 T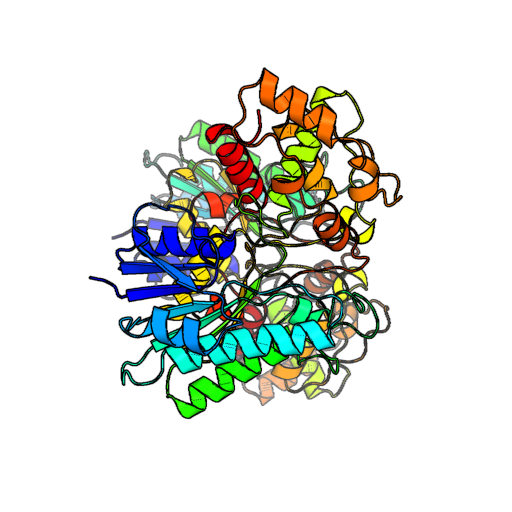HR A O 1
ATOM 2599 N N . ASP A 1 336 ? 10.109 5.891 4.488 1 98.38 336 ASP A N 1
ATOM 2600 C CA . ASP A 1 336 ? 11.469 6.203 4.922 1 98.38 336 ASP A CA 1
ATOM 2601 C C . ASP A 1 336 ? 12.062 7.332 4.082 1 98.38 336 ASP A C 1
ATOM 2603 O O . ASP A 1 336 ? 12.727 8.227 4.613 1 98.38 336 ASP A O 1
ATOM 2607 N N . ASP A 1 337 ? 11.758 7.336 2.797 1 98.38 337 ASP A N 1
ATOM 2608 C CA . ASP A 1 337 ? 12.203 8.43 1.938 1 98.38 337 ASP A CA 1
ATOM 2609 C C . ASP A 1 337 ? 11.562 9.75 2.354 1 98.38 337 ASP A C 1
ATOM 2611 O O . ASP A 1 337 ? 12.18 10.805 2.246 1 98.38 337 ASP A O 1
ATOM 2615 N N . ALA A 1 338 ? 10.266 9.695 2.764 1 98.44 338 ALA A N 1
ATOM 2616 C CA . ALA A 1 338 ? 9.602 10.906 3.236 1 98.44 338 ALA A CA 1
ATOM 2617 C C . ALA A 1 338 ? 10.359 11.531 4.402 1 98.44 338 ALA A C 1
ATOM 2619 O O . ALA A 1 338 ? 10.594 12.75 4.422 1 98.44 338 ALA A O 1
ATOM 2620 N N . PHE A 1 339 ? 10.781 10.688 5.375 1 98.75 339 PHE A N 1
ATOM 2621 C CA . PHE A 1 339 ? 11.555 11.164 6.516 1 98.75 339 PHE A CA 1
ATOM 2622 C C . PHE A 1 339 ? 12.906 11.703 6.066 1 98.75 339 PHE A C 1
ATOM 2624 O O . PHE A 1 339 ? 13.297 12.812 6.449 1 98.75 339 PHE A O 1
ATOM 2631 N N . PHE A 1 340 ? 13.609 10.984 5.23 1 98.81 340 PHE A N 1
ATOM 2632 C CA . PHE A 1 340 ? 14.977 11.344 4.848 1 98.81 340 PHE A CA 1
ATOM 2633 C C . PHE A 1 340 ? 14.984 12.609 3.994 1 98.81 340 PHE A C 1
ATOM 2635 O O . PHE A 1 340 ? 15.859 13.461 4.145 1 98.81 340 PHE A O 1
ATOM 2642 N N . ASP A 1 341 ? 13.984 12.711 3.08 1 98.62 341 ASP A N 1
ATOM 2643 C CA . ASP A 1 341 ? 13.852 13.938 2.295 1 98.62 341 ASP A CA 1
ATOM 2644 C C . ASP A 1 341 ? 13.641 15.148 3.199 1 98.62 341 ASP A C 1
ATOM 2646 O O . ASP A 1 341 ? 14.219 16.203 2.965 1 98.62 341 ASP A O 1
ATOM 2650 N N . LEU A 1 342 ? 12.781 14.945 4.176 1 98.5 342 LEU A N 1
ATOM 2651 C CA . LEU A 1 342 ? 12.531 16.031 5.121 1 98.5 342 LEU A CA 1
ATOM 2652 C C . LEU A 1 342 ? 13.812 16.406 5.863 1 98.5 342 LEU A C 1
ATOM 2654 O O . LEU A 1 342 ? 14.164 17.578 5.965 1 98.5 342 LEU A O 1
ATOM 2658 N N . PHE A 1 343 ? 14.539 15.391 6.395 1 98.75 343 PHE A N 1
ATOM 2659 C CA . PHE A 1 343 ? 15.758 15.648 7.152 1 98.75 343 PHE A CA 1
ATOM 2660 C C . PHE A 1 343 ? 16.797 16.359 6.293 1 98.75 343 PHE A C 1
ATOM 2662 O O . PHE A 1 343 ? 17.453 17.297 6.754 1 98.75 343 PHE A O 1
ATOM 2669 N N . ALA A 1 344 ? 16.906 15.953 5.082 1 98.75 344 ALA A N 1
ATOM 2670 C CA . ALA A 1 344 ? 17.844 16.594 4.152 1 98.75 344 ALA A CA 1
ATOM 2671 C C . ALA A 1 344 ? 17.469 18.047 3.914 1 98.75 344 ALA A C 1
ATOM 2673 O O . ALA A 1 344 ? 18.344 18.922 3.863 1 98.75 344 ALA A O 1
ATOM 2674 N N . ARG A 1 345 ? 16.219 18.297 3.773 1 98 345 ARG A N 1
ATOM 2675 C CA . ARG A 1 345 ? 15.742 19.672 3.557 1 98 345 ARG A CA 1
ATOM 2676 C C . ARG A 1 345 ? 15.977 20.531 4.789 1 98 345 ARG A C 1
ATOM 2678 O O . ARG A 1 345 ? 16.375 21.688 4.676 1 98 345 ARG A O 1
ATOM 2685 N N . LEU A 1 346 ? 15.656 19.969 5.953 1 98.31 346 LEU A N 1
ATOM 2686 C CA . LEU A 1 346 ? 15.891 20.688 7.195 1 98.31 346 LEU A CA 1
ATOM 2687 C C . LEU A 1 346 ? 17.359 21.078 7.328 1 98.31 346 LEU A C 1
ATOM 2689 O O . LEU A 1 346 ? 17.688 22.188 7.738 1 98.31 346 LEU A O 1
ATOM 2693 N N . ARG A 1 347 ? 18.203 20.172 6.957 1 98.44 347 ARG A N 1
ATOM 2694 C CA . ARG A 1 347 ? 19.641 20.438 7.012 1 98.44 347 ARG A CA 1
ATOM 2695 C C . ARG A 1 347 ? 20.047 21.5 5.992 1 98.44 347 ARG A C 1
ATOM 2697 O O . ARG A 1 347 ? 20.797 22.422 6.312 1 98.44 347 ARG A O 1
ATOM 2704 N N . SER A 1 348 ? 19.562 21.375 4.789 1 98.12 348 SER A N 1
ATOM 2705 C CA . SER A 1 348 ? 19.875 22.312 3.723 1 98.12 348 SER A CA 1
ATOM 2706 C C . SER A 1 348 ? 19.438 23.734 4.094 1 98.12 348 SER A C 1
ATOM 2708 O O . SER A 1 348 ? 20.109 24.703 3.76 1 98.12 348 SER A O 1
ATOM 2710 N N . ASP A 1 349 ? 18.359 23.812 4.797 1 97.31 349 ASP A N 1
ATOM 2711 C CA . ASP A 1 349 ? 17.797 25.109 5.172 1 97.31 349 ASP A CA 1
ATOM 2712 C C . ASP A 1 349 ? 18.344 25.578 6.512 1 97.31 349 ASP A C 1
ATOM 2714 O O . ASP A 1 349 ? 17.891 26.578 7.066 1 97.31 349 ASP A O 1
ATOM 2718 N N . ARG A 1 350 ? 19.266 24.828 7.078 1 98.31 350 ARG A N 1
ATOM 2719 C CA . ARG A 1 350 ? 19.984 25.156 8.312 1 98.31 350 ARG A CA 1
ATOM 2720 C C . ARG A 1 350 ? 19.016 25.234 9.492 1 98.31 350 ARG A C 1
ATOM 2722 O O . ARG A 1 350 ? 19.141 26.125 10.344 1 98.31 350 ARG A O 1
ATOM 2729 N N . LEU A 1 351 ? 18.016 24.375 9.445 1 98.25 351 LEU A N 1
ATOM 2730 C CA . LEU A 1 351 ? 17.109 24.25 10.578 1 98.25 351 LEU A CA 1
ATOM 2731 C C . LEU A 1 351 ? 17.625 23.219 11.57 1 98.25 351 LEU A C 1
ATOM 2733 O O . LEU A 1 351 ? 17.281 23.25 12.758 1 98.25 351 LEU A O 1
ATOM 2737 N N . ILE A 1 352 ? 18.359 22.266 11.086 1 98.5 352 ILE A N 1
ATOM 2738 C CA . ILE A 1 352 ? 19.125 21.328 11.891 1 98.5 352 ILE A CA 1
ATOM 2739 C C . ILE A 1 352 ? 20.562 21.25 11.391 1 98.5 352 ILE A C 1
ATOM 2741 O O . ILE A 1 352 ? 20.859 21.688 10.273 1 98.5 352 ILE A O 1
ATOM 2745 N N . PRO A 1 353 ? 21.438 20.828 12.289 1 98.06 353 PRO A N 1
ATOM 2746 C CA . PRO A 1 353 ? 22.828 20.75 11.844 1 98.06 353 PRO A CA 1
ATOM 2747 C C . PRO A 1 353 ? 23.062 19.625 10.828 1 98.06 353 PRO A C 1
ATOM 2749 O O . PRO A 1 353 ? 22.312 18.656 10.797 1 98.06 353 PRO A O 1
ATOM 2752 N N . MET B 1 1 ? 7.039 -3.822 -34.312 1 50.56 1 MET B N 1
ATOM 2753 C CA . MET B 1 1 ? 6.812 -4.949 -33.406 1 50.56 1 MET B CA 1
ATOM 2754 C C . MET B 1 1 ? 7.633 -4.797 -32.125 1 50.56 1 MET B C 1
ATOM 2756 O O . MET B 1 1 ? 8.797 -4.406 -32.188 1 50.56 1 MET B O 1
ATOM 2760 N N . THR B 1 2 ? 6.984 -4.641 -30.75 1 75.88 2 THR B N 1
ATOM 2761 C CA . THR B 1 2 ? 7.551 -4.211 -29.484 1 75.88 2 THR B CA 1
ATOM 2762 C C . THR B 1 2 ? 8.641 -5.18 -29.016 1 75.88 2 THR B C 1
ATOM 2764 O O . THR B 1 2 ? 9.68 -4.758 -28.516 1 75.88 2 THR B O 1
ATOM 2767 N N . GLY B 1 3 ? 8.656 -6.57 -29.375 1 91.5 3 GLY B N 1
ATOM 2768 C CA . GLY B 1 3 ? 9.648 -7.574 -29.031 1 91.5 3 GLY B CA 1
ATOM 2769 C C . GLY B 1 3 ? 9.094 -8.984 -29 1 91.5 3 GLY B C 1
ATOM 2770 O O . GLY B 1 3 ? 7.902 -9.195 -29.266 1 91.5 3 GLY B O 1
ATOM 2771 N N . LYS B 1 4 ? 9.938 -9.977 -29 1 96.06 4 LYS B N 1
ATOM 2772 C CA . LYS B 1 4 ? 9.586 -11.391 -28.875 1 96.06 4 LYS B CA 1
ATOM 2773 C C . LYS B 1 4 ? 9.734 -11.883 -27.438 1 96.06 4 LYS B C 1
ATOM 2775 O O . LYS B 1 4 ? 10.734 -11.594 -26.781 1 96.06 4 LYS B O 1
ATOM 2780 N N . ALA B 1 5 ? 8.688 -12.547 -27 1 97.5 5 ALA B N 1
ATOM 2781 C CA . ALA B 1 5 ? 8.695 -13.031 -25.609 1 97.5 5 ALA B CA 1
ATOM 2782 C C . ALA B 1 5 ? 8.461 -14.539 -25.562 1 97.5 5 ALA B C 1
ATOM 2784 O O . ALA B 1 5 ? 7.691 -15.078 -26.359 1 97.5 5 ALA B O 1
ATOM 2785 N N . LEU B 1 6 ? 9.156 -15.164 -24.672 1 97.69 6 LEU B N 1
ATOM 2786 C CA . LEU B 1 6 ? 8.891 -16.562 -24.312 1 97.69 6 LEU B CA 1
ATOM 2787 C C . LEU B 1 6 ? 8.367 -16.656 -22.875 1 97.69 6 LEU B C 1
ATOM 2789 O O . LEU B 1 6 ? 9.062 -16.266 -21.938 1 97.69 6 LEU B O 1
ATOM 2793 N N . VAL B 1 7 ? 7.156 -17.078 -22.734 1 98.5 7 VAL B N 1
ATOM 2794 C CA . VAL B 1 7 ? 6.547 -17.297 -21.422 1 98.5 7 VAL B CA 1
ATOM 2795 C C . VAL B 1 7 ? 6.582 -18.781 -21.078 1 98.5 7 VAL B C 1
ATOM 2797 O O . VAL B 1 7 ? 5.898 -19.594 -21.703 1 98.5 7 VAL B O 1
ATOM 2800 N N . VAL B 1 8 ? 7.402 -19.109 -20.094 1 98.38 8 VAL B N 1
ATOM 2801 C CA . VAL B 1 8 ? 7.59 -20.484 -19.656 1 98.38 8 VAL B CA 1
ATOM 2802 C C . VAL B 1 8 ? 6.578 -20.812 -18.562 1 98.38 8 VAL B C 1
ATOM 2804 O O . VAL B 1 8 ? 6.574 -20.188 -17.5 1 98.38 8 VAL B O 1
ATOM 2807 N N . GLY B 1 9 ? 5.805 -21.828 -18.703 1 96.12 9 GLY B N 1
ATOM 2808 C CA . GLY B 1 9 ? 4.629 -22.062 -17.891 1 96.12 9 GLY B CA 1
ATOM 2809 C C . GLY B 1 9 ? 3.406 -21.312 -18.359 1 96.12 9 GLY B C 1
ATOM 2810 O O . GLY B 1 9 ? 2.678 -20.719 -17.562 1 96.12 9 GLY B O 1
ATOM 2811 N N . GLY B 1 10 ? 3.195 -21.281 -19.641 1 94.12 10 GLY B N 1
ATOM 2812 C CA . GLY B 1 10 ? 2.205 -20.438 -20.266 1 94.12 10 GLY B CA 1
ATOM 2813 C C . GLY B 1 10 ? 0.778 -20.812 -19.906 1 94.12 10 GLY B C 1
ATOM 2814 O O . GLY B 1 10 ? -0.131 -19.984 -20.031 1 94.12 10 GLY B O 1
ATOM 2815 N N . SER B 1 11 ? 0.566 -22.016 -19.406 1 91.81 11 SER B N 1
ATOM 2816 C CA . SER B 1 11 ? -0.788 -22.469 -19.125 1 91.81 11 SER B CA 1
ATOM 2817 C C . SER B 1 11 ? -1.171 -22.203 -17.672 1 91.81 11 SER B C 1
ATOM 2819 O O . SER B 1 11 ? -2.311 -22.453 -17.266 1 91.81 11 SER B O 1
ATOM 2821 N N . GLY B 1 12 ? -0.271 -21.75 -16.906 1 94.62 12 GLY B N 1
ATOM 2822 C CA . GLY B 1 12 ? -0.535 -21.453 -15.5 1 94.62 12 GLY B CA 1
ATOM 2823 C C . GLY B 1 12 ? -1.151 -20.094 -15.273 1 94.62 12 GLY B C 1
ATOM 2824 O O . GLY B 1 12 ? -1.375 -19.344 -16.234 1 94.62 12 GLY B O 1
ATOM 2825 N N . ILE B 1 13 ? -1.414 -19.766 -14.055 1 96.25 13 ILE B N 1
ATOM 2826 C CA . ILE B 1 13 ? -2.076 -18.531 -13.656 1 96.25 13 ILE B CA 1
ATOM 2827 C C . ILE B 1 13 ? -1.234 -17.328 -14.086 1 96.25 13 ILE B C 1
ATOM 2829 O O . ILE B 1 13 ? -1.721 -16.453 -14.789 1 96.25 13 ILE B O 1
ATOM 2833 N N . VAL B 1 14 ? 0.014 -17.359 -13.711 1 97.94 14 VAL B N 1
ATOM 2834 C CA . VAL B 1 14 ? 0.905 -16.234 -13.969 1 97.94 14 VAL B CA 1
ATOM 2835 C C . VAL B 1 14 ? 1.271 -16.188 -15.453 1 97.94 14 VAL B C 1
ATOM 2837 O O . VAL B 1 14 ? 1.262 -15.125 -16.078 1 97.94 14 VAL B O 1
ATOM 2840 N N . GLY B 1 15 ? 1.569 -17.375 -16.016 1 97.62 15 GLY B N 1
ATOM 2841 C CA . GLY B 1 15 ? 1.97 -17.453 -17.406 1 97.62 15 GLY B CA 1
ATOM 2842 C C . GLY B 1 15 ? 0.897 -16.953 -18.359 1 97.62 15 GLY B C 1
ATOM 2843 O O . GLY B 1 15 ? 1.179 -16.188 -19.266 1 97.62 15 GLY B O 1
ATOM 2844 N N . SER B 1 16 ? -0.326 -17.391 -18.141 1 96.56 16 SER B N 1
ATOM 2845 C CA . SER B 1 16 ? -1.411 -17 -19.047 1 96.56 16 SER B CA 1
ATOM 2846 C C . SER B 1 16 ? -1.688 -15.508 -18.953 1 96.56 16 SER B C 1
ATOM 2848 O O . SER B 1 16 ? -1.935 -14.859 -19.984 1 96.56 16 SER B O 1
ATOM 2850 N N . ALA B 1 17 ? -1.636 -14.945 -17.75 1 97.81 17 ALA B N 1
ATOM 2851 C CA . ALA B 1 17 ? -1.841 -13.508 -17.578 1 97.81 17 ALA B CA 1
ATOM 2852 C C . ALA B 1 17 ? -0.727 -12.711 -18.25 1 97.81 17 ALA B C 1
ATOM 2854 O O . ALA B 1 17 ? -0.985 -11.688 -18.891 1 97.81 17 ALA B O 1
ATOM 2855 N N . THR B 1 18 ? 0.505 -13.188 -18.094 1 98.62 18 THR B N 1
ATOM 2856 C CA . THR B 1 18 ? 1.657 -12.523 -18.688 1 98.62 18 THR B CA 1
ATOM 2857 C C . THR B 1 18 ? 1.584 -12.562 -20.203 1 98.62 18 THR B C 1
ATOM 2859 O O . THR B 1 18 ? 1.785 -11.547 -20.875 1 98.62 18 THR B O 1
ATOM 2862 N N . ALA B 1 19 ? 1.229 -13.719 -20.734 1 98.25 19 ALA B N 1
ATOM 2863 C CA . ALA B 1 19 ? 1.113 -13.883 -22.188 1 98.25 19 ALA B CA 1
ATOM 2864 C C . ALA B 1 19 ? 0.036 -12.969 -22.75 1 98.25 19 ALA B C 1
ATOM 2866 O O . ALA B 1 19 ? 0.244 -12.328 -23.781 1 98.25 19 ALA B O 1
ATOM 2867 N N . ALA B 1 20 ? -1.084 -12.906 -22.094 1 97.88 20 ALA B N 1
ATOM 2868 C CA . ALA B 1 20 ? -2.188 -12.07 -22.547 1 97.88 20 ALA B CA 1
ATOM 2869 C C . ALA B 1 20 ? -1.773 -10.602 -22.594 1 97.88 20 ALA B C 1
ATOM 2871 O O . ALA B 1 20 ? -2.041 -9.906 -23.578 1 97.88 20 ALA B O 1
ATOM 2872 N N . LEU B 1 21 ? -1.163 -10.141 -21.547 1 98.38 21 LEU B N 1
ATOM 2873 C CA . LEU B 1 21 ? -0.736 -8.75 -21.484 1 98.38 21 LEU B CA 1
ATOM 2874 C C . LEU B 1 21 ? 0.275 -8.445 -22.578 1 98.38 21 LEU B C 1
ATOM 2876 O O . LEU B 1 21 ? 0.181 -7.41 -23.25 1 98.38 21 LEU B O 1
ATOM 2880 N N . LEU B 1 22 ? 1.296 -9.344 -22.734 1 98.38 22 LEU B N 1
ATOM 2881 C CA . LEU B 1 22 ? 2.332 -9.141 -23.75 1 98.38 22 LEU B CA 1
ATOM 2882 C C . LEU B 1 22 ? 1.727 -9.078 -25.141 1 98.38 22 LEU B C 1
ATOM 2884 O O . LEU B 1 22 ? 2.109 -8.227 -25.953 1 98.38 22 LEU B O 1
ATOM 2888 N N . HIS B 1 23 ? 0.778 -9.93 -25.375 1 98.06 23 HIS B N 1
ATOM 2889 C CA . HIS B 1 23 ? 0.092 -9.914 -26.656 1 98.06 23 HIS B CA 1
ATOM 2890 C C . HIS B 1 23 ? -0.636 -8.586 -26.891 1 98.06 23 HIS B C 1
ATOM 2892 O O . HIS B 1 23 ? -0.546 -8 -27.969 1 98.06 23 HIS B O 1
ATOM 2898 N N . GLU B 1 24 ? -1.347 -8.188 -25.891 1 97.69 24 GLU B N 1
ATOM 2899 C CA . GLU B 1 24 ? -2.064 -6.914 -25.938 1 97.69 24 GLU B CA 1
ATOM 2900 C C . GLU B 1 24 ? -1.114 -5.754 -26.219 1 97.69 24 GLU B C 1
ATOM 2902 O O . GLU B 1 24 ? -1.49 -4.781 -26.875 1 97.69 24 GLU B O 1
ATOM 2907 N N . GLN B 1 25 ? 0.089 -5.875 -25.734 1 97.44 25 GLN B N 1
ATOM 2908 C CA . GLN B 1 25 ? 1.075 -4.809 -25.859 1 97.44 25 GLN B CA 1
ATOM 2909 C C . GLN B 1 25 ? 1.855 -4.938 -27.172 1 97.44 25 GLN B C 1
ATOM 2911 O O . GLN B 1 25 ? 2.822 -4.207 -27.391 1 97.44 25 GLN B O 1
ATOM 2916 N N . GLY B 1 26 ? 1.559 -5.934 -27.969 1 97.44 26 GLY B N 1
ATOM 2917 C CA . GLY B 1 26 ? 2.092 -6.012 -29.328 1 97.44 26 GLY B CA 1
ATOM 2918 C C . GLY B 1 26 ? 3.299 -6.922 -29.438 1 97.44 26 GLY B C 1
ATOM 2919 O O . GLY B 1 26 ? 3.963 -6.957 -30.484 1 97.44 26 GLY B O 1
ATOM 2920 N N . TRP B 1 27 ? 3.598 -7.684 -28.406 1 97.75 27 TRP B N 1
ATOM 2921 C CA . TRP B 1 27 ? 4.711 -8.633 -28.453 1 97.75 27 TRP B CA 1
ATOM 2922 C C . TRP B 1 27 ? 4.328 -9.875 -29.25 1 97.75 27 TRP B C 1
ATOM 2924 O O . TRP B 1 27 ? 3.158 -10.266 -29.281 1 97.75 27 TRP B O 1
ATOM 2934 N N . THR B 1 28 ? 5.305 -10.398 -29.969 1 97.5 28 THR B N 1
ATOM 2935 C CA . THR B 1 28 ? 5.156 -11.781 -30.406 1 97.5 28 THR B CA 1
ATOM 2936 C C . THR B 1 28 ? 5.387 -12.742 -29.234 1 97.5 28 THR B C 1
ATOM 2938 O O . THR B 1 28 ? 6.473 -12.773 -28.656 1 97.5 28 THR B O 1
ATOM 2941 N N . VAL B 1 29 ? 4.352 -13.516 -28.922 1 98.12 29 VAL B N 1
ATOM 2942 C CA . VAL B 1 29 ? 4.41 -14.273 -27.672 1 98.12 29 VAL B CA 1
ATOM 2943 C C . VAL B 1 29 ? 4.461 -15.773 -27.969 1 98.12 29 VAL B C 1
ATOM 2945 O O . VAL B 1 29 ? 3.639 -16.281 -28.734 1 98.12 29 VAL B O 1
ATOM 2948 N N . HIS B 1 30 ? 5.43 -16.422 -27.453 1 97.75 30 HIS B N 1
ATOM 2949 C CA . HIS B 1 30 ? 5.5 -17.875 -27.422 1 97.75 30 HIS B CA 1
ATOM 2950 C C . HIS B 1 30 ? 5.25 -18.422 -26.016 1 97.75 30 HIS B C 1
ATOM 2952 O O . HIS B 1 30 ? 5.809 -17.906 -25.047 1 97.75 30 HIS B O 1
ATOM 2958 N N . GLY B 1 31 ? 4.367 -19.375 -25.859 1 97.94 31 GLY B N 1
ATOM 2959 C CA . GLY B 1 31 ? 4.07 -20 -24.578 1 97.94 31 GLY B CA 1
ATOM 2960 C C . GLY B 1 31 ? 4.551 -21.438 -24.484 1 97.94 31 GLY B C 1
ATOM 2961 O O . GLY B 1 31 ? 4.09 -22.297 -25.25 1 97.94 31 GLY B O 1
ATOM 2962 N N . LEU B 1 32 ? 5.484 -21.672 -23.594 1 97.69 32 LEU B N 1
ATOM 2963 C CA . LEU B 1 32 ? 6.031 -23 -23.406 1 97.69 32 LEU B CA 1
ATOM 2964 C C . LEU B 1 32 ? 5.301 -23.75 -22.297 1 97.69 32 LEU B C 1
ATOM 2966 O O . LEU B 1 32 ? 5.113 -23.203 -21.203 1 97.69 32 LEU B O 1
ATOM 2970 N N . ALA B 1 33 ? 4.801 -24.891 -22.531 1 95 33 ALA B N 1
ATOM 2971 C CA . ALA B 1 33 ? 4.168 -25.781 -21.562 1 95 33 ALA B CA 1
ATOM 2972 C C . ALA B 1 33 ? 4.293 -27.234 -22 1 95 33 ALA B C 1
ATOM 2974 O O . ALA B 1 33 ? 4.543 -27.531 -23.172 1 95 33 ALA B O 1
ATOM 2975 N N . ARG B 1 34 ? 4.184 -28.141 -21.031 1 91.44 34 ARG B N 1
ATOM 2976 C CA . ARG B 1 34 ? 4.133 -29.547 -21.375 1 91.44 34 ARG B CA 1
ATOM 2977 C C . ARG B 1 34 ? 2.869 -29.875 -22.172 1 91.44 34 ARG B C 1
ATOM 2979 O O . ARG B 1 34 ? 2.914 -30.641 -23.125 1 91.44 34 ARG B O 1
ATOM 2986 N N . LYS B 1 35 ? 1.82 -29.234 -21.719 1 88.31 35 LYS B N 1
ATOM 2987 C CA . LYS B 1 35 ? 0.516 -29.312 -22.375 1 88.31 35 LYS B CA 1
ATOM 2988 C C . LYS B 1 35 ? -0.06 -27.922 -22.641 1 88.31 35 LYS B C 1
ATOM 2990 O O . LYS B 1 35 ? -0.873 -27.422 -21.859 1 88.31 35 LYS B O 1
ATOM 2995 N N . PRO B 1 36 ? 0.271 -27.359 -23.812 1 87.56 36 PRO B N 1
ATOM 2996 C CA . PRO B 1 36 ? -0.161 -26 -24.078 1 87.56 36 PRO B CA 1
ATOM 2997 C C . PRO B 1 36 ? -1.676 -25.875 -24.219 1 87.56 36 PRO B C 1
ATOM 2999 O O . PRO B 1 36 ? -2.324 -26.766 -24.75 1 87.56 36 PRO B O 1
ATOM 3002 N N . LEU B 1 37 ? -2.197 -24.828 -23.641 1 84.81 37 LEU B N 1
ATOM 3003 C CA . LEU B 1 37 ? -3.586 -24.438 -23.859 1 84.81 37 LEU B CA 1
ATOM 3004 C C . LEU B 1 37 ? -3.678 -23.359 -24.938 1 84.81 37 LEU B C 1
ATOM 3006 O O . LEU B 1 37 ? -2.799 -22.5 -25.047 1 84.81 37 LEU B O 1
ATOM 3010 N N . GLU B 1 38 ? -4.699 -23.531 -25.734 1 88.12 38 GLU B N 1
ATOM 3011 C CA . GLU B 1 38 ? -4.895 -22.531 -26.766 1 88.12 38 GLU B CA 1
ATOM 3012 C C . GLU B 1 38 ? -5.188 -21.156 -26.156 1 88.12 38 GLU B C 1
ATOM 3014 O O . GLU B 1 38 ? -6.039 -21.031 -25.281 1 88.12 38 GLU B O 1
ATOM 3019 N N . GLN B 1 39 ? -4.457 -20.234 -26.562 1 92.31 39 GLN B N 1
ATOM 3020 C CA . GLN B 1 39 ? -4.617 -18.844 -26.156 1 92.31 39 GLN B CA 1
ATOM 3021 C C . GLN B 1 39 ? -4.391 -17.906 -27.344 1 92.31 39 GLN B C 1
ATOM 3023 O O . GLN B 1 39 ? -3.42 -18.047 -28.078 1 92.31 39 GLN B O 1
ATOM 3028 N N . ASP B 1 40 ? -5.34 -17 -27.5 1 92.31 40 ASP B N 1
ATOM 3029 C CA . ASP B 1 40 ? -5.27 -16.062 -28.609 1 92.31 40 ASP B CA 1
ATOM 3030 C C . ASP B 1 40 ? -3.953 -15.289 -28.609 1 92.31 40 ASP B C 1
ATOM 3032 O O . ASP B 1 40 ? -3.564 -14.734 -27.578 1 92.31 40 ASP B O 1
ATOM 3036 N N . GLY B 1 41 ? -3.287 -15.352 -29.703 1 95 41 GLY B N 1
ATOM 3037 C CA . GLY B 1 41 ? -2.1 -14.531 -29.875 1 95 41 GLY B CA 1
ATOM 3038 C C . GLY B 1 41 ? -0.852 -15.148 -29.281 1 95 41 GLY B C 1
ATOM 3039 O O . GLY B 1 41 ? 0.208 -14.523 -29.25 1 95 41 GLY B O 1
ATOM 3040 N N . VAL B 1 42 ? -0.951 -16.422 -28.844 1 97.12 42 VAL B N 1
ATOM 3041 C CA . VAL B 1 42 ? 0.197 -17.078 -28.219 1 97.12 42 VAL B CA 1
ATOM 3042 C C . VAL B 1 42 ? 0.589 -18.297 -29.047 1 97.12 42 VAL B C 1
ATOM 3044 O O . VAL B 1 42 ? -0.248 -19.156 -29.328 1 97.12 42 VAL B O 1
ATOM 3047 N N . HIS B 1 43 ? 1.818 -18.328 -29.547 1 97.12 43 HIS B N 1
ATOM 3048 C CA . HIS B 1 43 ? 2.348 -19.484 -30.266 1 97.12 43 HIS B CA 1
ATOM 3049 C C . HIS B 1 43 ? 2.811 -20.578 -29.297 1 97.12 43 HIS B C 1
ATOM 3051 O O . HIS B 1 43 ? 3.719 -20.359 -28.5 1 97.12 43 HIS B O 1
ATOM 3057 N N . PRO B 1 44 ? 2.244 -21.719 -29.438 1 96.94 44 PRO B N 1
ATOM 3058 C CA . PRO B 1 44 ? 2.604 -22.766 -28.484 1 96.94 44 PRO B CA 1
ATOM 3059 C C . PRO B 1 44 ? 3.994 -23.344 -28.734 1 96.94 44 PRO B C 1
ATOM 3061 O O . PRO B 1 44 ? 4.406 -23.484 -29.891 1 96.94 44 PRO B O 1
ATOM 3064 N N . VAL B 1 45 ? 4.707 -23.547 -27.719 1 97.06 45 VAL B N 1
ATOM 3065 C CA . VAL B 1 45 ? 5.957 -24.312 -27.688 1 97.06 45 VAL B CA 1
ATOM 3066 C C . VAL B 1 45 ? 5.828 -25.484 -26.734 1 97.06 45 VAL B C 1
ATOM 3068 O O . VAL B 1 45 ? 5.559 -25.312 -25.547 1 97.06 45 VAL B O 1
ATOM 3071 N N . VAL B 1 46 ? 5.969 -26.734 -27.25 1 96.62 46 VAL B N 1
ATOM 3072 C CA . VAL B 1 46 ? 5.781 -27.922 -26.422 1 96.62 46 VAL B CA 1
ATOM 3073 C C . VAL B 1 46 ? 7.137 -28.453 -25.969 1 96.62 46 VAL B C 1
ATOM 3075 O O . VAL B 1 46 ? 7.984 -28.797 -26.797 1 96.62 46 VAL B O 1
ATOM 3078 N N . ALA B 1 47 ? 7.305 -28.5 -24.656 1 95.69 47 ALA B N 1
ATOM 3079 C CA . ALA B 1 47 ? 8.531 -29.078 -24.125 1 95.69 47 ALA B CA 1
ATOM 3080 C C . ALA B 1 47 ? 8.367 -29.453 -22.656 1 95.69 47 ALA B C 1
ATOM 3082 O O . ALA B 1 47 ? 7.645 -28.781 -21.922 1 95.69 47 ALA B O 1
ATOM 3083 N N . ASP B 1 48 ? 8.953 -30.531 -22.266 1 96.44 48 ASP B N 1
ATOM 3084 C CA . ASP B 1 48 ? 9.203 -30.859 -20.859 1 96.44 48 ASP B CA 1
ATOM 3085 C C . ASP B 1 48 ? 10.586 -30.391 -20.422 1 96.44 48 ASP B C 1
ATOM 3087 O O . ASP B 1 48 ? 11.602 -30.953 -20.828 1 96.44 48 ASP B O 1
ATOM 3091 N N . LEU B 1 49 ? 10.633 -29.422 -19.531 1 97.5 49 LEU B N 1
ATOM 3092 C CA . LEU B 1 49 ? 11.883 -28.766 -19.172 1 97.5 49 LEU B CA 1
ATOM 3093 C C . LEU B 1 49 ? 12.805 -29.734 -18.438 1 97.5 49 LEU B C 1
ATOM 3095 O O . LEU B 1 49 ? 13.992 -29.469 -18.266 1 97.5 49 LEU B O 1
ATOM 3099 N N . GLN B 1 50 ? 12.266 -30.875 -18 1 97.19 50 GLN B N 1
ATOM 3100 C CA . GLN B 1 50 ? 13.109 -31.875 -17.359 1 97.19 50 GLN B CA 1
ATOM 3101 C C . GLN B 1 50 ? 13.953 -32.625 -18.391 1 97.19 50 GLN B C 1
ATOM 3103 O O . GLN B 1 50 ? 14.914 -33.312 -18.031 1 97.19 50 GLN B O 1
ATOM 3108 N N . ASP B 1 51 ? 13.57 -32.562 -19.656 1 97.69 51 ASP B N 1
ATOM 3109 C CA . ASP B 1 51 ? 14.297 -33.188 -20.75 1 97.69 51 ASP B CA 1
ATOM 3110 C C . ASP B 1 51 ? 15.172 -32.156 -21.484 1 97.69 51 ASP B C 1
ATOM 3112 O O . ASP B 1 51 ? 14.688 -31.406 -22.328 1 97.69 51 ASP B O 1
ATOM 3116 N N . ALA B 1 52 ? 16.438 -32.188 -21.25 1 97.62 52 ALA B N 1
ATOM 3117 C CA . ALA B 1 52 ? 17.359 -31.188 -21.766 1 97.62 52 ALA B CA 1
ATOM 3118 C C . ALA B 1 52 ? 17.375 -31.188 -23.281 1 97.62 52 ALA B C 1
ATOM 3120 O O . ALA B 1 52 ? 17.312 -30.125 -23.906 1 97.62 52 ALA B O 1
ATOM 3121 N N . ALA B 1 53 ? 17.438 -32.344 -23.859 1 97.25 53 ALA B N 1
ATOM 3122 C CA . ALA B 1 53 ? 17.531 -32.469 -25.312 1 97.25 53 ALA B CA 1
ATOM 3123 C C . ALA B 1 53 ? 16.25 -31.969 -26 1 97.25 53 ALA B C 1
ATOM 3125 O O . ALA B 1 53 ? 16.312 -31.219 -26.969 1 97.25 53 ALA B O 1
ATOM 3126 N N . ALA B 1 54 ? 15.133 -32.406 -25.484 1 96.31 54 ALA B N 1
ATOM 3127 C CA . ALA B 1 54 ? 13.844 -31.984 -26.047 1 96.31 54 ALA B CA 1
ATOM 3128 C C . ALA B 1 54 ? 13.648 -30.484 -25.891 1 96.31 54 ALA B C 1
ATOM 3130 O O . ALA B 1 54 ? 13.07 -29.828 -26.766 1 96.31 54 ALA B O 1
ATOM 3131 N N . THR B 1 55 ? 14.094 -29.953 -24.781 1 97.56 55 THR B N 1
ATOM 3132 C CA . THR B 1 55 ? 13.992 -28.516 -24.547 1 97.56 55 THR B CA 1
ATOM 3133 C C . THR B 1 55 ? 14.844 -27.734 -25.547 1 97.56 55 THR B C 1
ATOM 3135 O O . THR B 1 55 ? 14.375 -26.781 -26.156 1 97.56 55 THR B O 1
ATOM 3138 N N . ALA B 1 56 ? 16.047 -28.172 -25.766 1 96.12 56 ALA B N 1
ATOM 3139 C CA . ALA B 1 56 ? 16.938 -27.516 -26.719 1 96.12 56 ALA B CA 1
ATOM 3140 C C . ALA B 1 56 ? 16.344 -27.531 -28.125 1 96.12 56 ALA B C 1
ATOM 3142 O O . ALA B 1 56 ? 16.406 -26.547 -28.844 1 96.12 56 ALA B O 1
ATOM 3143 N N . GLU B 1 57 ? 15.805 -28.656 -28.469 1 96.56 57 GLU B N 1
ATOM 3144 C CA . GLU B 1 57 ? 15.203 -28.797 -29.781 1 96.56 57 GLU B CA 1
ATOM 3145 C C . GLU B 1 57 ? 14.016 -27.859 -29.953 1 96.56 57 GLU B C 1
ATOM 3147 O O . GLU B 1 57 ? 13.875 -27.203 -30.984 1 96.56 57 GLU B O 1
ATOM 3152 N N . ALA B 1 58 ? 13.148 -27.797 -28.969 1 96.44 58 ALA B N 1
ATOM 3153 C CA . ALA B 1 58 ? 11.945 -26.969 -29.016 1 96.44 58 ALA B CA 1
ATOM 3154 C C . ALA B 1 58 ? 12.297 -25.5 -29.125 1 96.44 58 ALA B C 1
ATOM 3156 O O . ALA B 1 58 ? 11.547 -24.703 -29.719 1 96.44 58 ALA B O 1
ATOM 3157 N N . LEU B 1 59 ? 13.469 -25.109 -28.594 1 95.5 59 LEU B N 1
ATOM 3158 C CA . LEU B 1 59 ? 13.828 -23.703 -28.484 1 95.5 59 LEU B CA 1
ATOM 3159 C C . LEU B 1 59 ? 14.773 -23.297 -29.625 1 95.5 59 LEU B C 1
ATOM 3161 O O . LEU B 1 59 ? 15.125 -22.125 -29.75 1 95.5 59 LEU B O 1
ATOM 3165 N N . SER B 1 60 ? 15.188 -24.188 -30.453 1 91.62 60 SER B N 1
ATOM 3166 C CA . SER B 1 60 ? 16.281 -24.016 -31.406 1 91.62 60 SER B CA 1
ATOM 3167 C C . SER B 1 60 ? 15.992 -22.875 -32.375 1 91.62 60 SER B C 1
ATOM 3169 O O . SER B 1 60 ? 16.906 -22.219 -32.875 1 91.62 60 SER B O 1
ATOM 3171 N N . CYS B 1 61 ? 14.734 -22.531 -32.625 1 89.06 61 CYS B N 1
ATOM 3172 C CA . CYS B 1 61 ? 14.414 -21.516 -33.594 1 89.06 61 CYS B CA 1
ATOM 3173 C C . CYS B 1 61 ? 13.891 -20.25 -32.938 1 89.06 61 CYS B C 1
ATOM 3175 O O . CYS B 1 61 ? 13.352 -19.359 -33.594 1 89.06 61 CYS B O 1
ATOM 3177 N N . LEU B 1 62 ? 14.031 -20.203 -31.656 1 91.62 62 LEU B N 1
ATOM 3178 C CA . LEU B 1 62 ? 13.516 -19.047 -30.922 1 91.62 62 LEU B CA 1
ATOM 3179 C C . LEU B 1 62 ? 14.656 -18.125 -30.484 1 91.62 62 LEU B C 1
ATOM 3181 O O . LEU B 1 62 ? 15.719 -18.594 -30.094 1 91.62 62 LEU B O 1
ATOM 3185 N N . ALA B 1 63 ? 14.484 -16.844 -30.703 1 91.69 63 ALA B N 1
ATOM 3186 C CA . ALA B 1 63 ? 15.391 -15.805 -30.234 1 91.69 63 ALA B CA 1
ATOM 3187 C C . ALA B 1 63 ? 14.625 -14.703 -29.5 1 91.69 63 ALA B C 1
ATOM 3189 O O . ALA B 1 63 ? 14.555 -13.562 -29.969 1 91.69 63 ALA B O 1
ATOM 3190 N N . PRO B 1 64 ? 14.102 -15.047 -28.312 1 95 64 PRO B N 1
ATOM 3191 C CA . PRO B 1 64 ? 13.258 -14.078 -27.609 1 95 64 PRO B CA 1
ATOM 3192 C C . PRO B 1 64 ? 14.055 -12.93 -27 1 95 64 PRO B C 1
ATOM 3194 O O . PRO B 1 64 ? 15.18 -13.125 -26.531 1 95 64 PRO B O 1
ATOM 3197 N N . ASP B 1 65 ? 13.461 -11.711 -27.031 1 95.19 65 ASP B N 1
ATOM 3198 C CA . ASP B 1 65 ? 14.016 -10.531 -26.359 1 95.19 65 ASP B CA 1
ATOM 3199 C C . ASP B 1 65 ? 13.82 -10.617 -24.859 1 95.19 65 ASP B C 1
ATOM 3201 O O . ASP B 1 65 ? 14.586 -10.031 -24.094 1 95.19 65 ASP B O 1
ATOM 3205 N N . ALA B 1 66 ? 12.789 -11.32 -24.438 1 97.12 66 ALA B N 1
ATOM 3206 C CA . ALA B 1 66 ? 12.484 -11.492 -23.016 1 97.12 66 ALA B CA 1
ATOM 3207 C C . ALA B 1 66 ? 11.977 -12.898 -22.734 1 97.12 66 ALA B C 1
ATOM 3209 O O . ALA B 1 66 ? 11.211 -13.461 -23.531 1 97.12 66 ALA B O 1
ATOM 3210 N N . VAL B 1 67 ? 12.414 -13.469 -21.656 1 97.81 67 VAL B N 1
ATOM 3211 C CA . VAL B 1 67 ? 11.977 -14.781 -21.188 1 97.81 67 VAL B CA 1
ATOM 3212 C C . VAL B 1 67 ? 11.359 -14.648 -19.797 1 97.81 67 VAL B C 1
ATOM 3214 O O . VAL B 1 67 ? 11.969 -14.07 -18.891 1 97.81 67 VAL B O 1
ATOM 3217 N N . PHE B 1 68 ? 10.172 -15.125 -19.625 1 98.81 68 PHE B N 1
ATOM 3218 C CA . PHE B 1 68 ? 9.469 -15.086 -18.344 1 98.81 68 PHE B CA 1
ATOM 3219 C C . PHE B 1 68 ? 9.266 -16.5 -17.797 1 98.81 68 PHE B C 1
ATOM 3221 O O . PHE B 1 68 ? 8.484 -17.281 -18.359 1 98.81 68 PHE B O 1
ATOM 3228 N N . ILE B 1 69 ? 9.977 -16.812 -16.781 1 98.81 69 ILE B N 1
ATOM 3229 C CA . ILE B 1 69 ? 9.883 -18.125 -16.156 1 98.81 69 ILE B CA 1
ATOM 3230 C C . ILE B 1 69 ? 8.836 -18.094 -15.039 1 98.81 69 ILE B C 1
ATOM 3232 O O . ILE B 1 69 ? 9.094 -17.578 -13.953 1 98.81 69 ILE B O 1
ATOM 3236 N N . THR B 1 70 ? 7.695 -18.703 -15.281 1 98.19 70 THR B N 1
ATOM 3237 C CA . THR B 1 70 ? 6.578 -18.609 -14.344 1 98.19 70 THR B CA 1
ATOM 3238 C C . THR B 1 70 ? 6.117 -19.984 -13.898 1 98.19 70 THR B C 1
ATOM 3240 O O . THR B 1 70 ? 4.945 -20.172 -13.562 1 98.19 70 THR B O 1
ATOM 3243 N N . THR B 1 71 ? 7.031 -20.984 -13.938 1 95.38 71 THR B N 1
ATOM 3244 C CA . THR B 1 71 ? 6.613 -22.328 -13.594 1 95.38 71 THR B CA 1
ATOM 3245 C C . THR B 1 71 ? 7.633 -23 -12.672 1 95.38 71 THR B C 1
ATOM 3247 O O . THR B 1 71 ? 8.805 -22.625 -12.664 1 95.38 71 THR B O 1
ATOM 3250 N N . TRP B 1 72 ? 7.148 -23.859 -11.906 1 93.38 72 TRP B N 1
ATOM 3251 C CA . TRP B 1 72 ? 7.934 -24.797 -11.109 1 93.38 72 TRP B CA 1
ATOM 3252 C C . TRP B 1 72 ? 7.156 -26.094 -10.867 1 93.38 72 TRP B C 1
ATOM 3254 O O . TRP B 1 72 ? 5.965 -26.172 -11.188 1 93.38 72 TRP B O 1
ATOM 3264 N N . LEU B 1 73 ? 7.844 -27.141 -10.492 1 94.06 73 LEU B N 1
ATOM 3265 C CA . LEU B 1 73 ? 7.242 -28.453 -10.242 1 94.06 73 LEU B CA 1
ATOM 3266 C C . LEU B 1 73 ? 7.418 -28.859 -8.789 1 94.06 73 LEU B C 1
ATOM 3268 O O . LEU B 1 73 ? 8.547 -29.016 -8.312 1 94.06 73 LEU B O 1
ATOM 3272 N N . ARG B 1 74 ? 6.297 -29.078 -8.125 1 90.31 74 ARG B N 1
ATOM 3273 C CA . ARG B 1 74 ? 6.344 -29.5 -6.734 1 90.31 74 ARG B CA 1
ATOM 3274 C C . ARG B 1 74 ? 6.824 -30.953 -6.625 1 90.31 74 ARG B C 1
ATOM 3276 O O . ARG B 1 74 ? 6.406 -31.812 -7.406 1 90.31 74 ARG B O 1
ATOM 3283 N N . GLN B 1 75 ? 7.742 -31.141 -5.738 1 93.69 75 GLN B N 1
ATOM 3284 C CA . GLN B 1 75 ? 8.234 -32.469 -5.434 1 93.69 75 GLN B CA 1
ATOM 3285 C C . GLN B 1 75 ? 7.953 -32.844 -3.98 1 93.69 75 GLN B C 1
ATOM 3287 O O . GLN B 1 75 ? 7.43 -32.031 -3.215 1 93.69 75 GLN B O 1
ATOM 3292 N N . ASP B 1 76 ? 8.32 -34.094 -3.596 1 91.88 76 ASP B N 1
ATOM 3293 C CA . ASP B 1 76 ? 7.961 -34.625 -2.289 1 91.88 76 ASP B CA 1
ATOM 3294 C C . ASP B 1 76 ? 8.891 -34.094 -1.199 1 91.88 76 ASP B C 1
ATOM 3296 O O . ASP B 1 76 ? 8.539 -34.094 -0.017 1 91.88 76 ASP B O 1
ATOM 3300 N N . SER B 1 77 ? 10.039 -33.688 -1.575 1 93.38 77 SER B N 1
ATOM 3301 C CA . SER B 1 77 ? 11.016 -33.125 -0.631 1 93.38 77 SER B CA 1
ATOM 3302 C C . SER B 1 77 ? 11.68 -31.875 -1.185 1 93.38 77 SER B C 1
ATOM 3304 O O . SER B 1 77 ? 11.703 -31.672 -2.398 1 93.38 77 SER B O 1
ATOM 3306 N N . GLU B 1 78 ? 12.156 -31.109 -0.27 1 94.56 78 GLU B N 1
ATOM 3307 C CA . GLU B 1 78 ? 12.836 -29.891 -0.708 1 94.56 78 GLU B CA 1
ATOM 3308 C C . GLU B 1 78 ? 14.078 -30.219 -1.533 1 94.56 78 GLU B C 1
ATOM 3310 O O . GLU B 1 78 ? 14.398 -29.5 -2.488 1 94.56 78 GLU B O 1
ATOM 3315 N N . ALA B 1 79 ? 14.766 -31.25 -1.13 1 96 79 ALA B N 1
ATOM 3316 C CA . ALA B 1 79 ? 15.93 -31.688 -1.899 1 96 79 ALA B CA 1
ATOM 3317 C C . ALA B 1 79 ? 15.547 -32 -3.344 1 96 79 ALA B C 1
ATOM 3319 O O . ALA B 1 79 ? 16.266 -31.625 -4.273 1 96 79 ALA B O 1
ATOM 3320 N N . GLU B 1 80 ? 14.453 -32.656 -3.484 1 97.06 80 GLU B N 1
ATOM 3321 C CA . GLU B 1 80 ? 13.977 -33 -4.828 1 97.06 80 GLU B CA 1
ATOM 3322 C C . GLU B 1 80 ? 13.477 -31.734 -5.543 1 97.06 80 GLU B C 1
ATOM 3324 O O . GLU B 1 80 ? 13.648 -31.594 -6.758 1 97.06 80 GLU B O 1
ATOM 3329 N N . ASN B 1 81 ? 12.766 -30.859 -4.812 1 96.94 81 ASN B N 1
ATOM 3330 C CA . ASN B 1 81 ? 12.391 -29.578 -5.395 1 96.94 81 ASN B CA 1
ATOM 3331 C C . ASN B 1 81 ? 13.602 -28.844 -5.973 1 96.94 81 ASN B C 1
ATOM 3333 O O . ASN B 1 81 ? 13.539 -28.328 -7.086 1 96.94 81 ASN B O 1
ATOM 3337 N N . ILE B 1 82 ? 14.672 -28.828 -5.219 1 98 82 ILE B N 1
ATOM 3338 C CA . ILE B 1 82 ? 15.891 -28.141 -5.637 1 98 82 ILE B CA 1
ATOM 3339 C C . ILE B 1 82 ? 16.453 -28.797 -6.895 1 98 82 ILE B C 1
ATOM 3341 O O . ILE B 1 82 ? 16.734 -28.125 -7.883 1 98 82 ILE B O 1
ATOM 3345 N N . ARG B 1 83 ? 16.562 -30.062 -6.871 1 98.12 83 ARG B N 1
ATOM 3346 C CA . ARG B 1 83 ? 17.125 -30.797 -7.988 1 98.12 83 ARG B CA 1
ATOM 3347 C C . ARG B 1 83 ? 16.328 -30.562 -9.266 1 98.12 83 ARG B C 1
ATOM 3349 O O . ARG B 1 83 ? 16.891 -30.188 -10.297 1 98.12 83 ARG B O 1
ATOM 3356 N N . VAL B 1 84 ? 15.031 -30.766 -9.195 1 98.44 84 VAL B N 1
ATOM 3357 C CA . VAL B 1 84 ? 14.164 -30.75 -10.367 1 98.44 84 VAL B CA 1
ATOM 3358 C C . VAL B 1 84 ? 14.023 -29.328 -10.891 1 98.44 84 VAL B C 1
ATOM 3360 O O . VAL B 1 84 ? 14.211 -29.078 -12.086 1 98.44 84 VAL B O 1
ATOM 3363 N N . ASN B 1 85 ? 13.734 -28.375 -10.031 1 98.5 85 ASN B N 1
ATOM 3364 C CA . ASN B 1 85 ? 13.438 -27.016 -10.477 1 98.5 85 ASN B CA 1
ATOM 3365 C C . ASN B 1 85 ? 14.703 -26.281 -10.93 1 98.5 85 ASN B C 1
ATOM 3367 O O . ASN B 1 85 ? 14.648 -25.453 -11.836 1 98.5 85 ASN B O 1
ATOM 3371 N N . SER B 1 86 ? 15.883 -26.578 -10.336 1 98.56 86 SER B N 1
ATOM 3372 C CA . SER B 1 86 ? 17.125 -26.016 -10.844 1 98.56 86 SER B CA 1
ATOM 3373 C C . SER B 1 86 ? 17.438 -26.547 -12.242 1 98.56 86 SER B C 1
ATOM 3375 O O . SER B 1 86 ? 17.859 -25.797 -13.117 1 98.56 86 SER B O 1
ATOM 3377 N N . ALA B 1 87 ? 17.203 -27.812 -12.375 1 98.56 87 ALA B N 1
ATOM 3378 C CA . ALA B 1 87 ? 17.484 -28.438 -13.664 1 98.56 87 ALA B CA 1
ATOM 3379 C C . ALA B 1 87 ? 16.578 -27.859 -14.75 1 98.56 87 ALA B C 1
ATOM 3381 O O . ALA B 1 87 ? 17.016 -27.656 -15.891 1 98.56 87 ALA B O 1
ATOM 3382 N N . MET B 1 88 ? 15.336 -27.641 -14.414 1 98.69 88 MET B N 1
ATOM 3383 C CA . MET B 1 88 ? 14.398 -27.047 -15.375 1 98.69 88 MET B CA 1
ATOM 3384 C C . MET B 1 88 ? 14.898 -25.688 -15.852 1 98.69 88 MET B C 1
ATOM 3386 O O . MET B 1 88 ? 14.883 -25.406 -17.047 1 98.69 88 MET B O 1
ATOM 3390 N N . VAL B 1 89 ? 15.359 -24.828 -14.922 1 98.62 89 VAL B N 1
ATOM 3391 C CA . VAL B 1 89 ? 15.867 -23.516 -15.273 1 98.62 89 VAL B CA 1
ATOM 3392 C C . VAL B 1 89 ? 17.141 -23.641 -16.109 1 98.62 89 VAL B C 1
ATOM 3394 O O . VAL B 1 89 ? 17.297 -22.969 -17.125 1 98.62 89 VAL B O 1
ATOM 3397 N N . ARG B 1 90 ? 18.031 -24.531 -15.727 1 98.12 90 ARG B N 1
ATOM 3398 C CA . ARG B 1 90 ? 19.281 -24.766 -16.453 1 98.12 90 ARG B CA 1
ATOM 3399 C C . ARG B 1 90 ? 19.016 -25.203 -17.875 1 98.12 90 ARG B C 1
ATOM 3401 O O . ARG B 1 90 ? 19.594 -24.672 -18.828 1 98.12 90 ARG B O 1
ATOM 3408 N N . ASN B 1 91 ? 18.141 -26.219 -18.047 1 98.19 91 ASN B N 1
ATOM 3409 C CA . ASN B 1 91 ? 17.797 -26.734 -19.375 1 98.19 91 ASN B CA 1
ATOM 3410 C C . ASN B 1 91 ? 17.219 -25.656 -20.281 1 98.19 91 ASN B C 1
ATOM 3412 O O . ASN B 1 91 ? 17.547 -25.578 -21.453 1 98.19 91 ASN B O 1
ATOM 3416 N N . LEU B 1 92 ? 16.297 -24.859 -19.703 1 97.31 92 LEU B N 1
ATOM 3417 C CA . LEU B 1 92 ? 15.695 -23.75 -20.438 1 97.31 92 LEU B CA 1
ATOM 3418 C C . LEU B 1 92 ? 16.75 -22.781 -20.953 1 97.31 92 LEU B C 1
ATOM 3420 O O . LEU B 1 92 ? 16.797 -22.469 -22.141 1 97.31 92 LEU B O 1
ATOM 3424 N N . LEU B 1 93 ? 17.625 -22.312 -20.031 1 96.38 93 LEU B N 1
ATOM 3425 C CA . LEU B 1 93 ? 18.594 -21.281 -20.359 1 96.38 93 LEU B CA 1
ATOM 3426 C C . LEU B 1 93 ? 19.688 -21.828 -21.266 1 96.38 93 LEU B C 1
ATOM 3428 O O . LEU B 1 93 ? 20.203 -21.125 -22.125 1 96.38 93 LEU B O 1
ATOM 3432 N N . ASP B 1 94 ? 20.062 -23.109 -21.094 1 95.19 94 ASP B N 1
ATOM 3433 C CA . ASP B 1 94 ? 21.016 -23.766 -22 1 95.19 94 ASP B CA 1
ATOM 3434 C C . ASP B 1 94 ? 20.438 -23.859 -23.422 1 95.19 94 ASP B C 1
ATOM 3436 O O . ASP B 1 94 ? 21.172 -23.688 -24.391 1 95.19 94 ASP B O 1
ATOM 3440 N N . GLY B 1 95 ? 19.172 -24.172 -23.453 1 94.56 95 GLY B N 1
ATOM 3441 C CA . GLY B 1 95 ? 18.516 -24.297 -24.75 1 94.56 95 GLY B CA 1
ATOM 3442 C C . GLY B 1 95 ? 18.422 -22.969 -25.5 1 94.56 95 GLY B C 1
ATOM 3443 O O . GLY B 1 95 ? 18.188 -22.969 -26.703 1 94.56 95 GLY B O 1
ATOM 3444 N N . LEU B 1 96 ? 18.531 -21.891 -24.797 1 93.69 96 LEU B N 1
ATOM 3445 C CA . LEU B 1 96 ? 18.391 -20.578 -25.391 1 93.69 96 LEU B CA 1
ATOM 3446 C C . LEU B 1 96 ? 19.766 -19.969 -25.688 1 93.69 96 LEU B C 1
ATOM 3448 O O . LEU B 1 96 ? 19.859 -18.812 -26.094 1 93.69 96 LEU B O 1
ATOM 3452 N N . ARG B 1 97 ? 20.812 -20.797 -25.438 1 86.94 97 ARG B N 1
ATOM 3453 C CA . ARG B 1 97 ? 22.156 -20.297 -25.672 1 86.94 97 ARG B CA 1
ATOM 3454 C C . ARG B 1 97 ? 22.406 -20.062 -27.172 1 86.94 97 ARG B C 1
ATOM 3456 O O . ARG B 1 97 ? 21.844 -20.766 -28 1 86.94 97 ARG B O 1
ATOM 3463 N N . GLY B 1 98 ? 23.422 -19.141 -27.5 1 72.44 98 GLY B N 1
ATOM 3464 C CA . GLY B 1 98 ? 23.891 -18.969 -28.875 1 72.44 98 GLY B CA 1
ATOM 3465 C C . GLY B 1 98 ? 23.547 -17.609 -29.438 1 72.44 98 GLY B C 1
ATOM 3466 O O . GLY B 1 98 ? 24.25 -17.109 -30.328 1 72.44 98 GLY B O 1
ATOM 3467 N N . ASP B 1 99 ? 22.234 -17.281 -29.25 1 57.59 99 ASP B N 1
ATOM 3468 C CA . ASP B 1 99 ? 21.906 -16.016 -29.891 1 57.59 99 ASP B CA 1
ATOM 3469 C C . ASP B 1 99 ? 22.453 -14.836 -29.094 1 57.59 99 ASP B C 1
ATOM 3471 O O . ASP B 1 99 ? 22.484 -14.883 -27.859 1 57.59 99 ASP B O 1
ATOM 3475 N N . ASP B 1 100 ? 23.375 -14.039 -29.594 1 59.06 100 ASP B N 1
ATOM 3476 C CA . ASP B 1 100 ? 24.047 -12.875 -29.047 1 59.06 100 ASP B CA 1
ATOM 3477 C C . ASP B 1 100 ? 23.047 -11.875 -28.469 1 59.06 100 ASP B C 1
ATOM 3479 O O . ASP B 1 100 ? 23.422 -10.797 -28.016 1 59.06 100 ASP B O 1
ATOM 3483 N N . ALA B 1 101 ? 21.797 -12.086 -28.609 1 58.94 101 ALA B N 1
ATOM 3484 C CA . ALA B 1 101 ? 20.906 -10.953 -28.344 1 58.94 101 ALA B CA 1
ATOM 3485 C C . ALA B 1 101 ? 20.719 -10.742 -26.844 1 58.94 101 ALA B C 1
ATOM 3487 O O . ALA B 1 101 ? 20.609 -11.703 -26.078 1 58.94 101 ALA B O 1
ATOM 3488 N N . PRO B 1 102 ? 20.922 -9.484 -26.547 1 65.06 102 PRO B N 1
ATOM 3489 C CA . PRO B 1 102 ? 20.688 -9.094 -25.156 1 65.06 102 PRO B CA 1
ATOM 3490 C C . PRO B 1 102 ? 19.266 -9.406 -24.672 1 65.06 102 PRO B C 1
ATOM 3492 O O . PRO B 1 102 ? 18.297 -8.945 -25.281 1 65.06 102 PRO B O 1
ATOM 3495 N N . ARG B 1 103 ? 19.141 -10.43 -23.891 1 90.75 103 ARG B N 1
ATOM 3496 C CA . ARG B 1 103 ? 17.797 -10.797 -23.453 1 90.75 103 ARG B CA 1
ATOM 3497 C C . ARG B 1 103 ? 17.609 -10.508 -21.969 1 90.75 103 ARG B C 1
ATOM 3499 O O . ARG B 1 103 ? 18.578 -10.273 -21.25 1 90.75 103 ARG B O 1
ATOM 3506 N N . HIS B 1 104 ? 16.422 -10.227 -21.641 1 96.75 104 HIS B N 1
ATOM 3507 C CA . HIS B 1 104 ? 16.016 -10.141 -20.25 1 96.75 104 HIS B CA 1
ATOM 3508 C C . HIS B 1 104 ? 15.328 -11.43 -19.797 1 96.75 104 HIS B C 1
ATOM 3510 O O . HIS B 1 104 ? 14.445 -11.938 -20.484 1 96.75 104 HIS B O 1
ATOM 3516 N N . VAL B 1 105 ? 15.797 -11.984 -18.719 1 98 105 VAL B N 1
ATOM 3517 C CA . VAL B 1 105 ? 15.18 -13.172 -18.141 1 98 105 VAL B CA 1
ATOM 3518 C C . VAL B 1 105 ? 14.539 -12.828 -16.797 1 98 105 VAL B C 1
ATOM 3520 O O . VAL B 1 105 ? 15.227 -12.406 -15.859 1 98 105 VAL B O 1
ATOM 3523 N N . ALA B 1 106 ? 13.234 -12.961 -16.734 1 98.88 106 ALA B N 1
ATOM 3524 C CA . ALA B 1 106 ? 12.5 -12.742 -15.484 1 98.88 106 ALA B CA 1
ATOM 3525 C C . ALA B 1 106 ? 12.109 -14.07 -14.844 1 98.88 106 ALA B C 1
ATOM 3527 O O . ALA B 1 106 ? 11.539 -14.945 -15.5 1 98.88 106 ALA B O 1
ATOM 3528 N N . LEU B 1 107 ? 12.414 -14.227 -13.562 1 98.94 107 LEU B N 1
ATOM 3529 C CA . LEU B 1 107 ? 12.07 -15.422 -12.805 1 98.94 107 LEU B CA 1
ATOM 3530 C C . LEU B 1 107 ? 11.039 -15.102 -11.727 1 98.94 107 LEU B C 1
ATOM 3532 O O . LEU B 1 107 ? 11.234 -14.18 -10.93 1 98.94 107 LEU B O 1
ATOM 3536 N N . VAL B 1 108 ? 9.922 -15.859 -11.766 1 98.88 108 VAL B N 1
ATOM 3537 C CA . VAL B 1 108 ? 8.93 -15.719 -10.703 1 98.88 108 VAL B CA 1
ATOM 3538 C C . VAL B 1 108 ? 9.195 -16.734 -9.602 1 98.88 108 VAL B C 1
ATOM 3540 O O . VAL B 1 108 ? 9.258 -17.938 -9.859 1 98.88 108 VAL B O 1
ATOM 3543 N N . THR B 1 109 ? 9.438 -16.297 -8.461 1 98.25 109 THR B N 1
ATOM 3544 C CA . THR B 1 109 ? 9.516 -17.141 -7.262 1 98.25 109 THR B CA 1
ATOM 3545 C C . THR B 1 109 ? 8.336 -16.875 -6.336 1 98.25 109 THR B C 1
ATOM 3547 O O . THR B 1 109 ? 7.195 -17.203 -6.664 1 98.25 109 THR B O 1
ATOM 3550 N N . GLY B 1 110 ? 8.648 -16.375 -5.109 1 96.94 110 GLY B N 1
ATOM 3551 C CA . GLY B 1 110 ? 7.602 -16.047 -4.156 1 96.94 110 GLY B CA 1
ATOM 3552 C C . GLY B 1 110 ? 8.125 -15.773 -2.758 1 96.94 110 GLY B C 1
ATOM 3553 O O . GLY B 1 110 ? 9.336 -15.656 -2.557 1 96.94 110 GLY B O 1
ATOM 3554 N N . LEU B 1 111 ? 7.238 -15.758 -1.812 1 96.19 111 LEU B N 1
ATOM 3555 C CA . LEU B 1 111 ? 7.605 -15.305 -0.475 1 96.19 111 LEU B CA 1
ATOM 3556 C C . LEU B 1 111 ? 8.227 -16.438 0.329 1 96.19 111 LEU B C 1
ATOM 3558 O O . LEU B 1 111 ? 8.734 -16.219 1.431 1 96.19 111 LEU B O 1
ATOM 3562 N N . LYS B 1 112 ? 8.227 -17.672 -0.203 1 94.25 112 LYS B N 1
ATOM 3563 C CA . LYS B 1 112 ? 9.023 -18.719 0.43 1 94.25 112 LYS B CA 1
ATOM 3564 C C . LYS B 1 112 ? 10.484 -18.297 0.541 1 94.25 112 LYS B C 1
ATOM 3566 O O . LYS B 1 112 ? 11.242 -18.875 1.325 1 94.25 112 LYS B O 1
ATOM 3571 N N . HIS B 1 113 ? 10.867 -17.359 -0.316 1 95.69 113 HIS B N 1
ATOM 3572 C CA . HIS B 1 113 ? 12.18 -16.734 -0.185 1 95.69 113 HIS B CA 1
ATOM 3573 C C . HIS B 1 113 ? 12.438 -16.297 1.251 1 95.69 113 HIS B C 1
ATOM 3575 O O . HIS B 1 113 ? 13.555 -16.438 1.758 1 95.69 113 HIS B O 1
ATOM 3581 N N . TYR B 1 114 ? 11.406 -15.719 1.916 1 95.31 114 TYR B N 1
ATOM 3582 C CA . TYR B 1 114 ? 11.531 -15.156 3.256 1 95.31 114 TYR B CA 1
ATOM 3583 C C . TYR B 1 114 ? 11.047 -16.141 4.312 1 95.31 114 TYR B C 1
ATOM 3585 O O . TYR B 1 114 ? 11.414 -16.031 5.484 1 95.31 114 TYR B O 1
ATOM 3593 N N . LEU B 1 115 ? 10.172 -17.078 3.926 1 92.44 115 LEU B N 1
ATOM 3594 C CA . LEU B 1 115 ? 9.453 -17.906 4.883 1 92.44 115 LEU B CA 1
ATOM 3595 C C . LEU B 1 115 ? 10.078 -19.297 4.973 1 92.44 115 LEU B C 1
ATOM 3597 O O . LEU B 1 115 ? 9.836 -20.031 5.941 1 92.44 115 LEU B O 1
ATOM 3601 N N . GLY B 1 116 ? 10.836 -19.641 4 1 87.75 116 GLY B N 1
ATOM 3602 C CA . GLY B 1 116 ? 11.359 -21 3.939 1 87.75 116 GLY B CA 1
ATOM 3603 C C . GLY B 1 116 ? 10.414 -21.969 3.264 1 87.75 116 GLY B C 1
ATOM 3604 O O . GLY B 1 116 ? 9.312 -21.594 2.859 1 87.75 116 GLY B O 1
ATOM 3605 N N . PRO B 1 117 ? 10.914 -23.188 3.146 1 83.31 117 PRO B N 1
ATOM 3606 C CA . PRO B 1 117 ? 10.102 -24.219 2.48 1 83.31 117 PRO B CA 1
ATOM 3607 C C . PRO B 1 117 ? 8.852 -24.578 3.273 1 83.31 117 PRO B C 1
ATOM 3609 O O . PRO B 1 117 ? 8.734 -24.234 4.449 1 83.31 117 PRO B O 1
ATOM 3612 N N . PHE B 1 118 ? 7.922 -25.188 2.596 1 73.12 118 PHE B N 1
ATOM 3613 C CA . PHE B 1 118 ? 6.629 -25.547 3.174 1 73.12 118 PHE B CA 1
ATOM 3614 C C . PHE B 1 118 ? 6.812 -26.266 4.508 1 73.12 118 PHE B C 1
ATOM 3616 O O . PHE B 1 118 ? 6.07 -26.016 5.457 1 73.12 118 PHE B O 1
ATOM 3623 N N . GLU B 1 119 ? 7.801 -27.062 4.523 1 69.31 119 GLU B N 1
ATOM 3624 C CA . GLU B 1 119 ? 8.016 -27.906 5.699 1 69.31 119 GLU B CA 1
ATOM 3625 C C . GLU B 1 119 ? 8.547 -27.078 6.875 1 69.31 119 GLU B C 1
ATOM 3627 O O . GLU B 1 119 ? 8.508 -27.531 8.023 1 69.31 119 GLU B O 1
ATOM 3632 N N . ALA B 1 120 ? 8.938 -25.906 6.559 1 65.94 120 ALA B N 1
ATOM 3633 C CA . ALA B 1 120 ? 9.586 -25.125 7.605 1 65.94 120 ALA B CA 1
ATOM 3634 C C . ALA B 1 120 ? 8.828 -23.828 7.875 1 65.94 120 ALA B C 1
ATOM 3636 O O . ALA B 1 120 ? 9.328 -22.938 8.562 1 65.94 120 ALA B O 1
ATOM 3637 N N . TYR B 1 121 ? 7.605 -23.859 7.293 1 63.34 121 TYR B N 1
ATOM 3638 C CA . TYR B 1 121 ? 6.895 -22.594 7.457 1 63.34 121 TYR B CA 1
ATOM 3639 C C . TYR B 1 121 ? 6.719 -22.266 8.938 1 63.34 121 TYR B C 1
ATOM 3641 O O . TYR B 1 121 ? 6.207 -23.078 9.703 1 63.34 121 TYR B O 1
ATOM 3649 N N . GLY B 1 122 ? 7.223 -21.141 9.258 1 59.38 122 GLY B N 1
ATOM 3650 C CA . GLY B 1 122 ? 6.938 -20.625 10.586 1 59.38 122 GLY B CA 1
ATOM 3651 C C . GLY B 1 122 ? 7.887 -21.141 11.648 1 59.38 122 GLY B C 1
ATOM 3652 O O . GLY B 1 122 ? 7.664 -20.953 12.844 1 59.38 122 GLY B O 1
ATOM 3653 N N . LYS B 1 123 ? 8.844 -22.109 11.117 1 63.91 123 LYS B N 1
ATOM 3654 C CA . LYS B 1 123 ? 9.805 -22.656 12.078 1 63.91 123 LYS B CA 1
ATOM 3655 C C . LYS B 1 123 ? 11.078 -21.812 12.094 1 63.91 123 LYS B C 1
ATOM 3657 O O . LYS B 1 123 ? 11.531 -21.344 11.055 1 63.91 123 LYS B O 1
ATOM 3662 N N . GLY B 1 124 ? 11.398 -21.391 13.188 1 65.06 124 GLY B N 1
ATOM 3663 C CA . GLY B 1 124 ? 12.641 -20.641 13.398 1 65.06 124 GLY B CA 1
ATOM 3664 C C . GLY B 1 124 ? 12.438 -19.141 13.398 1 65.06 124 GLY B C 1
ATOM 3665 O O . GLY B 1 124 ? 11.312 -18.656 13.523 1 65.06 124 GLY B O 1
ATOM 3666 N N . ALA B 1 125 ? 13.594 -18.438 13.359 1 74.12 125 ALA B N 1
ATOM 3667 C CA . ALA B 1 125 ? 13.539 -16.984 13.352 1 74.12 125 ALA B CA 1
ATOM 3668 C C . ALA B 1 125 ? 13.164 -16.453 11.969 1 74.12 125 ALA B C 1
ATOM 3670 O O . ALA B 1 125 ? 13.875 -16.703 10.992 1 74.12 125 ALA B O 1
ATOM 3671 N N . LEU B 1 126 ? 11.977 -15.93 11.781 1 82.12 126 LEU B N 1
ATOM 3672 C CA . LEU B 1 126 ? 11.531 -15.336 10.523 1 82.12 126 LEU B CA 1
ATOM 3673 C C . LEU B 1 126 ? 11.844 -13.844 10.492 1 82.12 126 LEU B C 1
ATOM 3675 O O . LEU B 1 126 ? 11.836 -13.18 11.523 1 82.12 126 LEU B O 1
ATOM 3679 N N . PRO B 1 127 ? 12.109 -13.477 9.234 1 88.75 127 PRO B N 1
ATOM 3680 C CA . PRO B 1 127 ? 12.344 -12.031 9.133 1 88.75 127 PRO B CA 1
ATOM 3681 C C . PRO B 1 127 ? 11.117 -11.211 9.523 1 88.75 127 PRO B C 1
ATOM 3683 O O . PRO B 1 127 ? 9.984 -11.703 9.445 1 88.75 127 PRO B O 1
ATOM 3686 N N . GLN B 1 128 ? 11.375 -10.023 9.938 1 92.31 128 GLN B N 1
ATOM 3687 C CA . GLN B 1 128 ? 10.312 -9.109 10.328 1 92.31 128 GLN B CA 1
ATOM 3688 C C . GLN B 1 128 ? 9.492 -8.672 9.117 1 92.31 128 GLN B C 1
ATOM 3690 O O . GLN B 1 128 ? 10.047 -8.383 8.055 1 92.31 128 GLN B O 1
ATOM 3695 N N . THR B 1 129 ? 8.203 -8.648 9.242 1 95.94 129 THR B N 1
ATOM 3696 C CA . THR B 1 129 ? 7.34 -8.062 8.227 1 95.94 129 THR B CA 1
ATOM 3697 C C . THR B 1 129 ? 7.219 -6.555 8.422 1 95.94 129 THR B C 1
ATOM 3699 O O . THR B 1 129 ? 7.352 -6.055 9.547 1 95.94 129 THR B O 1
ATOM 3702 N N . PRO B 1 130 ? 6.961 -5.816 7.422 1 98 130 PRO B N 1
ATOM 3703 C CA . PRO B 1 130 ? 6.832 -6.289 6.039 1 98 130 PRO B CA 1
ATOM 3704 C C . PRO B 1 130 ? 8.141 -6.844 5.48 1 98 130 PRO B C 1
ATOM 3706 O O . PRO B 1 130 ? 9.211 -6.32 5.781 1 98 130 PRO B O 1
ATOM 3709 N N . PHE B 1 131 ? 8.023 -7.926 4.676 1 97.88 131 PHE B N 1
ATOM 3710 C CA . PHE B 1 131 ? 9.195 -8.469 4 1 97.88 131 PHE B CA 1
ATOM 3711 C C . PHE B 1 131 ? 9.805 -7.438 3.061 1 97.88 131 PHE B C 1
ATOM 3713 O O . PHE B 1 131 ? 9.086 -6.773 2.311 1 97.88 131 PHE B O 1
ATOM 3720 N N . ARG B 1 132 ? 11.125 -7.32 3.068 1 97.81 132 ARG B N 1
ATOM 3721 C CA . ARG B 1 132 ? 11.867 -6.371 2.24 1 97.81 132 ARG B CA 1
ATOM 3722 C C . ARG B 1 132 ? 12.992 -7.066 1.485 1 97.81 132 ARG B C 1
ATOM 3724 O O . ARG B 1 132 ? 13.641 -7.969 2.021 1 97.81 132 ARG B O 1
ATOM 3731 N N . GLU B 1 133 ? 13.281 -6.609 0.278 1 97.88 133 GLU B N 1
ATOM 3732 C CA . GLU B 1 133 ? 14.203 -7.285 -0.628 1 97.88 133 GLU B CA 1
ATOM 3733 C C . GLU B 1 133 ? 15.633 -7.258 -0.084 1 97.88 133 GLU B C 1
ATOM 3735 O O . GLU B 1 133 ? 16.469 -8.078 -0.471 1 97.88 133 GLU B O 1
ATOM 3740 N N . GLU B 1 134 ? 15.891 -6.348 0.837 1 95.44 134 GLU B N 1
ATOM 3741 C CA . GLU B 1 134 ? 17.234 -6.246 1.391 1 95.44 134 GLU B CA 1
ATOM 3742 C C . GLU B 1 134 ? 17.5 -7.348 2.414 1 95.44 134 GLU B C 1
ATOM 3744 O O . GLU B 1 134 ? 18.641 -7.562 2.822 1 95.44 134 GLU B O 1
ATOM 3749 N N . GLN B 1 135 ? 16.469 -8 2.887 1 95.5 135 GLN B N 1
ATOM 3750 C CA . GLN B 1 135 ? 16.641 -9.078 3.854 1 95.5 135 GLN B CA 1
ATOM 3751 C C . GLN B 1 135 ? 17.359 -10.273 3.227 1 95.5 135 GLN B C 1
ATOM 3753 O O . GLN B 1 135 ? 17.094 -10.625 2.074 1 95.5 135 GLN B O 1
ATOM 3758 N N . ASP B 1 136 ? 18.156 -10.898 3.926 1 92.94 136 ASP B N 1
ATOM 3759 C CA . ASP B 1 136 ? 19.016 -11.977 3.432 1 92.94 136 ASP B CA 1
ATOM 3760 C C . ASP B 1 136 ? 18.219 -13.266 3.244 1 92.94 136 ASP B C 1
ATOM 3762 O O . ASP B 1 136 ? 17.156 -13.43 3.832 1 92.94 136 ASP B O 1
ATOM 3766 N N . ARG B 1 137 ? 18.828 -14.133 2.369 1 95.38 137 ARG B N 1
ATOM 3767 C CA . ARG B 1 137 ? 18.344 -15.508 2.314 1 95.38 137 ARG B CA 1
ATOM 3768 C C . ARG B 1 137 ? 18.406 -16.172 3.689 1 95.38 137 ARG B C 1
ATOM 3770 O O . ARG B 1 137 ? 19.266 -15.836 4.504 1 95.38 137 ARG B O 1
ATOM 3777 N N . LEU B 1 138 ? 17.469 -17.016 3.928 1 93.31 138 LEU B N 1
ATOM 3778 C CA . LEU B 1 138 ? 17.531 -17.844 5.133 1 93.31 138 LEU B CA 1
ATOM 3779 C C . LEU B 1 138 ? 18.625 -18.906 5.004 1 93.31 138 LEU B C 1
ATOM 3781 O O . LEU B 1 138 ? 18.984 -19.297 3.893 1 93.31 138 LEU B O 1
ATOM 3785 N N . ASP B 1 139 ? 19.156 -19.281 6.129 1 91.5 139 ASP B N 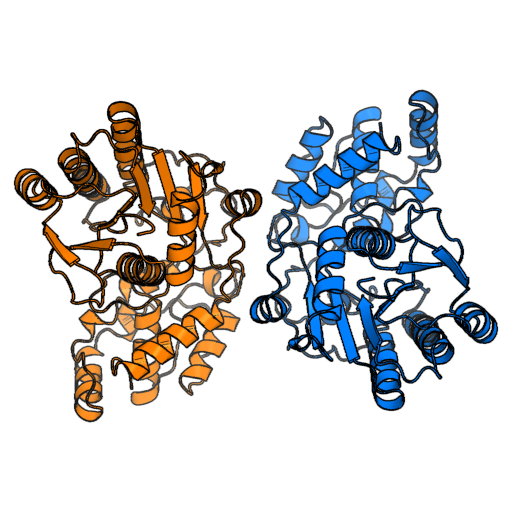1
ATOM 3786 C CA . ASP B 1 139 ? 20.125 -20.375 6.137 1 91.5 139 ASP B CA 1
ATOM 3787 C C . ASP B 1 139 ? 19.422 -21.734 6.09 1 91.5 139 ASP B C 1
ATOM 3789 O O . ASP B 1 139 ? 19.5 -22.5 7.047 1 91.5 139 ASP B O 1
ATOM 3793 N N . ILE B 1 140 ? 18.75 -21.969 4.98 1 91.94 140 ILE B N 1
ATOM 3794 C CA . ILE B 1 140 ? 17.984 -23.203 4.793 1 91.94 140 ILE B CA 1
ATOM 3795 C C . ILE B 1 140 ? 17.969 -23.562 3.312 1 91.94 140 ILE B C 1
ATOM 3797 O O . ILE B 1 140 ? 18.219 -22.719 2.449 1 91.94 140 ILE B O 1
ATOM 3801 N N . GLU B 1 141 ? 17.75 -24.797 3.078 1 93.06 141 GLU B N 1
ATOM 3802 C CA . GLU B 1 141 ? 17.531 -25.234 1.699 1 93.06 141 GLU B CA 1
ATOM 3803 C C . GLU B 1 141 ? 16.234 -24.656 1.142 1 93.06 141 GLU B C 1
ATOM 3805 O O . GLU B 1 141 ? 15.203 -24.656 1.82 1 93.06 141 GLU B O 1
ATOM 3810 N N . ASN B 1 142 ? 16.328 -24.125 -0.021 1 95.38 142 ASN B N 1
ATOM 3811 C CA . ASN B 1 142 ? 15.188 -23.5 -0.671 1 95.38 142 ASN B CA 1
ATOM 3812 C C . ASN B 1 142 ? 15.305 -23.562 -2.191 1 95.38 142 ASN B C 1
ATOM 3814 O O . ASN B 1 142 ? 16.25 -23.016 -2.77 1 95.38 142 ASN B O 1
ATOM 3818 N N . PHE B 1 143 ? 14.383 -24.141 -2.828 1 96.81 143 PHE B N 1
ATOM 3819 C CA . PHE B 1 143 ? 14.508 -24.344 -4.27 1 96.81 143 PHE B CA 1
ATOM 3820 C C . PHE B 1 143 ? 14.414 -23 -5 1 96.81 143 PHE B C 1
ATOM 3822 O O . PHE B 1 143 ? 14.914 -22.875 -6.121 1 96.81 143 PHE B O 1
ATOM 3829 N N . TYR B 1 144 ? 13.727 -21.969 -4.402 1 97.44 144 TYR B N 1
ATOM 3830 C CA . TYR B 1 144 ? 13.75 -20.625 -4.996 1 97.44 144 TYR B CA 1
ATOM 3831 C C . TYR B 1 144 ? 15.172 -20.109 -5.133 1 97.44 144 TYR B C 1
ATOM 3833 O O . TYR B 1 144 ? 15.531 -19.516 -6.152 1 97.44 144 TYR B O 1
ATOM 3841 N N . TYR B 1 145 ? 15.977 -20.328 -4.062 1 98.19 145 TYR B N 1
ATOM 3842 C CA . TYR B 1 145 ? 17.375 -19.922 -4.109 1 98.19 145 TYR B CA 1
ATOM 3843 C C . TYR B 1 145 ? 18.109 -20.641 -5.238 1 98.19 145 TYR B C 1
ATOM 3845 O O . TYR B 1 145 ? 18.891 -20.016 -5.973 1 98.19 145 TYR B O 1
ATOM 3853 N N . ALA B 1 146 ? 17.844 -21.859 -5.34 1 98.31 146 ALA B N 1
ATOM 3854 C CA . ALA B 1 146 ? 18.5 -22.672 -6.359 1 98.31 146 ALA B CA 1
ATOM 3855 C C . ALA B 1 146 ? 18.125 -22.203 -7.762 1 98.31 146 ALA B C 1
ATOM 3857 O O . ALA B 1 146 ? 18.984 -22.172 -8.656 1 98.31 146 ALA B O 1
ATOM 3858 N N . GLN B 1 147 ? 16.844 -21.922 -7.988 1 98.75 147 GLN B N 1
ATOM 3859 C CA . GLN B 1 147 ? 16.422 -21.375 -9.273 1 98.75 147 GLN B CA 1
ATOM 3860 C C . GLN B 1 147 ? 17.109 -20.062 -9.578 1 98.75 147 GLN B C 1
ATOM 3862 O O . GLN B 1 147 ? 17.594 -19.844 -10.695 1 98.75 147 GLN B O 1
ATOM 3867 N N . GLU B 1 148 ? 17.156 -19.156 -8.609 1 98.75 148 GLU B N 1
ATOM 3868 C CA . GLU B 1 148 ? 17.844 -17.891 -8.766 1 98.75 148 GLU B CA 1
ATOM 3869 C C . GLU B 1 148 ? 19.312 -18.078 -9.133 1 98.75 148 GLU B C 1
ATOM 3871 O O . GLU B 1 148 ? 19.812 -17.422 -10.039 1 98.75 148 GLU B O 1
ATOM 3876 N N . ASP B 1 149 ? 19.953 -18.984 -8.43 1 98.75 149 ASP B N 1
ATOM 3877 C CA . ASP B 1 149 ? 21.375 -19.234 -8.656 1 98.75 149 ASP B CA 1
ATOM 3878 C C . ASP B 1 149 ? 21.625 -19.688 -10.094 1 98.75 149 ASP B C 1
ATOM 3880 O O . ASP B 1 149 ? 22.625 -19.312 -10.703 1 98.75 149 ASP B O 1
ATOM 3884 N N . GLU B 1 150 ? 20.734 -20.547 -10.617 1 98.62 150 GLU B N 1
ATOM 3885 C CA . GLU B 1 150 ? 20.844 -20.969 -12.008 1 98.62 150 GLU B CA 1
ATOM 3886 C C . GLU B 1 150 ? 20.734 -19.781 -12.961 1 98.62 150 GLU B C 1
ATOM 3888 O O . GLU B 1 150 ? 21.484 -19.688 -13.938 1 98.62 150 GLU B O 1
ATOM 3893 N N . VAL B 1 151 ? 19.797 -18.875 -12.695 1 98.38 151 VAL B N 1
ATOM 3894 C CA . VAL B 1 151 ? 19.609 -17.688 -13.523 1 98.38 151 VAL B CA 1
ATOM 3895 C C . VAL B 1 151 ? 20.844 -16.812 -13.445 1 98.38 151 VAL B C 1
ATOM 3897 O O . VAL B 1 151 ? 21.344 -16.344 -14.477 1 98.38 151 VAL B O 1
ATOM 3900 N N . PHE B 1 152 ? 21.359 -16.578 -12.234 1 98.31 152 PHE B N 1
ATOM 3901 C CA . PHE B 1 152 ? 22.531 -15.719 -12.031 1 98.31 152 PHE B CA 1
ATOM 3902 C C . PHE B 1 152 ? 23.75 -16.281 -12.758 1 98.31 152 PHE B C 1
ATOM 3904 O O . PHE B 1 152 ? 24.453 -15.539 -13.438 1 98.31 152 PHE B O 1
ATOM 3911 N N . ALA B 1 153 ? 23.969 -17.562 -12.609 1 97.25 153 ALA B N 1
ATOM 3912 C CA . ALA B 1 153 ? 25.109 -18.203 -13.258 1 97.25 153 ALA B CA 1
ATOM 3913 C C . ALA B 1 153 ? 25.016 -18.094 -14.781 1 97.25 153 ALA B C 1
ATOM 3915 O O . ALA B 1 153 ? 26.016 -17.797 -15.453 1 97.25 153 ALA B O 1
ATOM 3916 N N . ALA B 1 154 ? 23.844 -18.344 -15.312 1 96.38 154 ALA B N 1
ATOM 3917 C CA . ALA B 1 154 ? 23.656 -18.266 -16.766 1 96.38 154 ALA B CA 1
ATOM 3918 C C . ALA B 1 154 ? 23.828 -16.828 -17.25 1 96.38 154 ALA B C 1
ATOM 3920 O O . ALA B 1 154 ? 24.359 -16.609 -18.344 1 96.38 154 ALA B O 1
ATOM 3921 N N . ALA B 1 155 ? 23.297 -15.875 -16.5 1 96.06 155 ALA B N 1
ATOM 3922 C CA . ALA B 1 155 ? 23.438 -14.469 -16.859 1 96.06 155 ALA B CA 1
ATOM 3923 C C . ALA B 1 155 ? 24.906 -14.062 -16.922 1 96.06 155 ALA B C 1
ATOM 3925 O O . ALA B 1 155 ? 25.297 -13.305 -17.828 1 96.06 155 ALA B O 1
ATOM 3926 N N . GLU B 1 156 ? 25.656 -14.492 -15.938 1 94.5 156 GLU B N 1
ATOM 3927 C CA . GLU B 1 156 ? 27.078 -14.211 -15.93 1 94.5 156 GLU B CA 1
ATOM 3928 C C . GLU B 1 156 ? 27.766 -14.812 -17.156 1 94.5 156 GLU B C 1
ATOM 3930 O O . GLU B 1 156 ? 28.641 -14.18 -17.766 1 94.5 156 GLU B O 1
ATOM 3935 N N . ARG B 1 157 ? 27.375 -15.945 -17.484 1 93 157 ARG B N 1
ATOM 3936 C CA . ARG B 1 157 ? 27.984 -16.672 -18.594 1 93 157 ARG B CA 1
ATOM 3937 C C . ARG B 1 157 ? 27.594 -16.078 -19.938 1 93 157 ARG B C 1
ATOM 3939 O O . ARG B 1 157 ? 28.438 -15.906 -20.812 1 93 157 ARG B O 1
ATOM 3946 N N . ASP B 1 158 ? 26.281 -15.766 -20.094 1 92.88 158 ASP B N 1
ATOM 3947 C CA . ASP B 1 158 ? 25.734 -15.453 -21.406 1 92.88 158 ASP B CA 1
ATOM 3948 C C . ASP B 1 158 ? 25.516 -13.953 -21.562 1 92.88 158 ASP B C 1
ATOM 3950 O O . ASP B 1 158 ? 25.25 -13.477 -22.672 1 92.88 158 ASP B O 1
ATOM 3954 N N . GLY B 1 159 ? 25.5 -13.125 -20.516 1 92.5 159 GLY B N 1
ATOM 3955 C CA . GLY B 1 159 ? 25.516 -11.672 -20.578 1 92.5 159 GLY B CA 1
ATOM 3956 C C . GLY B 1 159 ? 24.125 -11.07 -20.609 1 92.5 159 GLY B C 1
ATOM 3957 O O . GLY B 1 159 ? 23.969 -9.867 -20.859 1 92.5 159 GLY B O 1
ATOM 3958 N N . PHE B 1 160 ? 23.094 -11.859 -20.391 1 94.56 160 PHE B N 1
ATOM 3959 C CA . PHE B 1 160 ? 21.75 -11.297 -20.359 1 94.56 160 PHE B CA 1
ATOM 3960 C C . PHE B 1 160 ? 21.438 -10.68 -19 1 94.56 160 PHE B C 1
ATOM 3962 O O . PHE B 1 160 ? 22.125 -10.953 -18.016 1 94.56 160 PHE B O 1
ATOM 3969 N N . GLY B 1 161 ? 20.469 -9.672 -18.969 1 96.19 161 GLY B N 1
ATOM 3970 C CA . GLY B 1 161 ? 19.969 -9.148 -17.703 1 96.19 161 GLY B CA 1
ATOM 3971 C C . GLY B 1 161 ? 18.859 -10 -17.109 1 96.19 161 GLY B C 1
ATOM 3972 O O . GLY B 1 161 ? 18.281 -10.844 -17.797 1 96.19 161 GLY B O 1
ATOM 3973 N N . TRP B 1 162 ? 18.609 -9.766 -15.852 1 98.19 162 TRP B N 1
ATOM 3974 C CA . TRP B 1 162 ? 17.594 -10.586 -15.203 1 98.19 162 TRP B CA 1
ATOM 3975 C C . TRP B 1 162 ? 16.812 -9.773 -14.172 1 98.19 162 TRP B C 1
ATOM 3977 O O . TRP B 1 162 ? 17.219 -8.664 -13.805 1 98.19 162 TRP B O 1
ATOM 3987 N N . SER B 1 163 ? 15.695 -10.25 -13.789 1 98.81 163 SER B N 1
ATOM 3988 C CA . SER B 1 163 ? 14.914 -9.812 -12.633 1 98.81 163 SER B CA 1
ATOM 3989 C C . SER B 1 163 ? 14.258 -11 -11.938 1 98.81 163 SER B C 1
ATOM 3991 O O . SER B 1 163 ? 13.914 -11.992 -12.578 1 98.81 163 SER B O 1
ATOM 3993 N N . VAL B 1 164 ? 14.188 -10.969 -10.648 1 98.88 164 VAL B N 1
ATOM 3994 C CA . VAL B 1 164 ? 13.438 -11.93 -9.844 1 98.88 164 VAL B CA 1
ATOM 3995 C C . VAL B 1 164 ? 12.211 -11.258 -9.242 1 98.88 164 VAL B C 1
ATOM 3997 O O . VAL B 1 164 ? 12.281 -10.125 -8.766 1 98.88 164 VAL B O 1
ATOM 4000 N N . HIS B 1 165 ? 11.094 -11.898 -9.336 1 98.94 165 HIS B N 1
ATOM 4001 C CA . HIS B 1 165 ? 9.844 -11.375 -8.805 1 98.94 165 HIS B CA 1
ATOM 4002 C C . HIS B 1 165 ? 9.273 -12.297 -7.727 1 98.94 165 HIS B C 1
ATOM 4004 O O . HIS B 1 165 ? 9.094 -13.492 -7.957 1 98.94 165 HIS B O 1
ATOM 4010 N N . ARG B 1 166 ? 9.023 -11.758 -6.574 1 98.81 166 ARG B N 1
ATOM 4011 C CA . ARG B 1 166 ? 8.562 -12.516 -5.414 1 98.81 166 ARG B CA 1
ATOM 4012 C C . ARG B 1 166 ? 7.141 -12.133 -5.039 1 98.81 166 ARG B C 1
ATOM 4014 O O . ARG B 1 166 ? 6.93 -11.281 -4.176 1 98.81 166 ARG B O 1
ATOM 4021 N N . PRO B 1 167 ? 6.16 -12.766 -5.652 1 98.56 167 PRO B N 1
ATOM 4022 C CA . PRO B 1 167 ? 4.766 -12.492 -5.301 1 98.56 167 PRO B CA 1
ATOM 4023 C C . PRO B 1 167 ? 4.324 -13.203 -4.023 1 98.56 167 PRO B C 1
ATOM 4025 O O . PRO B 1 167 ? 4.914 -14.219 -3.643 1 98.56 167 PRO B O 1
ATOM 4028 N N . HIS B 1 168 ? 3.348 -12.562 -3.342 1 98.06 168 HIS B N 1
ATOM 4029 C CA . HIS B 1 168 ? 2.531 -13.297 -2.385 1 98.06 168 HIS B CA 1
ATOM 4030 C C . HIS B 1 168 ? 1.563 -14.234 -3.094 1 98.06 168 HIS B C 1
ATOM 4032 O O . HIS B 1 168 ? 1.704 -14.492 -4.293 1 98.06 168 HIS B O 1
ATOM 4038 N N . THR B 1 169 ? 0.674 -14.922 -2.379 1 97.12 169 THR B N 1
ATOM 4039 C CA . THR B 1 169 ? -0.327 -15.805 -2.969 1 97.12 169 THR B CA 1
ATOM 4040 C C . THR B 1 169 ? -0.975 -15.148 -4.184 1 97.12 169 THR B C 1
ATOM 4042 O O . THR B 1 169 ? -1.461 -14.016 -4.102 1 97.12 169 THR B O 1
ATOM 4045 N N . VAL B 1 170 ? -0.964 -15.82 -5.305 1 97.81 170 VAL B N 1
ATOM 4046 C CA . VAL B 1 170 ? -1.417 -15.258 -6.57 1 97.81 170 VAL B CA 1
ATOM 4047 C C . VAL B 1 170 ? -2.877 -15.641 -6.812 1 97.81 170 VAL B C 1
ATOM 4049 O O . VAL B 1 170 ? -3.262 -16.797 -6.629 1 97.81 170 VAL B O 1
ATOM 4052 N N . ILE B 1 171 ? -3.646 -14.633 -7.176 1 97.56 171 ILE B N 1
ATOM 4053 C CA . ILE B 1 171 ? -5.043 -14.812 -7.559 1 97.56 171 ILE B CA 1
ATOM 4054 C C . ILE B 1 171 ? -5.191 -14.648 -9.07 1 97.56 171 ILE B C 1
ATOM 4056 O O . ILE B 1 171 ? -4.777 -13.633 -9.633 1 97.56 171 ILE B O 1
ATOM 4060 N N . GLY B 1 172 ? -5.691 -15.602 -9.695 1 97.25 172 GLY B N 1
ATOM 4061 C CA . GLY B 1 172 ? -5.922 -15.578 -11.133 1 97.25 172 GLY B CA 1
ATOM 4062 C C . GLY B 1 172 ? -6.586 -16.844 -11.648 1 97.25 172 GLY B C 1
ATOM 4063 O O . GLY B 1 172 ? -6.922 -17.734 -10.867 1 97.25 172 GLY B O 1
ATOM 4064 N N . LYS B 1 173 ? -6.84 -16.875 -12.914 1 96 173 LYS B N 1
ATOM 4065 C CA . LYS B 1 173 ? -7.59 -17.969 -13.516 1 96 173 LYS B CA 1
ATOM 4066 C C . LYS B 1 173 ? -6.66 -18.922 -14.258 1 96 173 LYS B C 1
ATOM 4068 O O . LYS B 1 173 ? -5.918 -18.516 -15.148 1 96 173 LYS B O 1
ATOM 4073 N N . ALA B 1 174 ? -6.727 -20.125 -13.914 1 92.75 174 ALA B N 1
ATOM 4074 C CA . ALA B 1 174 ? -6.16 -21.234 -14.672 1 92.75 174 ALA B CA 1
ATOM 4075 C C . ALA B 1 174 ? -6.832 -22.562 -14.297 1 92.75 174 ALA B C 1
ATOM 4077 O O . ALA B 1 174 ? -6.941 -22.891 -13.109 1 92.75 174 ALA B O 1
ATOM 4078 N N . VAL B 1 175 ? -7.32 -23.297 -15.266 1 92.94 175 VAL B N 1
ATOM 4079 C CA . VAL B 1 175 ? -7.93 -24.594 -15.023 1 92.94 175 VAL B CA 1
ATOM 4080 C C . VAL B 1 175 ? -6.844 -25.672 -14.953 1 92.94 175 VAL B C 1
ATOM 4082 O O . VAL B 1 175 ? -5.945 -25.719 -15.797 1 92.94 175 VAL B O 1
ATOM 4085 N N . GLY B 1 176 ? -6.883 -26.438 -13.93 1 89.5 176 GLY B N 1
ATOM 4086 C CA . GLY B 1 176 ? -5.91 -27.5 -13.781 1 89.5 176 GLY B CA 1
ATOM 4087 C C . GLY B 1 176 ? -4.688 -27.094 -12.984 1 89.5 176 GLY B C 1
ATOM 4088 O O . GLY B 1 176 ? -3.781 -27.906 -12.766 1 89.5 176 GLY B O 1
ATOM 4089 N N . ASN B 1 177 ? -4.68 -25.844 -12.586 1 86.88 177 ASN B N 1
ATOM 4090 C CA . ASN B 1 177 ? -3.553 -25.344 -11.805 1 86.88 177 ASN B CA 1
ATOM 4091 C C . ASN B 1 177 ? -3.572 -25.891 -10.383 1 86.88 177 ASN B C 1
ATOM 4093 O O . ASN B 1 177 ? -4.609 -25.859 -9.711 1 86.88 177 ASN B O 1
ATOM 4097 N N . ALA B 1 178 ? -2.469 -26.297 -9.938 1 78.5 178 ALA B N 1
ATOM 4098 C CA . ALA B 1 178 ? -2.34 -26.953 -8.641 1 78.5 178 ALA B CA 1
ATOM 4099 C C . ALA B 1 178 ? -2.422 -25.938 -7.5 1 78.5 178 ALA B C 1
ATOM 4101 O O . ALA B 1 178 ? -2.646 -26.312 -6.344 1 78.5 178 ALA B O 1
ATOM 4102 N N . MET B 1 179 ? -2.117 -24.734 -7.746 1 84 179 MET B N 1
ATOM 4103 C CA . MET B 1 179 ? -2.119 -23.688 -6.723 1 84 179 MET B CA 1
ATOM 4104 C C . MET B 1 179 ? -3.031 -22.531 -7.125 1 84 179 MET B C 1
ATOM 4106 O O . MET B 1 179 ? -2.604 -21.609 -7.82 1 84 179 MET B O 1
ATOM 4110 N N . ASN B 1 180 ? -4.211 -22.609 -6.68 1 90.88 180 ASN B N 1
ATOM 4111 C CA . ASN B 1 180 ? -5.219 -21.656 -7.133 1 90.88 180 ASN B CA 1
ATOM 4112 C C . ASN B 1 180 ? -6.195 -21.297 -6.02 1 90.88 180 ASN B C 1
ATOM 4114 O O . ASN B 1 180 ? -7.352 -21.719 -6.043 1 90.88 180 ASN B O 1
ATOM 4118 N N . MET B 1 181 ? -5.863 -20.453 -5.238 1 96.31 181 MET B N 1
ATOM 4119 C CA . MET B 1 181 ? -6.699 -20.125 -4.086 1 96.31 181 MET B CA 1
ATOM 4120 C C . MET B 1 181 ? -8 -19.453 -4.531 1 96.31 181 MET B C 1
ATOM 4122 O O . MET B 1 181 ? -9.078 -19.797 -4.031 1 96.31 181 MET B O 1
ATOM 4126 N N . GLY B 1 182 ? -7.957 -18.516 -5.473 1 98 182 GLY B N 1
ATOM 4127 C CA . GLY B 1 182 ? -9.141 -17.797 -5.906 1 98 182 GLY B CA 1
ATOM 4128 C C . GLY B 1 182 ? -10.242 -18.703 -6.422 1 98 182 GLY B C 1
ATOM 4129 O O . GLY B 1 182 ? -11.391 -18.609 -5.98 1 98 182 GLY B O 1
ATOM 4130 N N . THR B 1 183 ? -9.875 -19.609 -7.32 1 98.19 183 THR B N 1
ATOM 4131 C CA . THR B 1 183 ? -10.852 -20.547 -7.883 1 98.19 183 THR B CA 1
ATOM 4132 C C . THR B 1 183 ? -11.32 -21.531 -6.824 1 98.19 183 THR B C 1
ATOM 4134 O O . THR B 1 183 ? -12.492 -21.922 -6.805 1 98.19 183 THR B O 1
ATOM 4137 N N . THR B 1 184 ? -10.383 -21.969 -5.98 1 98.44 184 THR B N 1
ATOM 4138 C CA . THR B 1 184 ? -10.75 -22.875 -4.898 1 98.44 184 THR B CA 1
ATOM 4139 C C . THR B 1 184 ? -11.828 -22.266 -4.016 1 98.44 184 THR B C 1
ATOM 4141 O O . THR B 1 184 ? -12.82 -22.922 -3.691 1 98.44 184 THR B O 1
ATOM 4144 N N . LEU B 1 185 ? -11.703 -21 -3.676 1 98.62 185 LEU B N 1
ATOM 4145 C CA . LEU B 1 185 ? -12.672 -20.328 -2.824 1 98.62 185 LEU B CA 1
ATOM 4146 C C . LEU B 1 185 ? -13.992 -20.125 -3.557 1 98.62 185 LEU B C 1
ATOM 4148 O O . LEU B 1 185 ? -15.062 -20.203 -2.945 1 98.62 185 LEU B O 1
ATOM 4152 N N . ALA B 1 186 ? -13.938 -19.875 -4.844 1 98.69 186 ALA B N 1
ATOM 4153 C CA . ALA B 1 186 ? -15.148 -19.719 -5.641 1 98.69 186 ALA B CA 1
ATOM 4154 C C . ALA B 1 186 ? -15.961 -21.016 -5.652 1 98.69 186 ALA B C 1
ATOM 4156 O O . ALA B 1 186 ? -17.188 -20.984 -5.469 1 98.69 186 ALA B O 1
ATOM 4157 N N . VAL B 1 187 ? -15.258 -22.109 -5.852 1 98.44 187 VAL B N 1
ATOM 4158 C CA . VAL B 1 187 ? -15.906 -23.406 -5.902 1 98.44 187 VAL B CA 1
ATOM 4159 C C . VAL B 1 187 ? -16.469 -23.766 -4.527 1 98.44 187 VAL B C 1
ATOM 4161 O O . VAL B 1 187 ? -17.594 -24.234 -4.414 1 98.44 187 VAL B O 1
ATOM 4164 N N . TYR B 1 188 ? -15.656 -23.516 -3.512 1 98.75 188 TYR B N 1
ATOM 4165 C CA . TYR B 1 188 ? -16.094 -23.75 -2.143 1 98.75 188 TYR B CA 1
ATOM 4166 C C . TYR B 1 188 ? -17.359 -22.969 -1.823 1 98.75 188 TYR B C 1
ATOM 4168 O O . TYR B 1 188 ? -18.328 -23.516 -1.283 1 98.75 188 TYR B O 1
ATOM 4176 N N . ALA B 1 189 ? -17.375 -21.672 -2.133 1 98.81 189 ALA B N 1
ATOM 4177 C CA . ALA B 1 189 ? -18.547 -20.828 -1.908 1 98.81 189 ALA B CA 1
ATOM 4178 C C . ALA B 1 189 ? -19.75 -21.359 -2.656 1 98.81 189 ALA B C 1
ATOM 4180 O O . ALA B 1 189 ? -20.859 -21.406 -2.107 1 98.81 189 ALA B O 1
ATOM 4181 N N . THR B 1 190 ? -19.547 -21.781 -3.91 1 98.62 190 THR B N 1
ATOM 4182 C CA . THR B 1 190 ? -20.609 -22.344 -4.727 1 98.62 190 THR B CA 1
ATOM 4183 C C . THR B 1 190 ? -21.203 -23.578 -4.055 1 98.62 190 THR B C 1
ATOM 4185 O O . THR B 1 190 ? -22.422 -23.719 -3.975 1 98.62 190 THR B O 1
ATOM 4188 N N . LEU B 1 191 ? -20.328 -24.469 -3.611 1 98.62 191 LEU B N 1
ATOM 4189 C CA . LEU B 1 191 ? -20.75 -25.703 -2.965 1 98.62 191 LEU B CA 1
ATOM 4190 C C . LEU B 1 191 ? -21.562 -25.406 -1.702 1 98.62 191 LEU B C 1
ATOM 4192 O O . LEU B 1 191 ? -22.594 -26.031 -1.463 1 98.62 191 LEU B O 1
ATOM 4196 N N . CYS B 1 192 ? -21.047 -24.453 -0.927 1 98.56 192 CYS B N 1
ATOM 4197 C CA . CYS B 1 192 ? -21.766 -24.078 0.287 1 98.56 192 CYS B CA 1
ATOM 4198 C C . CYS B 1 192 ? -23.156 -23.531 -0.042 1 98.56 192 CYS B C 1
ATOM 4200 O O . CYS B 1 192 ? -24.125 -23.891 0.616 1 98.56 192 CYS B O 1
ATOM 4202 N N . ARG B 1 193 ? -23.25 -22.688 -1.005 1 97.94 193 ARG B N 1
ATOM 4203 C CA . ARG B 1 193 ? -24.531 -22.125 -1.407 1 97.94 193 ARG B CA 1
ATOM 4204 C C . ARG B 1 193 ? -25.5 -23.203 -1.852 1 97.94 193 ARG B C 1
ATOM 4206 O O . ARG B 1 193 ? -26.656 -23.219 -1.447 1 97.94 193 ARG B O 1
ATOM 4213 N N . GLU B 1 194 ? -25.031 -24.156 -2.615 1 96.75 194 GLU B N 1
ATOM 4214 C CA . GLU B 1 194 ? -25.859 -25.203 -3.217 1 96.75 194 GLU B CA 1
ATOM 4215 C C . GLU B 1 194 ? -26.297 -26.219 -2.176 1 96.75 194 GLU B C 1
ATOM 4217 O O . GLU B 1 194 ? -27.391 -26.797 -2.283 1 96.75 194 GLU B O 1
ATOM 4222 N N . THR B 1 195 ? -25.484 -26.484 -1.239 1 97.25 195 THR B N 1
ATOM 4223 C CA . THR B 1 195 ? -25.781 -27.531 -0.274 1 97.25 195 THR B CA 1
ATOM 4224 C C . THR B 1 195 ? -26.391 -26.953 0.999 1 97.25 195 THR B C 1
ATOM 4226 O O . THR B 1 195 ? -26.875 -27.688 1.856 1 97.25 195 THR B O 1
ATOM 4229 N N . GLY B 1 196 ? -26.281 -25.656 1.19 1 97.25 196 GLY B N 1
ATOM 4230 C CA . GLY B 1 196 ? -26.812 -25.016 2.377 1 97.25 196 GLY B CA 1
ATOM 4231 C C . GLY B 1 196 ? -25.891 -25.125 3.578 1 97.25 196 GLY B C 1
ATOM 4232 O O . GLY B 1 196 ? -26.281 -24.797 4.699 1 97.25 196 GLY B O 1
ATOM 4233 N N . ARG B 1 197 ? -24.75 -25.609 3.383 1 96.94 197 ARG B N 1
ATOM 4234 C CA . ARG B 1 197 ? -23.812 -25.719 4.496 1 96.94 197 ARG B CA 1
ATOM 4235 C C . ARG B 1 197 ? -23.172 -24.359 4.801 1 96.94 197 ARG B C 1
ATOM 4237 O O . ARG B 1 197 ? -23.109 -23.484 3.932 1 96.94 197 ARG B O 1
ATOM 4244 N N . PRO B 1 198 ? -22.672 -24.156 6.02 1 98 198 PRO B N 1
ATOM 4245 C CA . PRO B 1 198 ? -22.078 -22.875 6.41 1 98 198 PRO B CA 1
ATOM 4246 C C . PRO B 1 198 ? -20.797 -22.562 5.637 1 98 198 PRO B C 1
ATOM 4248 O O . PRO B 1 198 ? -19.984 -23.453 5.406 1 98 198 PRO B O 1
ATOM 4251 N N . PHE B 1 199 ? -20.672 -21.359 5.184 1 98.62 199 PHE B N 1
ATOM 4252 C CA . PHE B 1 199 ? -19.453 -20.875 4.566 1 98.62 199 PHE B CA 1
ATOM 4253 C C . PHE B 1 199 ? -18.422 -20.516 5.625 1 98.62 199 PHE B C 1
ATOM 4255 O O . PHE B 1 199 ? -18.328 -19.344 6.035 1 98.62 199 PHE B O 1
ATOM 4262 N N . ARG B 1 200 ? -17.562 -21.5 5.984 1 98.62 200 ARG B N 1
ATOM 4263 C CA . ARG B 1 200 ? -16.641 -21.375 7.109 1 98.62 200 ARG B CA 1
ATOM 4264 C C . ARG B 1 200 ? -15.234 -21.031 6.629 1 98.62 200 ARG B C 1
ATOM 4266 O O . ARG B 1 200 ? -14.742 -21.609 5.66 1 98.62 200 ARG B O 1
ATOM 4273 N N . PHE B 1 201 ? -14.68 -20 7.258 1 98.75 201 PHE B N 1
ATOM 4274 C CA . PHE B 1 201 ? -13.266 -19.719 7.023 1 98.75 201 PHE B CA 1
ATOM 4275 C C . PHE B 1 201 ? -12.398 -20.891 7.449 1 98.75 201 PHE B C 1
ATOM 4277 O O . PHE B 1 201 ? -12.523 -21.391 8.578 1 98.75 201 PHE B O 1
ATOM 4284 N N . PRO B 1 202 ? -11.516 -21.328 6.613 1 98.56 202 PRO B N 1
ATOM 4285 C CA . PRO B 1 202 ? -10.781 -22.562 6.895 1 98.56 202 PRO B CA 1
ATOM 4286 C C . PRO B 1 202 ? -9.477 -22.312 7.656 1 98.56 202 PRO B C 1
ATOM 4288 O O . PRO B 1 202 ? -8.852 -23.266 8.133 1 98.56 202 PRO B O 1
ATOM 4291 N N . GLY B 1 203 ? -9.023 -21.125 7.738 1 97.81 203 GLY B N 1
ATOM 4292 C CA . GLY B 1 203 ? -7.645 -20.844 8.102 1 97.81 203 GLY B CA 1
ATOM 4293 C C . GLY B 1 203 ? -7.473 -20.516 9.57 1 97.81 203 GLY B C 1
ATOM 4294 O O . GLY B 1 203 ? -8.336 -20.844 10.391 1 97.81 203 GLY B O 1
ATOM 4295 N N . SER B 1 204 ? -6.312 -19.984 9.992 1 97.25 204 SER B N 1
ATOM 4296 C CA . SER B 1 204 ? -5.898 -19.719 11.367 1 97.25 204 SER B CA 1
ATOM 4297 C C . SER B 1 204 ? -6.414 -18.375 11.852 1 97.25 204 SER B C 1
ATOM 4299 O O . SER B 1 204 ? -6.82 -17.531 11.047 1 97.25 204 SER B O 1
ATOM 4301 N N . ASP B 1 205 ? -6.391 -18.203 13.141 1 97.44 205 ASP B N 1
ATOM 4302 C CA . ASP B 1 205 ? -6.73 -16.922 13.742 1 97.44 205 ASP B CA 1
ATOM 4303 C C . ASP B 1 205 ? -5.762 -15.836 13.289 1 97.44 205 ASP B C 1
ATOM 4305 O O . ASP B 1 205 ? -6.16 -14.68 13.102 1 97.44 205 ASP B O 1
ATOM 4309 N N . ALA B 1 206 ? -4.504 -16.203 13.109 1 95.38 206 ALA B N 1
ATOM 4310 C CA . ALA B 1 206 ? -3.498 -15.258 12.633 1 95.38 206 ALA B CA 1
ATOM 4311 C C . ALA B 1 206 ? -3.885 -14.688 11.273 1 95.38 206 ALA B C 1
ATOM 4313 O O . ALA B 1 206 ? -3.723 -13.484 11.031 1 95.38 206 ALA B O 1
ATOM 4314 N N . GLN B 1 207 ? -4.406 -15.516 10.445 1 97 207 GLN B N 1
ATOM 4315 C CA . GLN B 1 207 ? -4.82 -15.062 9.125 1 97 207 GLN B CA 1
ATOM 4316 C C . GLN B 1 207 ? -6.156 -14.328 9.188 1 97 207 GLN B C 1
ATOM 4318 O O . GLN B 1 207 ? -6.363 -13.336 8.484 1 97 207 GLN B O 1
ATOM 4323 N N . TRP B 1 208 ? -7.078 -14.805 10.031 1 98 208 TRP B N 1
ATOM 4324 C CA . TRP B 1 208 ? -8.391 -14.195 10.172 1 98 208 TRP B CA 1
ATOM 4325 C C . TRP B 1 208 ? -8.273 -12.758 10.664 1 98 208 TRP B C 1
ATOM 4327 O O . TRP B 1 208 ? -8.867 -11.844 10.086 1 98 208 TRP B O 1
ATOM 4337 N N . SER B 1 209 ? -7.477 -12.547 11.648 1 96.75 209 SER B N 1
ATOM 4338 C CA . SER B 1 209 ? -7.453 -11.289 12.383 1 96.75 209 SER B CA 1
ATOM 4339 C C . SER B 1 209 ? -6.289 -10.414 11.938 1 96.75 209 SER B C 1
ATOM 4341 O O . SER B 1 209 ? -6.312 -9.195 12.117 1 96.75 209 SER B O 1
ATOM 4343 N N . GLY B 1 210 ? -5.246 -11.031 11.391 1 96.75 210 GLY B N 1
ATOM 4344 C CA . GLY B 1 210 ? -4.047 -10.289 11.031 1 96.75 210 GLY B CA 1
ATOM 4345 C C . GLY B 1 210 ? -4.164 -9.586 9.688 1 96.75 210 GLY B C 1
ATOM 4346 O O . GLY B 1 210 ? -5.098 -9.844 8.93 1 96.75 210 GLY B O 1
ATOM 4347 N N . LEU B 1 211 ? -3.289 -8.602 9.461 1 97.75 211 LEU B N 1
ATOM 4348 C CA . LEU B 1 211 ? -3.188 -7.961 8.156 1 97.75 211 LEU B CA 1
ATOM 4349 C C . LEU B 1 211 ? -2.391 -8.82 7.184 1 97.75 211 LEU B C 1
ATOM 4351 O O . LEU B 1 211 ? -1.419 -9.469 7.578 1 97.75 211 LEU B O 1
ATOM 4355 N N . THR B 1 212 ? -2.826 -8.828 5.949 1 98.12 212 THR B N 1
ATOM 4356 C CA . THR B 1 212 ? -2.146 -9.578 4.898 1 98.12 212 THR B CA 1
ATOM 4357 C C . THR B 1 212 ? -2.281 -8.867 3.555 1 98.12 212 THR B C 1
ATOM 4359 O O . THR B 1 212 ? -2.961 -7.844 3.453 1 98.12 212 THR B O 1
ATOM 4362 N N . ASP B 1 213 ? -1.5 -9.25 2.607 1 98.38 213 ASP B N 1
ATOM 4363 C CA . ASP B 1 213 ? -1.608 -8.789 1.227 1 98.38 213 ASP B CA 1
ATOM 4364 C C . ASP B 1 213 ? -1.59 -9.961 0.251 1 98.38 213 ASP B C 1
ATOM 4366 O O . ASP B 1 213 ? -1.563 -11.125 0.668 1 98.38 213 ASP B O 1
ATOM 4370 N N . MET B 1 214 ? -1.844 -9.719 -1.04 1 98.31 214 MET B N 1
ATOM 4371 C CA . MET B 1 214 ? -1.922 -10.742 -2.076 1 98.31 214 MET B CA 1
ATOM 4372 C C . MET B 1 214 ? -1.47 -10.188 -3.424 1 98.31 214 MET B C 1
ATOM 4374 O O . MET B 1 214 ? -1.164 -9 -3.541 1 98.31 214 MET B O 1
ATOM 4378 N N . THR B 1 215 ? -1.365 -11.039 -4.387 1 98.69 215 THR B N 1
ATOM 4379 C CA . THR B 1 215 ? -0.929 -10.641 -5.719 1 98.69 215 THR B CA 1
ATOM 4380 C C . THR B 1 215 ? -1.934 -11.086 -6.777 1 98.69 215 THR B C 1
ATOM 4382 O O . THR B 1 215 ? -2.193 -12.289 -6.922 1 98.69 215 THR B O 1
ATOM 4385 N N . ASP B 1 216 ? -2.514 -10.141 -7.469 1 98.69 216 ASP B N 1
ATOM 4386 C CA . ASP B 1 216 ? -3.27 -10.445 -8.68 1 98.69 216 ASP B CA 1
ATOM 4387 C C . ASP B 1 216 ? -2.338 -10.836 -9.82 1 98.69 216 ASP B C 1
ATOM 4389 O O . ASP B 1 216 ? -1.306 -10.195 -10.039 1 98.69 216 ASP B O 1
ATOM 4393 N N . ALA B 1 217 ? -2.715 -11.906 -10.562 1 98.56 217 ALA B N 1
ATOM 4394 C CA . ALA B 1 217 ? -1.879 -12.375 -11.664 1 98.56 217 ALA B CA 1
ATOM 4395 C C . ALA B 1 217 ? -1.641 -11.266 -12.688 1 98.56 217 ALA B C 1
ATOM 4397 O O . ALA B 1 217 ? -0.565 -11.188 -13.281 1 98.56 217 ALA B O 1
ATOM 4398 N N . ARG B 1 218 ? -2.617 -10.422 -12.961 1 98.5 218 ARG B N 1
ATOM 4399 C CA . ARG B 1 218 ? -2.486 -9.305 -13.898 1 98.5 218 ARG B CA 1
ATOM 4400 C C . ARG B 1 218 ? -1.492 -8.273 -13.375 1 98.5 218 ARG B C 1
ATOM 4402 O O . ARG B 1 218 ? -0.749 -7.676 -14.156 1 98.5 218 ARG B O 1
ATOM 4409 N N . GLN B 1 219 ? -1.55 -8.062 -12.055 1 98.62 219 GLN B N 1
ATOM 4410 C CA . GLN B 1 219 ? -0.577 -7.172 -11.422 1 98.62 219 GLN B CA 1
ATOM 4411 C C . GLN B 1 219 ? 0.844 -7.703 -11.594 1 98.62 219 GLN B C 1
ATOM 4413 O O . GLN B 1 219 ? 1.765 -6.945 -11.898 1 98.62 219 GLN B O 1
ATOM 4418 N N . LEU B 1 220 ? 0.999 -8.961 -11.328 1 98.88 220 LEU B N 1
ATOM 4419 C CA . LEU B 1 220 ? 2.297 -9.602 -11.508 1 98.88 220 LEU B CA 1
ATOM 4420 C C . LEU B 1 220 ? 2.756 -9.508 -12.961 1 98.88 220 LEU B C 1
ATOM 4422 O O . LEU B 1 220 ? 3.928 -9.234 -13.227 1 98.88 220 LEU B O 1
ATOM 4426 N N . ALA B 1 221 ? 1.851 -9.711 -13.891 1 98.88 221 ALA B N 1
ATOM 4427 C CA . ALA B 1 221 ? 2.174 -9.602 -15.305 1 98.88 221 ALA B CA 1
ATOM 4428 C C . ALA B 1 221 ? 2.682 -8.203 -15.648 1 98.88 221 ALA B C 1
ATOM 4430 O O . ALA B 1 221 ? 3.686 -8.055 -16.344 1 98.88 221 ALA B O 1
ATOM 4431 N N . LYS B 1 222 ? 1.979 -7.176 -15.172 1 98.81 222 LYS B N 1
ATOM 4432 C CA . LYS B 1 222 ? 2.414 -5.797 -15.391 1 98.81 222 LYS B CA 1
ATOM 4433 C C . LYS B 1 222 ? 3.814 -5.57 -14.82 1 98.81 222 LYS B C 1
ATOM 4435 O O . LYS B 1 222 ? 4.625 -4.867 -15.43 1 98.81 222 LYS B O 1
ATOM 4440 N N . HIS B 1 223 ? 4.027 -6.121 -13.664 1 98.88 223 HIS B N 1
ATOM 4441 C CA . HIS B 1 223 ? 5.312 -5.977 -12.992 1 98.88 223 HIS B CA 1
ATOM 4442 C C . HIS B 1 223 ? 6.434 -6.641 -13.789 1 98.88 223 HIS B C 1
ATOM 4444 O O . HIS B 1 223 ? 7.527 -6.086 -13.906 1 98.88 223 HIS B O 1
ATOM 4450 N N . LEU B 1 224 ? 6.152 -7.836 -14.32 1 98.81 224 LEU B N 1
ATOM 4451 C CA . LEU B 1 224 ? 7.102 -8.562 -15.156 1 98.81 224 LEU B CA 1
ATOM 4452 C C . LEU B 1 224 ? 7.434 -7.762 -16.406 1 98.81 224 LEU B C 1
ATOM 4454 O O . LEU B 1 224 ? 8.609 -7.602 -16.766 1 98.81 224 LEU B O 1
ATOM 4458 N N . LEU B 1 225 ? 6.445 -7.285 -17.094 1 98.62 225 LEU B N 1
ATOM 4459 C CA . LEU B 1 225 ? 6.656 -6.469 -18.297 1 98.62 225 LEU B CA 1
ATOM 4460 C C . LEU B 1 225 ? 7.445 -5.211 -17.953 1 98.62 225 LEU B C 1
ATOM 4462 O O . LEU B 1 225 ? 8.383 -4.848 -18.672 1 98.62 225 LEU B O 1
ATOM 4466 N N . TRP B 1 226 ? 7.035 -4.523 -16.875 1 98.5 226 TRP B N 1
ATOM 4467 C CA . TRP B 1 226 ? 7.73 -3.322 -16.438 1 98.5 226 TRP B CA 1
ATOM 4468 C C . TRP B 1 226 ? 9.219 -3.59 -16.25 1 98.5 226 TRP B C 1
ATOM 4470 O O . TRP B 1 226 ? 10.062 -2.84 -16.75 1 98.5 226 TRP B O 1
ATOM 4480 N N . ALA B 1 227 ? 9.586 -4.656 -15.523 1 98.5 227 ALA B N 1
ATOM 4481 C CA . ALA B 1 227 ? 10.992 -4.949 -15.242 1 98.5 227 ALA B CA 1
ATOM 4482 C C . ALA B 1 227 ? 11.75 -5.262 -16.531 1 98.5 227 ALA B C 1
ATOM 4484 O O . ALA B 1 227 ? 12.914 -4.887 -16.672 1 98.5 227 ALA B O 1
ATOM 4485 N N . ALA B 1 228 ? 11.094 -5.941 -17.469 1 97.44 228 ALA B N 1
ATOM 4486 C CA . ALA B 1 228 ? 11.734 -6.34 -18.719 1 97.44 228 ALA B CA 1
ATOM 4487 C C . ALA B 1 228 ? 12.023 -5.125 -19.594 1 97.44 228 ALA B C 1
ATOM 4489 O O . ALA B 1 228 ? 12.883 -5.18 -20.469 1 97.44 228 ALA B O 1
ATOM 4490 N N . THR B 1 229 ? 11.328 -4 -19.375 1 96.62 229 THR B N 1
ATOM 4491 C CA . THR B 1 229 ? 11.453 -2.844 -20.25 1 96.62 229 THR B CA 1
ATOM 4492 C C . THR B 1 229 ? 12.023 -1.647 -19.5 1 96.62 229 THR B C 1
ATOM 4494 O O . THR B 1 229 ? 11.977 -0.518 -19.984 1 96.62 229 THR B O 1
ATOM 4497 N N . THR B 1 230 ? 12.445 -1.805 -18.281 1 97.25 230 THR B N 1
ATOM 4498 C CA . THR B 1 230 ? 13.023 -0.752 -17.453 1 97.25 230 THR B CA 1
ATOM 4499 C C . THR B 1 230 ? 14.5 -1.028 -17.172 1 97.25 230 THR B C 1
ATOM 4501 O O . THR B 1 230 ? 14.836 -1.92 -16.391 1 97.25 230 THR B O 1
ATOM 4504 N N . PRO B 1 231 ? 15.406 -0.29 -17.719 1 96.69 231 PRO B N 1
ATOM 4505 C CA . PRO B 1 231 ? 16.844 -0.537 -17.562 1 96.69 231 PRO B CA 1
ATOM 4506 C C . PRO B 1 231 ? 17.266 -0.585 -16.094 1 96.69 231 PRO B C 1
ATOM 4508 O O . PRO B 1 231 ? 18.078 -1.441 -15.719 1 96.69 231 PRO B O 1
ATOM 4511 N N . ALA B 1 232 ? 16.656 0.23 -15.258 1 96.81 232 ALA B N 1
ATOM 4512 C CA . ALA B 1 232 ? 17.031 0.304 -13.844 1 96.81 232 ALA B CA 1
ATOM 4513 C C . ALA B 1 232 ? 16.656 -0.986 -13.117 1 96.81 232 ALA B C 1
ATOM 4515 O O . ALA B 1 232 ? 17.172 -1.252 -12.023 1 96.81 232 ALA B O 1
ATOM 4516 N N . ALA B 1 233 ? 15.758 -1.788 -13.695 1 97.62 233 ALA B N 1
ATOM 4517 C CA . ALA B 1 233 ? 15.289 -3.006 -13.039 1 97.62 233 ALA B CA 1
ATOM 4518 C C . ALA B 1 233 ? 16.188 -4.191 -13.375 1 97.62 233 ALA B C 1
ATOM 4520 O O . ALA B 1 233 ? 15.984 -5.297 -12.867 1 97.62 233 ALA B O 1
ATOM 4521 N N . ARG B 1 234 ? 17.203 -3.949 -14.25 1 97.06 234 ARG B N 1
ATOM 4522 C CA . ARG B 1 234 ? 18.125 -5.008 -14.664 1 97.06 234 ARG B CA 1
ATOM 4523 C C . ARG B 1 234 ? 18.922 -5.531 -13.484 1 97.06 234 ARG B C 1
ATOM 4525 O O . ARG B 1 234 ? 19.484 -4.746 -12.711 1 97.06 234 ARG B O 1
ATOM 4532 N N . ASP B 1 235 ? 18.969 -6.816 -13.312 1 98.12 235 ASP B N 1
ATOM 4533 C CA . ASP B 1 235 ? 19.75 -7.523 -12.305 1 98.12 235 ASP B CA 1
ATOM 4534 C C . ASP B 1 235 ? 19.297 -7.148 -10.891 1 98.12 235 ASP B C 1
ATOM 4536 O O . ASP B 1 235 ? 20.125 -6.836 -10.031 1 98.12 235 ASP B O 1
ATOM 4540 N N . GLU B 1 236 ? 17.953 -7.137 -10.711 1 98.5 236 GLU B N 1
ATOM 4541 C CA . GLU B 1 236 ? 17.344 -6.82 -9.422 1 98.5 236 GLU B CA 1
ATOM 4542 C C . GLU B 1 236 ? 16.281 -7.859 -9.047 1 98.5 236 GLU B C 1
ATOM 4544 O O . GLU B 1 236 ? 15.664 -8.461 -9.93 1 98.5 236 GLU B O 1
ATOM 4549 N N . ALA B 1 237 ? 16.094 -8.102 -7.781 1 98.75 237 ALA B N 1
ATOM 4550 C CA . ALA B 1 237 ? 14.961 -8.859 -7.246 1 98.75 237 ALA B CA 1
ATOM 4551 C C . ALA B 1 237 ? 13.922 -7.918 -6.645 1 98.75 237 ALA B C 1
ATOM 4553 O O . ALA B 1 237 ? 14.266 -6.922 -6.008 1 98.75 237 ALA B O 1
ATOM 4554 N N . PHE B 1 238 ? 12.641 -8.242 -6.867 1 98.81 238 PHE B N 1
ATOM 4555 C CA . PHE B 1 238 ? 11.562 -7.379 -6.418 1 98.81 238 PHE B CA 1
ATOM 4556 C C . PHE B 1 238 ? 10.461 -8.188 -5.738 1 98.81 238 PHE B C 1
ATOM 4558 O O . PHE B 1 238 ? 10.148 -9.297 -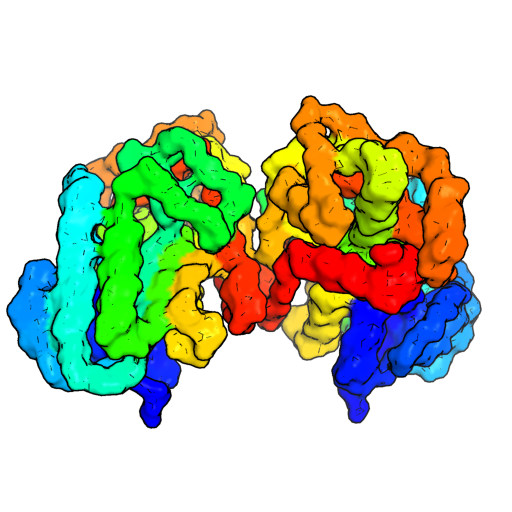6.176 1 98.81 238 PHE B O 1
ATOM 4565 N N . ASN B 1 239 ? 9.922 -7.59 -4.688 1 98.81 239 ASN B N 1
ATOM 4566 C CA . ASN B 1 239 ? 8.609 -8.023 -4.215 1 98.81 239 ASN B CA 1
ATOM 4567 C C . ASN B 1 239 ? 7.488 -7.492 -5.105 1 98.81 239 ASN B C 1
ATOM 4569 O O . ASN B 1 239 ? 7.598 -6.402 -5.664 1 98.81 239 ASN B O 1
ATOM 4573 N N . VAL B 1 240 ? 6.434 -8.273 -5.219 1 98.81 240 VAL B N 1
ATOM 4574 C CA . VAL B 1 240 ? 5.293 -7.754 -5.961 1 98.81 240 VAL B CA 1
ATOM 4575 C C . VAL B 1 240 ? 3.992 -8.211 -5.305 1 98.81 240 VAL B C 1
ATOM 4577 O O . VAL B 1 240 ? 3.762 -9.414 -5.141 1 98.81 240 VAL B O 1
ATOM 4580 N N . VAL B 1 241 ? 3.203 -7.324 -4.84 1 98.56 241 VAL B N 1
ATOM 4581 C CA . VAL B 1 241 ? 1.856 -7.52 -4.316 1 98.56 241 VAL B CA 1
ATOM 4582 C C . VAL B 1 241 ? 0.91 -6.484 -4.914 1 98.56 241 VAL B C 1
ATOM 4584 O O . VAL B 1 241 ? 1.32 -5.66 -5.738 1 98.56 241 VAL B O 1
ATOM 4587 N N . ASN B 1 242 ? -0.323 -6.531 -4.57 1 98.12 242 ASN B N 1
ATOM 4588 C CA . ASN B 1 242 ? -1.358 -5.664 -5.125 1 98.12 242 ASN B CA 1
ATOM 4589 C C . ASN B 1 242 ? -1.177 -4.215 -4.676 1 98.12 242 ASN B C 1
ATOM 4591 O O . ASN B 1 242 ? -1.479 -3.287 -5.426 1 98.12 242 ASN B O 1
ATOM 4595 N N . GLY B 1 243 ? -0.759 -4.023 -3.457 1 96.06 243 GLY B N 1
ATOM 4596 C CA . GLY B 1 243 ? -0.51 -2.68 -2.961 1 96.06 243 GLY B CA 1
ATOM 4597 C C . GLY B 1 243 ? -1.395 -2.303 -1.788 1 96.06 243 GLY B C 1
ATOM 4598 O O . GLY B 1 243 ? -1.188 -1.265 -1.155 1 96.06 243 GLY B O 1
ATOM 4599 N N . ASP B 1 244 ? -2.432 -3.037 -1.498 1 97.19 244 ASP B N 1
ATOM 4600 C CA . ASP B 1 244 ? -3.258 -2.836 -0.311 1 97.19 244 ASP B CA 1
ATOM 4601 C C . ASP B 1 244 ? -3.01 -3.932 0.723 1 97.19 244 ASP B C 1
ATOM 4603 O O . ASP B 1 244 ? -2.328 -4.918 0.437 1 97.19 244 ASP B O 1
ATOM 4607 N N . VAL B 1 245 ? -3.438 -3.723 1.93 1 98.06 245 VAL B N 1
ATOM 4608 C CA . VAL B 1 245 ? -3.5 -4.742 2.971 1 98.06 245 VAL B CA 1
ATOM 4609 C C . VAL B 1 245 ? -4.941 -4.906 3.449 1 98.06 245 VAL B C 1
ATOM 4611 O O . VAL B 1 245 ? -5.734 -3.967 3.383 1 98.06 245 VAL B O 1
ATOM 4614 N N . PHE B 1 246 ? -5.27 -6.07 3.906 1 98.19 246 PHE B N 1
ATOM 4615 C CA . PHE B 1 246 ? -6.625 -6.363 4.359 1 98.19 246 PHE B CA 1
ATOM 4616 C C . PHE B 1 246 ? -6.617 -7.453 5.426 1 98.19 246 PHE B C 1
ATOM 4618 O O . PHE B 1 246 ? -5.566 -8.023 5.73 1 98.19 246 PHE B O 1
ATOM 4625 N N . ARG B 1 247 ? -7.684 -7.676 6.051 1 98 247 ARG B N 1
ATOM 4626 C CA . ARG B 1 247 ? -7.941 -8.797 6.949 1 98 247 ARG B CA 1
ATOM 4627 C C . ARG B 1 247 ? -8.914 -9.789 6.32 1 98 247 ARG B C 1
ATOM 4629 O O . ARG B 1 247 ? -9.883 -9.391 5.676 1 98 247 ARG B O 1
ATOM 4636 N N . TRP B 1 248 ? -8.609 -11.047 6.508 1 98.56 248 TRP B N 1
ATOM 4637 C CA . TRP B 1 248 ? -9.516 -12.055 5.969 1 98.56 248 TRP B CA 1
ATOM 4638 C C . TRP B 1 248 ? -10.891 -11.953 6.609 1 98.56 248 TRP B C 1
ATOM 4640 O O . TRP B 1 248 ? -11.906 -12.234 5.969 1 98.56 248 TRP B O 1
ATOM 4650 N N . SER B 1 249 ? -10.977 -11.516 7.895 1 98.25 249 SER B N 1
ATOM 4651 C CA . SER B 1 249 ? -12.273 -11.297 8.531 1 98.25 249 SER B CA 1
ATOM 4652 C C . SER B 1 249 ? -13.133 -10.336 7.719 1 98.25 249 SER B C 1
ATOM 4654 O O . SER B 1 249 ? -14.352 -10.492 7.648 1 98.25 249 SER B O 1
ATOM 4656 N N . TRP B 1 250 ? -12.555 -9.328 7.125 1 98 250 TRP B N 1
ATOM 4657 C CA . TRP B 1 250 ? -13.227 -8.375 6.25 1 98 250 TRP B CA 1
ATOM 4658 C C . TRP B 1 250 ? -13.461 -8.977 4.871 1 98 250 TRP B C 1
ATOM 4660 O O . TRP B 1 250 ? -14.586 -8.953 4.355 1 98 250 TRP B O 1
ATOM 4670 N N . MET B 1 251 ? -12.469 -9.609 4.238 1 98.62 251 MET B N 1
ATOM 4671 C CA . MET B 1 251 ? -12.516 -10.141 2.879 1 98.62 251 MET B CA 1
ATOM 4672 C C . MET B 1 251 ? -13.508 -11.297 2.779 1 98.62 251 MET B C 1
ATOM 4674 O O . MET B 1 251 ? -14.18 -11.453 1.764 1 98.62 251 MET B O 1
ATOM 4678 N N . TRP B 1 252 ? -13.523 -12.094 3.867 1 98.69 252 TRP B N 1
ATOM 4679 C CA . TRP B 1 252 ? -14.398 -13.258 3.863 1 98.69 252 TRP B CA 1
ATOM 4680 C C . TRP B 1 252 ? -15.859 -12.836 3.703 1 98.69 252 TRP B C 1
ATOM 4682 O O . TRP B 1 252 ? -16.625 -13.492 2.986 1 98.69 252 TRP B O 1
ATOM 4692 N N . GLY B 1 253 ? -16.25 -11.758 4.391 1 98.25 253 GLY B N 1
ATOM 4693 C CA . GLY B 1 253 ? -17.594 -11.211 4.211 1 98.25 253 GLY B CA 1
ATOM 4694 C C . GLY B 1 253 ? -17.859 -10.719 2.799 1 98.25 253 GLY B C 1
ATOM 4695 O O . GLY B 1 253 ? -18.953 -10.922 2.262 1 98.25 253 GLY B O 1
ATOM 4696 N N . ARG B 1 254 ? -16.859 -10.094 2.164 1 98.12 254 ARG B N 1
ATOM 4697 C CA . ARG B 1 254 ? -16.984 -9.602 0.794 1 98.12 254 ARG B CA 1
ATOM 4698 C C . ARG B 1 254 ? -17.203 -10.75 -0.183 1 98.12 254 ARG B C 1
ATOM 4700 O O . ARG B 1 254 ? -18.062 -10.672 -1.069 1 98.12 254 ARG B O 1
ATOM 4707 N N . ILE B 1 255 ? -16.422 -11.836 0.012 1 98.75 255 ILE B N 1
ATOM 4708 C CA . ILE B 1 255 ? -16.531 -13.008 -0.849 1 98.75 255 ILE B CA 1
ATOM 4709 C C . ILE B 1 255 ? -17.906 -13.656 -0.654 1 98.75 255 ILE B C 1
ATOM 4711 O O . ILE B 1 255 ? -18.578 -14 -1.627 1 98.75 255 ILE B O 1
ATOM 4715 N N . ALA B 1 256 ? -18.281 -13.789 0.633 1 98.81 256 ALA B N 1
ATOM 4716 C CA . ALA B 1 256 ? -19.594 -14.352 0.929 1 98.81 256 ALA B CA 1
ATOM 4717 C C . ALA B 1 256 ? -20.703 -13.57 0.225 1 98.81 256 ALA B C 1
ATOM 4719 O O . ALA B 1 256 ? -21.562 -14.148 -0.448 1 98.81 256 ALA B O 1
ATOM 4720 N N . ASP B 1 257 ? -20.641 -12.289 0.319 1 98.5 257 ASP B N 1
ATOM 4721 C CA . ASP B 1 257 ? -21.641 -11.414 -0.276 1 98.5 257 ASP B CA 1
ATOM 4722 C C . ASP B 1 257 ? -21.703 -11.594 -1.792 1 98.5 257 ASP B C 1
ATOM 4724 O O . ASP B 1 257 ? -22.781 -11.594 -2.385 1 98.5 257 ASP B O 1
ATOM 4728 N N . TRP B 1 258 ? -20.578 -11.711 -2.436 1 98.69 258 TRP B N 1
ATOM 4729 C CA . TRP B 1 258 ? -20.516 -11.875 -3.885 1 98.69 258 TRP B CA 1
ATOM 4730 C C . TRP B 1 258 ? -21.281 -13.125 -4.324 1 98.69 258 TRP B C 1
ATOM 4732 O O . TRP B 1 258 ? -21.922 -13.125 -5.375 1 98.69 258 TRP B O 1
ATOM 4742 N N . PHE B 1 259 ? -21.25 -14.156 -3.506 1 98.62 259 PHE B N 1
ATOM 4743 C CA . PHE B 1 259 ? -21.859 -15.43 -3.861 1 98.62 259 PHE B CA 1
ATOM 4744 C C . PHE B 1 259 ? -23.25 -15.555 -3.254 1 98.62 259 PHE B C 1
ATOM 4746 O O . PHE B 1 259 ? -23.891 -16.609 -3.344 1 98.62 259 PHE B O 1
ATOM 4753 N N . GLY B 1 260 ? -23.734 -14.445 -2.543 1 98.06 260 GLY B N 1
ATOM 4754 C CA . GLY B 1 260 ? -25.047 -14.469 -1.928 1 98.06 260 GLY B CA 1
ATOM 4755 C C . GLY B 1 260 ? -25.125 -15.359 -0.701 1 98.06 260 GLY B C 1
ATOM 4756 O O . GLY B 1 260 ? -26.141 -16.016 -0.469 1 98.06 260 GLY B O 1
ATOM 4757 N N . LEU B 1 261 ? -24 -15.422 0.033 1 98.25 261 LEU B N 1
ATOM 4758 C CA . LEU B 1 261 ? -23.906 -16.234 1.24 1 98.25 261 LEU B CA 1
ATOM 4759 C C . LEU B 1 261 ? -23.781 -15.359 2.479 1 98.25 261 LEU B C 1
ATOM 4761 O O . LEU B 1 261 ? -23.453 -14.172 2.373 1 98.25 261 LEU B O 1
ATOM 4765 N N . GLU B 1 262 ? -24.094 -15.922 3.568 1 97.25 262 GLU B N 1
ATOM 4766 C CA . GLU B 1 262 ? -23.719 -15.359 4.863 1 97.25 262 GLU B CA 1
ATOM 4767 C C . GLU B 1 262 ? -22.516 -16.094 5.457 1 97.25 262 GLU B C 1
ATOM 4769 O O . GLU B 1 262 ? -22.547 -17.312 5.613 1 97.25 262 GLU B O 1
ATOM 4774 N N . PRO B 1 263 ? -21.484 -15.359 5.672 1 98 263 PRO B N 1
ATOM 4775 C CA . PRO B 1 263 ? -20.328 -16.047 6.262 1 98 263 PRO B CA 1
ATOM 4776 C C . PRO B 1 263 ? -20.625 -16.641 7.637 1 98 263 PRO B C 1
ATOM 4778 O O . PRO B 1 263 ? -21.344 -16.031 8.43 1 98 263 PRO B O 1
ATOM 4781 N N . ALA B 1 264 ? -20.141 -17.797 7.934 1 98.06 264 ALA B N 1
ATOM 4782 C CA . ALA B 1 264 ? -20.25 -18.375 9.273 1 98.06 264 ALA B CA 1
ATOM 4783 C C . ALA B 1 264 ? -19.312 -17.672 10.242 1 98.06 264 ALA B C 1
ATOM 4785 O O . ALA B 1 264 ? -18.219 -17.234 9.867 1 98.06 264 ALA B O 1
ATOM 4786 N N . PRO B 1 265 ? -19.766 -17.531 11.469 1 97.19 265 PRO B N 1
ATOM 4787 C CA . PRO B 1 265 ? -18.844 -16.953 12.453 1 97.19 265 PRO B CA 1
ATOM 4788 C C . PRO B 1 265 ? -17.547 -17.75 12.594 1 97.19 265 PRO B C 1
ATOM 4790 O O . PRO B 1 265 ? -17.562 -18.984 12.477 1 97.19 265 PRO B O 1
ATOM 4793 N N . PHE B 1 266 ? -16.5 -17.047 12.781 1 98 266 PHE B N 1
ATOM 4794 C CA . PHE B 1 266 ? -15.219 -17.688 13.039 1 98 266 PHE B CA 1
ATOM 4795 C C . PHE B 1 266 ? -14.984 -17.844 14.531 1 98 266 PHE B C 1
ATOM 4797 O O . PHE B 1 266 ? -15.016 -16.859 15.281 1 98 266 PHE B O 1
ATOM 4804 N N . ASP B 1 267 ? -14.695 -19.047 15.031 1 96.44 267 ASP B N 1
ATOM 4805 C CA . ASP B 1 267 ? -14.57 -19.312 16.453 1 96.44 267 ASP B CA 1
ATOM 4806 C C . ASP B 1 267 ? -13.117 -19.594 16.844 1 96.44 267 ASP B C 1
ATOM 4808 O O . ASP B 1 267 ? -12.844 -20.094 17.938 1 96.44 267 ASP B O 1
ATOM 4812 N N . GLY B 1 268 ? -12.211 -19.406 15.953 1 95.81 268 GLY B N 1
ATOM 4813 C CA . GLY B 1 268 ? -10.797 -19.578 16.25 1 95.81 268 GLY B CA 1
ATOM 4814 C C . GLY B 1 268 ? -10.289 -20.969 15.906 1 95.81 268 GLY B C 1
ATOM 4815 O O . GLY B 1 268 ? -9.086 -21.234 15.984 1 95.81 268 GLY B O 1
ATOM 4816 N N . THR B 1 269 ? -11.188 -21.859 15.414 1 96.44 269 THR B N 1
ATOM 4817 C CA . THR B 1 269 ? -10.805 -23.234 15.109 1 96.44 269 THR B CA 1
ATOM 4818 C C . THR B 1 269 ? -10.469 -23.375 13.625 1 96.44 269 THR B C 1
ATOM 4820 O O . THR B 1 269 ? -11.25 -22.969 12.766 1 96.44 269 THR B O 1
ATOM 4823 N N . VAL B 1 270 ? -9.328 -23.984 13.367 1 97.06 270 VAL B N 1
ATOM 4824 C CA . VAL B 1 270 ? -8.93 -24.25 11.992 1 97.06 270 VAL B CA 1
ATOM 4825 C C . VAL B 1 270 ? -9.734 -25.422 11.438 1 97.06 270 VAL B C 1
ATOM 4827 O O . VAL B 1 270 ? -9.773 -26.484 12.039 1 97.06 270 VAL B O 1
ATOM 4830 N N . ARG B 1 271 ? -10.414 -25.234 10.375 1 97.5 271 ARG B N 1
ATOM 4831 C CA . ARG B 1 271 ? -11.172 -26.25 9.656 1 97.5 271 ARG B CA 1
ATOM 4832 C C . ARG B 1 271 ? -10.758 -26.312 8.188 1 97.5 271 ARG B C 1
ATOM 4834 O O . ARG B 1 271 ? -11.422 -25.734 7.328 1 97.5 271 ARG B O 1
ATOM 4841 N N . PRO B 1 272 ? -9.727 -27.094 7.883 1 98.12 272 PRO B N 1
ATOM 4842 C CA . PRO B 1 272 ? -9.133 -27.094 6.547 1 98.12 272 PRO B CA 1
ATOM 4843 C C . PRO B 1 272 ? -10.133 -27.453 5.453 1 98.12 272 PRO B C 1
ATOM 4845 O O . PRO B 1 272 ? -11.023 -28.281 5.668 1 98.12 272 PRO B O 1
ATOM 4848 N N . LEU B 1 273 ? -9.992 -26.875 4.301 1 98.44 273 LEU B N 1
ATOM 4849 C CA . LEU B 1 273 ? -10.828 -27.141 3.139 1 98.44 273 LEU B CA 1
ATOM 4850 C C . LEU B 1 273 ? -10.688 -28.594 2.686 1 98.44 273 LEU B C 1
ATOM 4852 O O . LEU B 1 273 ? -11.633 -29.188 2.168 1 98.44 273 LEU B O 1
ATOM 4856 N N . GLU B 1 274 ? -9.469 -29.188 2.848 1 97.75 274 GLU B N 1
ATOM 4857 C CA . GLU B 1 274 ? -9.281 -30.594 2.5 1 97.75 274 GLU B CA 1
ATOM 4858 C C . GLU B 1 274 ? -10.312 -31.469 3.195 1 97.75 274 GLU B C 1
ATOM 4860 O O . GLU B 1 274 ? -10.773 -32.469 2.631 1 97.75 274 GLU B O 1
ATOM 4865 N N . VAL B 1 275 ? -10.641 -31.094 4.41 1 97.88 275 VAL B N 1
ATOM 4866 C CA . VAL B 1 275 ? -11.633 -31.844 5.184 1 97.88 275 VAL B CA 1
ATOM 4867 C C . VAL B 1 275 ? -13.031 -31.422 4.758 1 97.88 275 VAL B C 1
ATOM 4869 O O . VAL B 1 275 ? -13.891 -32.281 4.488 1 97.88 275 VAL B O 1
ATOM 4872 N N . GLN B 1 276 ? -13.289 -30.141 4.613 1 97.88 276 GLN B N 1
ATOM 4873 C CA . GLN B 1 276 ? -14.617 -29.594 4.34 1 97.88 276 GLN B CA 1
ATOM 4874 C C . GLN B 1 276 ? -15.102 -30.016 2.955 1 97.88 276 GLN B C 1
ATOM 4876 O O . GLN B 1 276 ? -16.312 -30.156 2.73 1 97.88 276 GLN B O 1
ATOM 4881 N N . MET B 1 277 ? -14.141 -30.25 2.031 1 98.06 277 MET B N 1
ATOM 4882 C CA . MET B 1 277 ? -14.516 -30.5 0.641 1 98.06 277 MET B CA 1
ATOM 4883 C C . MET B 1 277 ? -14.242 -31.938 0.25 1 98.06 277 MET B C 1
ATOM 4885 O O . MET B 1 277 ? -14.273 -32.281 -0.933 1 98.06 277 MET B O 1
ATOM 4889 N N . ALA B 1 278 ? -13.93 -32.781 1.216 1 97.38 278 ALA B N 1
ATOM 4890 C CA . ALA B 1 278 ? -13.438 -34.156 0.977 1 97.38 278 ALA B CA 1
ATOM 4891 C C . ALA B 1 278 ? -14.43 -34.938 0.132 1 97.38 278 ALA B C 1
ATOM 4893 O O . ALA B 1 278 ? -14.031 -35.781 -0.677 1 97.38 278 ALA B O 1
ATOM 4894 N N . ASP B 1 279 ? -15.719 -34.719 0.213 1 96.88 279 ASP B N 1
ATOM 4895 C CA . ASP B 1 279 ? -16.734 -35.531 -0.453 1 96.88 279 ASP B CA 1
ATOM 4896 C C . ASP B 1 279 ? -17.531 -34.688 -1.458 1 96.88 279 ASP B C 1
ATOM 4898 O O . ASP B 1 279 ? -18.656 -35.062 -1.79 1 96.88 279 ASP B O 1
ATOM 4902 N N . ASP B 1 280 ? -16.891 -33.656 -1.951 1 98.19 280 ASP B N 1
ATOM 4903 C CA . ASP B 1 280 ? -17.688 -32.719 -2.715 1 98.19 280 ASP B CA 1
ATOM 4904 C C . ASP B 1 280 ? -17.625 -33 -4.211 1 98.19 280 ASP B C 1
ATOM 4906 O O . ASP B 1 280 ? -18.328 -32.375 -5.004 1 98.19 280 ASP B O 1
ATOM 4910 N N . ALA B 1 281 ? -16.75 -33.938 -4.66 1 98.12 281 ALA B N 1
ATOM 4911 C CA . ALA B 1 281 ? -16.562 -34.188 -6.086 1 98.12 281 ALA B CA 1
ATOM 4912 C C . ALA B 1 281 ? -17.875 -34.594 -6.754 1 98.12 281 ALA B C 1
ATOM 4914 O O . ALA B 1 281 ? -18.234 -34.031 -7.793 1 98.12 281 ALA B O 1
ATOM 4915 N N . PRO B 1 282 ? -18.688 -35.562 -6.133 1 98.25 282 PRO B N 1
ATOM 4916 C CA . PRO B 1 282 ? -19.953 -35.906 -6.773 1 98.25 282 PRO B CA 1
ATOM 4917 C C . PRO B 1 282 ? -20.953 -34.75 -6.773 1 98.25 282 PRO B C 1
ATOM 4919 O O . PRO B 1 282 ? -21.734 -34.594 -7.715 1 98.25 282 PRO B O 1
ATOM 4922 N N . VAL B 1 283 ? -20.953 -34 -5.742 1 98.38 283 VAL B N 1
ATOM 4923 C CA . VAL B 1 283 ? -21.859 -32.844 -5.652 1 98.38 283 VAL B CA 1
ATOM 4924 C C . VAL B 1 283 ? -21.516 -31.844 -6.75 1 98.38 283 VAL B C 1
ATOM 4926 O O . VAL B 1 283 ? -22.406 -31.344 -7.438 1 98.38 283 VAL B O 1
ATOM 4929 N N . TRP B 1 284 ? -20.203 -31.578 -6.953 1 98.62 284 TRP B N 1
ATOM 4930 C CA . TRP B 1 284 ? -19.781 -30.641 -7.988 1 98.62 284 TRP B CA 1
ATOM 4931 C C . TRP B 1 284 ? -20.188 -31.141 -9.375 1 98.62 284 TRP B C 1
ATOM 4933 O O . TRP B 1 284 ? -20.656 -30.359 -10.211 1 98.62 284 TRP B O 1
ATOM 4943 N N . ARG B 1 285 ? -19.984 -32.406 -9.617 1 98.44 285 ARG B N 1
ATOM 4944 C CA . ARG B 1 285 ? -20.344 -32.969 -10.906 1 98.44 285 ARG B CA 1
ATOM 4945 C C . ARG B 1 285 ? -21.828 -32.75 -11.211 1 98.44 285 ARG B C 1
ATOM 4947 O O . ARG B 1 285 ? -22.188 -32.406 -12.344 1 98.44 285 ARG B O 1
ATOM 4954 N N . ARG B 1 286 ? -22.641 -32.969 -10.219 1 98.31 286 ARG B N 1
ATOM 4955 C CA . ARG B 1 286 ? -24.078 -32.75 -10.391 1 98.31 286 ARG B CA 1
ATOM 4956 C C . ARG B 1 286 ? -24.375 -31.297 -10.727 1 98.31 286 ARG B C 1
ATOM 4958 O O . ARG B 1 286 ? -25.203 -31.016 -11.594 1 98.31 286 ARG B O 1
ATOM 4965 N N . ILE B 1 287 ? -23.719 -30.406 -10.008 1 98.19 287 ILE B N 1
ATOM 4966 C CA . ILE B 1 287 ? -23.906 -28.984 -10.266 1 98.19 287 ILE B CA 1
ATOM 4967 C C . ILE B 1 287 ? -23.469 -28.656 -11.688 1 98.19 287 ILE B C 1
ATOM 4969 O O . ILE B 1 287 ? -24.172 -27.953 -12.422 1 98.19 287 ILE B O 1
ATOM 4973 N N . ALA B 1 288 ? -22.297 -29.156 -12.094 1 98.31 288 ALA B N 1
ATOM 4974 C CA . ALA B 1 288 ? -21.719 -28.875 -13.414 1 98.31 288 ALA B CA 1
ATOM 4975 C C . ALA B 1 288 ? -22.656 -29.359 -14.523 1 98.31 288 ALA B C 1
ATOM 4977 O O . ALA B 1 288 ? -22.844 -28.672 -15.531 1 98.31 288 ALA B O 1
ATOM 4978 N N . GLU B 1 289 ? -23.188 -30.516 -14.32 1 98 289 GLU B N 1
ATOM 4979 C CA . GLU B 1 289 ? -24.109 -31.078 -15.305 1 98 289 GLU B CA 1
ATOM 4980 C C . GLU B 1 289 ? -25.391 -30.281 -15.391 1 98 289 GLU B C 1
ATOM 4982 O O . GLU B 1 289 ? -25.859 -29.938 -16.484 1 98 289 GLU B O 1
ATOM 4987 N N . ARG B 1 290 ? -25.906 -30.016 -14.297 1 98.25 290 ARG B N 1
ATOM 4988 C CA . ARG B 1 290 ? -27.172 -29.281 -14.227 1 98.25 290 ARG B CA 1
ATOM 4989 C C . ARG B 1 290 ? -27.031 -27.891 -14.852 1 98.25 290 ARG B C 1
ATOM 4991 O O . ARG B 1 290 ? -27.922 -27.438 -15.578 1 98.25 290 ARG B O 1
ATOM 4998 N N . GLU B 1 291 ? -25.922 -27.219 -14.555 1 98 291 GLU B N 1
ATOM 4999 C CA . GLU B 1 291 ? -25.734 -25.828 -14.961 1 98 291 GLU B CA 1
ATOM 5000 C C . GLU B 1 291 ? -24.984 -25.734 -16.281 1 98 291 GLU B C 1
ATOM 5002 O O . GLU B 1 291 ? -24.766 -24.641 -16.812 1 98 291 GLU B O 1
ATOM 5007 N N . GLY B 1 292 ? -24.547 -26.875 -16.875 1 98.19 292 GLY B N 1
ATOM 5008 C CA . GLY B 1 292 ? -23.812 -26.875 -18.125 1 98.19 292 GLY B CA 1
ATOM 5009 C C . GLY B 1 292 ? -22.438 -26.25 -18 1 98.19 292 GLY B C 1
ATOM 5010 O O . GLY B 1 292 ? -22.016 -25.469 -18.859 1 98.19 292 GLY B O 1
ATOM 5011 N N . LEU B 1 293 ? -21.734 -26.531 -16.875 1 98.38 293 LEU B N 1
ATOM 5012 C CA . LEU B 1 293 ? -20.406 -25.969 -16.656 1 98.38 293 LEU B CA 1
ATOM 5013 C C . LEU B 1 293 ? -19.359 -26.719 -17.484 1 98.38 293 LEU B C 1
ATOM 5015 O O . LEU B 1 293 ? -19.531 -27.891 -17.797 1 98.38 293 LEU B O 1
ATOM 5019 N N . VAL B 1 294 ? -18.266 -26.078 -17.797 1 97.12 294 VAL B N 1
ATOM 5020 C CA . VAL B 1 294 ? -17.281 -26.594 -18.75 1 97.12 294 VAL B CA 1
ATOM 5021 C C . VAL B 1 294 ? -16.375 -27.609 -18.062 1 97.12 294 VAL B C 1
ATOM 5023 O O . VAL B 1 294 ? -15.758 -28.438 -18.719 1 97.12 294 VAL B O 1
ATOM 5026 N N . GLU B 1 295 ? -16.266 -27.531 -16.688 1 97.44 295 GLU B N 1
ATOM 5027 C CA . GLU B 1 295 ? -15.344 -28.422 -15.984 1 97.44 295 GLU B CA 1
ATOM 5028 C C . GLU B 1 295 ? -16.062 -29.156 -14.859 1 97.44 295 GLU B C 1
ATOM 5030 O O . GLU B 1 295 ? -16.25 -28.609 -13.773 1 97.44 295 GLU B O 1
ATOM 5035 N N . PRO B 1 296 ? -16.422 -30.406 -15.086 1 97.81 296 PRO B N 1
ATOM 5036 C CA . PRO B 1 296 ? -17.141 -31.156 -14.062 1 97.81 296 PRO B CA 1
ATOM 5037 C C . PRO B 1 296 ? -16.219 -31.797 -13.023 1 97.81 296 PRO B C 1
ATOM 5039 O O . PRO B 1 296 ? -16.672 -32.312 -12.008 1 97.81 296 PRO B O 1
ATOM 5042 N N . ASP B 1 297 ? -14.945 -31.859 -13.297 1 97.56 297 ASP B N 1
ATOM 5043 C CA . ASP B 1 297 ? -13.969 -32.438 -12.375 1 97.56 297 ASP B CA 1
ATOM 5044 C C . ASP B 1 297 ? -13.508 -31.422 -11.344 1 97.56 297 ASP B C 1
ATOM 5046 O O . ASP B 1 297 ? -12.711 -30.531 -11.656 1 97.56 297 ASP B O 1
ATOM 5050 N N . LEU B 1 298 ? -13.938 -31.609 -10.086 1 97.5 298 LEU B N 1
ATOM 5051 C CA . LEU B 1 298 ? -13.633 -30.688 -9 1 97.5 298 LEU B CA 1
ATOM 5052 C C . LEU B 1 298 ? -12.125 -30.547 -8.812 1 97.5 298 LEU B C 1
ATOM 5054 O O . LEU B 1 298 ? -11.641 -29.453 -8.508 1 97.5 298 LEU B O 1
ATOM 5058 N N . SER B 1 299 ? -11.352 -31.578 -9.016 1 95.94 299 SER B N 1
ATOM 5059 C CA . SER B 1 299 ? -9.922 -31.594 -8.75 1 95.94 299 SER B CA 1
ATOM 5060 C C . SER B 1 299 ? -9.172 -30.719 -9.75 1 95.94 299 SER B C 1
ATOM 5062 O O . SER B 1 299 ? -8.016 -30.359 -9.516 1 95.94 299 SER B O 1
ATOM 5064 N N . ARG B 1 300 ? -9.82 -30.375 -10.828 1 95.88 300 ARG B N 1
ATOM 5065 C CA . ARG B 1 300 ? -9.203 -29.516 -11.836 1 95.88 300 ARG B CA 1
ATOM 5066 C C . ARG B 1 300 ? -9.469 -28.047 -11.539 1 95.88 300 ARG B C 1
ATOM 5068 O O . ARG B 1 300 ? -8.891 -27.172 -12.18 1 95.88 300 ARG B O 1
ATOM 5075 N N . LEU B 1 301 ? -10.305 -27.781 -10.578 1 96.69 301 LEU B N 1
ATOM 5076 C CA . LEU B 1 301 ? -10.664 -26.391 -10.258 1 96.69 301 LEU B CA 1
ATOM 5077 C C . LEU B 1 301 ? -10.148 -26 -8.883 1 96.69 301 LEU B C 1
ATOM 5079 O O . LEU B 1 301 ? -9.719 -24.859 -8.68 1 96.69 301 LEU B O 1
ATOM 5083 N N . ALA B 1 302 ? -10.227 -26.906 -7.984 1 96.25 302 ALA B N 1
ATOM 5084 C CA . ALA B 1 302 ? -9.938 -26.578 -6.59 1 96.25 302 ALA B CA 1
ATOM 5085 C C . ALA B 1 302 ? -8.688 -27.297 -6.102 1 96.25 302 ALA B C 1
ATOM 5087 O O . ALA B 1 302 ? -8.469 -28.469 -6.43 1 96.25 302 ALA B O 1
ATOM 5088 N N . SER B 1 303 ? -7.887 -26.594 -5.387 1 94.12 303 SER B N 1
ATOM 5089 C CA . SER B 1 303 ? -6.723 -27.125 -4.68 1 94.12 303 SER B CA 1
ATOM 5090 C C . SER B 1 303 ? -6.797 -26.812 -3.189 1 94.12 303 SER B C 1
ATOM 5092 O O . SER B 1 303 ? -6.059 -25.953 -2.689 1 94.12 303 SER B O 1
ATOM 5094 N N . PRO B 1 304 ? -7.566 -27.625 -2.439 1 95.88 304 PRO B N 1
ATOM 5095 C CA . PRO B 1 304 ? -7.797 -27.312 -1.026 1 95.88 304 PRO B CA 1
ATOM 5096 C C . PRO B 1 304 ? -6.512 -27.297 -0.205 1 95.88 304 PRO B C 1
ATOM 5098 O O . PRO B 1 304 ? -6.344 -26.453 0.681 1 95.88 304 PRO B O 1
ATOM 5101 N N . TRP B 1 305 ? -5.562 -28.172 -0.486 1 91.56 305 TRP B N 1
ATOM 5102 C CA . TRP B 1 305 ? -4.328 -28.266 0.284 1 91.56 305 TRP B CA 1
ATOM 5103 C C . TRP B 1 305 ? -3.555 -26.953 0.234 1 91.56 305 TRP B C 1
ATOM 5105 O O . TRP B 1 305 ? -3 -26.516 1.243 1 91.56 305 TRP B O 1
ATOM 5115 N N . HIS B 1 306 ? -3.453 -26.344 -0.934 1 92.69 306 HIS B N 1
ATOM 5116 C CA . HIS B 1 306 ? -2.715 -25.094 -1.115 1 92.69 306 HIS B CA 1
ATOM 5117 C C . HIS B 1 306 ? -3.383 -23.953 -0.368 1 92.69 306 HIS B C 1
ATOM 5119 O O . HIS B 1 306 ? -2.705 -23.156 0.284 1 92.69 306 HIS B O 1
ATOM 5125 N N . THR B 1 307 ? -4.703 -23.875 -0.528 1 96.25 307 THR B N 1
ATOM 5126 C CA . THR B 1 307 ? -5.457 -22.828 0.16 1 96.25 307 THR B CA 1
ATOM 5127 C C . THR B 1 307 ? -5.328 -22.984 1.674 1 96.25 307 THR B C 1
ATOM 5129 O O . THR B 1 307 ? -5.152 -21.984 2.387 1 96.25 307 THR B O 1
ATOM 5132 N N . ASP B 1 308 ? -5.383 -24.266 2.119 1 96.06 308 ASP B N 1
ATOM 5133 C CA . ASP B 1 308 ? -5.219 -24.531 3.543 1 96.06 308 ASP B CA 1
ATOM 5134 C C . ASP B 1 308 ? -3.832 -24.125 4.027 1 96.06 308 ASP B C 1
ATOM 5136 O O . ASP B 1 308 ? -3.688 -23.578 5.125 1 96.06 308 ASP B O 1
ATOM 5140 N N . ALA B 1 309 ? -2.838 -24.391 3.213 1 92.19 309 ALA B N 1
ATOM 5141 C CA . ALA B 1 309 ? -1.472 -24.016 3.576 1 92.19 309 ALA B CA 1
ATOM 5142 C C . ALA B 1 309 ? -1.331 -22.516 3.707 1 92.19 309 ALA B C 1
ATOM 5144 O O . ALA B 1 309 ? -0.689 -22.016 4.637 1 92.19 309 ALA B O 1
ATOM 5145 N N . ASP B 1 310 ? -1.913 -21.781 2.832 1 94 310 ASP B N 1
ATOM 5146 C CA . ASP B 1 310 ? -1.812 -20.328 2.811 1 94 310 ASP B CA 1
ATOM 5147 C C . ASP B 1 310 ? -2.619 -19.703 3.947 1 94 310 ASP B C 1
ATOM 5149 O O . ASP B 1 310 ? -2.104 -18.875 4.699 1 94 310 ASP B O 1
ATOM 5153 N N . LEU B 1 311 ? -3.855 -20.125 4.109 1 96.44 311 LEU B N 1
ATOM 5154 C CA . LEU B 1 311 ? -4.758 -19.5 5.074 1 96.44 311 LEU B CA 1
ATOM 5155 C C . LEU B 1 311 ? -4.516 -20.047 6.477 1 96.44 311 LEU B C 1
ATOM 5157 O O . LEU B 1 311 ? -4.992 -19.484 7.461 1 96.44 311 LEU B O 1
ATOM 5161 N N . GLY B 1 312 ? -3.791 -21.125 6.523 1 94.5 312 GLY B N 1
ATOM 5162 C CA . GLY B 1 312 ? -3.529 -21.75 7.809 1 94.5 312 GLY B CA 1
ATOM 5163 C C . GLY B 1 312 ? -2.27 -21.234 8.477 1 94.5 312 GLY B C 1
ATOM 5164 O O . GLY B 1 312 ? -1.983 -21.578 9.625 1 94.5 312 GLY B O 1
ATOM 5165 N N . ARG B 1 313 ? -1.462 -20.391 7.754 1 91.62 313 ARG B N 1
ATOM 5166 C CA . ARG B 1 313 ? -0.22 -19.875 8.32 1 91.62 313 ARG B CA 1
ATOM 5167 C C . ARG B 1 313 ? -0.471 -19.188 9.664 1 91.62 313 ARG B C 1
ATOM 5169 O O . ARG B 1 313 ? -1.371 -18.359 9.781 1 91.62 313 ARG B O 1
ATOM 5176 N N . PRO B 1 314 ? 0.321 -19.516 10.68 1 91.38 314 PRO B N 1
ATOM 5177 C CA . PRO B 1 314 ? 0.156 -18.891 11.992 1 91.38 314 PRO B CA 1
ATOM 5178 C C . PRO B 1 314 ? 0.949 -17.594 12.141 1 91.38 314 PRO B C 1
ATOM 5180 O O . PRO B 1 314 ? 1.293 -17.203 13.258 1 91.38 314 PRO B O 1
ATOM 5183 N N . ILE B 1 315 ? 1.347 -17.031 11 1 91.75 315 ILE B N 1
ATOM 5184 C CA . ILE B 1 315 ? 2.205 -15.852 11.039 1 91.75 315 ILE B CA 1
ATOM 5185 C C . ILE B 1 315 ? 1.641 -14.766 10.117 1 91.75 315 ILE B C 1
ATOM 5187 O O . ILE B 1 315 ? 0.905 -15.07 9.172 1 91.75 315 ILE B O 1
ATOM 5191 N N . GLU B 1 316 ? 2.008 -13.555 10.43 1 92.69 316 GLU B N 1
ATOM 5192 C CA . GLU B 1 316 ? 1.678 -12.414 9.578 1 92.69 316 GLU B CA 1
ATOM 5193 C C . GLU B 1 316 ? 2.518 -12.414 8.305 1 92.69 316 GLU B C 1
ATOM 5195 O O . GLU B 1 316 ? 3.721 -12.68 8.352 1 92.69 316 GLU B O 1
ATOM 5200 N N . VAL B 1 317 ? 1.888 -12.156 7.219 1 95.31 317 VAL B N 1
ATOM 5201 C CA . VAL B 1 317 ? 2.605 -12.07 5.949 1 95.31 317 VAL B CA 1
ATOM 5202 C C . VAL B 1 317 ? 2.211 -10.781 5.227 1 95.31 317 VAL B C 1
ATOM 5204 O O . VAL B 1 317 ? 1.093 -10.664 4.719 1 95.31 317 VAL B O 1
ATOM 5207 N N . VAL B 1 318 ? 3.08 -9.82 5.23 1 97.88 318 VAL B N 1
ATOM 5208 C CA . VAL B 1 318 ? 2.93 -8.547 4.543 1 97.88 318 VAL B CA 1
ATOM 5209 C C . VAL B 1 318 ? 4.246 -8.156 3.877 1 97.88 318 VAL B C 1
ATOM 5211 O O . VAL B 1 318 ? 5.324 -8.438 4.41 1 97.88 318 VAL B O 1
ATOM 5214 N N . THR B 1 319 ? 4.105 -7.551 2.73 1 98.12 319 THR B N 1
ATOM 5215 C CA . THR B 1 319 ? 5.281 -7.359 1.89 1 98.12 319 THR B CA 1
ATOM 5216 C C . THR B 1 319 ? 5.445 -5.891 1.512 1 98.12 319 THR B C 1
ATOM 5218 O O . THR B 1 319 ? 4.453 -5.184 1.309 1 98.12 319 THR B O 1
ATOM 5221 N N . ASP B 1 320 ? 6.668 -5.422 1.475 1 98.12 320 ASP B N 1
ATOM 5222 C CA . ASP B 1 320 ? 7 -4.066 1.053 1 98.12 320 ASP B CA 1
ATOM 5223 C C . ASP B 1 320 ? 7.355 -4.023 -0.432 1 98.12 320 ASP B C 1
ATOM 5225 O O . ASP B 1 320 ? 8.078 -4.891 -0.927 1 98.12 320 ASP B O 1
ATOM 5229 N N . MET B 1 321 ? 6.855 -3.043 -1.204 1 97.5 321 MET B N 1
ATOM 5230 C CA . MET B 1 321 ? 7.125 -2.92 -2.633 1 97.5 321 MET B CA 1
ATOM 5231 C C . MET B 1 321 ? 7.84 -1.605 -2.941 1 97.5 321 MET B C 1
ATOM 5233 O O . MET B 1 321 ? 7.914 -1.191 -4.098 1 97.5 321 MET B O 1
ATOM 5237 N N . SER B 1 322 ? 8.383 -0.944 -1.951 1 97.88 322 SER B N 1
ATOM 5238 C CA . SER B 1 322 ? 8.961 0.384 -2.113 1 97.88 322 SER B CA 1
ATOM 5239 C C . SER B 1 322 ? 10.07 0.378 -3.16 1 97.88 322 SER B C 1
ATOM 5241 O O . SER B 1 322 ? 10.258 1.363 -3.879 1 97.88 322 SER B O 1
ATOM 5243 N N . LYS B 1 323 ? 10.812 -0.729 -3.314 1 98.06 323 LYS B N 1
ATOM 5244 C CA . LYS B 1 323 ? 11.938 -0.788 -4.238 1 98.06 323 LYS B CA 1
ATOM 5245 C C . LYS B 1 323 ? 11.484 -0.575 -5.68 1 98.06 323 LYS B C 1
ATOM 5247 O O . LYS B 1 323 ? 12.016 0.286 -6.383 1 98.06 323 LYS B O 1
ATOM 5252 N N . SER B 1 324 ? 10.492 -1.37 -6.102 1 98.38 324 SER B N 1
ATOM 5253 C CA . SER B 1 324 ? 10 -1.216 -7.469 1 98.38 324 SER B CA 1
ATOM 5254 C C . SER B 1 324 ? 9.281 0.116 -7.652 1 98.38 324 SER B C 1
ATOM 5256 O O . SER B 1 324 ? 9.336 0.712 -8.727 1 98.38 324 SER B O 1
ATOM 5258 N N . ARG B 1 325 ? 8.617 0.6 -6.594 1 97.5 325 ARG B N 1
ATOM 5259 C CA . ARG B 1 325 ? 7.945 1.893 -6.672 1 97.5 325 ARG B CA 1
ATOM 5260 C C . ARG B 1 325 ? 8.945 3.016 -6.926 1 97.5 325 ARG B C 1
ATOM 5262 O O . ARG B 1 325 ? 8.695 3.906 -7.738 1 97.5 325 ARG B O 1
ATOM 5269 N N . ARG B 1 326 ? 10.117 2.984 -6.273 1 97 326 ARG B N 1
ATOM 5270 C CA . ARG B 1 326 ? 11.172 3.973 -6.453 1 97 326 ARG B CA 1
ATOM 5271 C C . ARG B 1 326 ? 11.656 3.996 -7.898 1 97 326 ARG B C 1
ATOM 5273 O O . ARG B 1 326 ? 12.094 5.035 -8.398 1 97 326 ARG B O 1
ATOM 5280 N N . MET B 1 327 ? 11.484 2.848 -8.516 1 97.44 327 MET B N 1
ATOM 5281 C CA . MET B 1 327 ? 12.023 2.709 -9.859 1 97.44 327 MET B CA 1
ATOM 5282 C C . MET B 1 327 ? 10.945 2.939 -10.906 1 97.44 327 MET B C 1
ATOM 5284 O O . MET B 1 327 ? 11.156 2.684 -12.094 1 97.44 327 MET B O 1
ATOM 5288 N N . GLY B 1 328 ? 9.703 3.297 -10.469 1 96.12 328 GLY B N 1
ATOM 5289 C CA . GLY B 1 328 ? 8.727 3.812 -11.414 1 96.12 328 GLY B CA 1
ATOM 5290 C C . GLY B 1 328 ? 7.543 2.883 -11.617 1 96.12 328 GLY B C 1
ATOM 5291 O O . GLY B 1 328 ? 6.621 3.201 -12.367 1 96.12 328 GLY B O 1
ATOM 5292 N N . PHE B 1 329 ? 7.547 1.681 -10.992 1 97.88 329 PHE B N 1
ATOM 5293 C CA . PHE B 1 329 ? 6.359 0.844 -11.109 1 97.88 329 PHE B CA 1
ATOM 5294 C C . PHE B 1 329 ? 5.211 1.412 -10.289 1 97.88 329 PHE B C 1
ATOM 5296 O O . PHE B 1 329 ? 5.254 1.394 -9.055 1 97.88 329 PHE B O 1
ATOM 5303 N N . THR B 1 330 ? 4.07 1.775 -10.844 1 94.12 330 THR B N 1
ATOM 5304 C CA . THR B 1 330 ? 3.051 2.533 -10.125 1 94.12 330 THR B CA 1
ATOM 5305 C C . THR B 1 330 ? 1.73 1.767 -10.094 1 94.12 330 THR B C 1
ATOM 5307 O O . THR B 1 330 ? 0.745 2.238 -9.523 1 94.12 330 THR B O 1
ATOM 5310 N N . ALA B 1 331 ? 1.701 0.556 -10.688 1 96.69 331 ALA B N 1
ATOM 5311 C CA . ALA B 1 331 ? 0.428 -0.151 -10.812 1 96.69 331 ALA B CA 1
ATOM 5312 C C . ALA B 1 331 ? -0.089 -0.582 -9.438 1 96.69 331 ALA B C 1
ATOM 5314 O O . ALA B 1 331 ? 0.697 -0.823 -8.523 1 96.69 331 ALA B O 1
ATOM 5315 N N . TYR B 1 332 ? -1.421 -0.605 -9.328 1 96.25 332 TYR B N 1
ATOM 5316 C CA . TYR B 1 332 ? -2.156 -0.976 -8.125 1 96.25 332 TYR B CA 1
ATOM 5317 C C . TYR B 1 332 ? -3.379 -1.816 -8.469 1 96.25 332 TYR B C 1
ATOM 5319 O O . TYR B 1 332 ? -3.992 -1.63 -9.523 1 96.25 332 TYR B O 1
ATOM 5327 N N . GLN B 1 333 ? -3.678 -2.803 -7.633 1 97.12 333 GLN B N 1
ATOM 5328 C CA . GLN B 1 333 ? -4.855 -3.646 -7.805 1 97.12 333 GLN B CA 1
ATOM 5329 C C . GLN B 1 333 ? -5.543 -3.914 -6.469 1 97.12 333 GLN B C 1
ATOM 5331 O O . GLN B 1 333 ? -5.078 -4.738 -5.68 1 97.12 333 GLN B O 1
ATOM 5336 N N . PRO B 1 334 ? -6.684 -3.164 -6.234 1 97.69 334 PRO B N 1
ATOM 5337 C CA . PRO B 1 334 ? -7.402 -3.539 -5.016 1 97.69 334 PRO B CA 1
ATOM 5338 C C . PRO B 1 334 ? -7.715 -5.035 -4.949 1 97.69 334 PRO B C 1
ATOM 5340 O O . PRO B 1 334 ? -8.219 -5.605 -5.918 1 97.69 334 PRO B O 1
ATOM 5343 N N . THR B 1 335 ? -7.422 -5.645 -3.789 1 98.56 335 THR B N 1
ATOM 5344 C CA . THR B 1 335 ? -7.445 -7.102 -3.711 1 98.56 335 THR B CA 1
ATOM 5345 C C . THR B 1 335 ? -8.875 -7.621 -3.811 1 98.56 335 THR B C 1
ATOM 5347 O O . THR B 1 335 ? -9.117 -8.688 -4.391 1 98.56 335 THR B O 1
ATOM 5350 N N . ASP B 1 336 ? -9.891 -6.879 -3.246 1 98.38 336 ASP B N 1
ATOM 5351 C CA . ASP B 1 336 ? -11.266 -7.336 -3.398 1 98.38 336 ASP B CA 1
ATOM 5352 C C . ASP B 1 336 ? -11.688 -7.34 -4.867 1 98.38 336 ASP B C 1
ATOM 5354 O O . ASP B 1 336 ? -12.344 -8.273 -5.328 1 98.38 336 ASP B O 1
ATOM 5358 N N . ASP B 1 337 ? -11.219 -6.355 -5.617 1 98.38 337 ASP B N 1
ATOM 5359 C CA . ASP B 1 337 ? -11.484 -6.332 -7.051 1 98.38 337 ASP B CA 1
ATOM 5360 C C . ASP B 1 337 ? -10.82 -7.516 -7.754 1 98.38 337 ASP B C 1
ATOM 5362 O O . ASP B 1 337 ? -11.352 -8.047 -8.727 1 98.38 337 ASP B O 1
ATOM 5366 N N . ALA B 1 338 ? -9.586 -7.891 -7.297 1 98.44 338 ALA B N 1
ATOM 5367 C CA . ALA B 1 338 ? -8.914 -9.055 -7.875 1 98.44 338 ALA B CA 1
ATOM 5368 C C . ALA B 1 338 ? -9.781 -10.305 -7.746 1 98.44 338 ALA B C 1
ATOM 5370 O O . ALA B 1 338 ? -9.938 -11.055 -8.711 1 98.44 338 ALA B O 1
ATOM 5371 N N . PHE B 1 339 ? -10.375 -10.516 -6.543 1 98.75 339 PHE B N 1
ATOM 5372 C CA . PHE B 1 339 ? -11.25 -11.656 -6.32 1 98.75 339 PHE B CA 1
ATOM 5373 C C . PHE B 1 339 ? -12.5 -11.555 -7.184 1 98.75 339 PHE B C 1
ATOM 5375 O O . PHE B 1 339 ? -12.867 -12.516 -7.867 1 98.75 339 PHE B O 1
ATOM 5382 N N . PHE B 1 340 ? -13.141 -10.414 -7.215 1 98.81 340 PHE B N 1
ATOM 5383 C CA . PHE B 1 340 ? -14.414 -10.25 -7.898 1 98.81 340 PHE B CA 1
ATOM 5384 C C . PHE B 1 340 ? -14.242 -10.367 -9.406 1 98.81 340 PHE B C 1
ATOM 5386 O O . PHE B 1 340 ? -15.078 -10.961 -10.094 1 98.81 340 PHE B O 1
ATOM 5393 N N . ASP B 1 341 ? -13.133 -9.773 -9.922 1 98.56 341 ASP B N 1
ATOM 5394 C CA . ASP B 1 341 ? -12.836 -9.922 -11.344 1 98.56 341 ASP B CA 1
ATOM 5395 C C . ASP B 1 341 ? -12.656 -11.398 -11.711 1 98.56 341 ASP B C 1
ATOM 5397 O O . ASP B 1 341 ? -13.141 -11.844 -12.758 1 98.56 341 ASP B O 1
ATOM 5401 N N . LEU B 1 342 ? -11.938 -12.094 -10.867 1 98.5 342 LEU B N 1
ATOM 5402 C CA . LEU B 1 342 ? -11.742 -13.523 -11.102 1 98.5 342 LEU B CA 1
ATOM 5403 C C . LEU B 1 342 ? -13.078 -14.258 -11.094 1 98.5 342 LEU B C 1
ATOM 5405 O O . LEU B 1 342 ? -13.367 -15.047 -12 1 98.5 342 LEU B O 1
ATOM 5409 N N . PHE B 1 343 ? -13.93 -14 -10.07 1 98.75 343 PHE B N 1
ATOM 5410 C CA . PHE B 1 343 ? -15.219 -14.68 -9.953 1 98.75 343 PHE B CA 1
ATOM 5411 C C . PHE B 1 343 ? -16.094 -14.391 -11.172 1 98.75 343 PHE B C 1
ATOM 5413 O O . PHE B 1 343 ? -16.734 -15.289 -11.703 1 98.75 343 PHE B O 1
ATOM 5420 N N . ALA B 1 344 ? -16.094 -13.172 -11.602 1 98.75 344 ALA B N 1
ATOM 5421 C CA . ALA B 1 344 ? -16.859 -12.789 -12.781 1 98.75 344 ALA B CA 1
ATOM 5422 C C . ALA B 1 344 ? -16.375 -13.523 -14.023 1 98.75 344 ALA B C 1
ATOM 5424 O O . ALA B 1 344 ? -17.172 -13.969 -14.844 1 98.75 344 ALA B O 1
ATOM 5425 N N . ARG B 1 345 ? -15.094 -13.648 -14.156 1 98 345 ARG B N 1
ATOM 5426 C CA . ARG B 1 345 ? -14.516 -14.352 -15.297 1 98 345 ARG B CA 1
ATOM 5427 C C . ARG B 1 345 ? -14.852 -15.836 -15.25 1 98 345 ARG B C 1
ATOM 5429 O O . ARG B 1 345 ? -15.172 -16.438 -16.281 1 98 345 ARG B O 1
ATOM 5436 N N . LEU B 1 346 ? -14.703 -16.422 -14.055 1 98.25 346 LEU B N 1
ATOM 5437 C CA . LEU B 1 346 ? -15.055 -17.828 -13.891 1 98.25 346 LEU B CA 1
ATOM 5438 C C . LEU B 1 346 ? -16.5 -18.078 -14.297 1 98.25 346 LEU B C 1
ATOM 5440 O O . LEU B 1 346 ? -16.812 -19.078 -14.961 1 98.25 346 LEU B O 1
ATOM 5444 N N . ARG B 1 347 ? -17.359 -17.188 -13.914 1 98.44 347 ARG B N 1
ATOM 5445 C CA . ARG B 1 347 ? -18.766 -17.297 -14.266 1 98.44 347 ARG B CA 1
ATOM 5446 C C . ARG B 1 347 ? -18.984 -17.125 -15.766 1 98.44 347 ARG B C 1
ATOM 5448 O O . ARG B 1 347 ? -19.703 -17.906 -16.391 1 98.44 347 ARG B O 1
ATOM 5455 N N . SER B 1 348 ? -18.359 -16.141 -16.344 1 98.12 348 SER B N 1
ATOM 5456 C CA . SER B 1 348 ? -18.484 -15.867 -17.781 1 98.12 348 SER B CA 1
ATOM 5457 C C . SER B 1 348 ? -18.016 -17.062 -18.609 1 98.12 348 SER B C 1
ATOM 5459 O O . SER B 1 348 ? -18.578 -17.359 -19.656 1 98.12 348 SER B O 1
ATOM 5461 N N . ASP B 1 349 ? -17.016 -17.734 -18.109 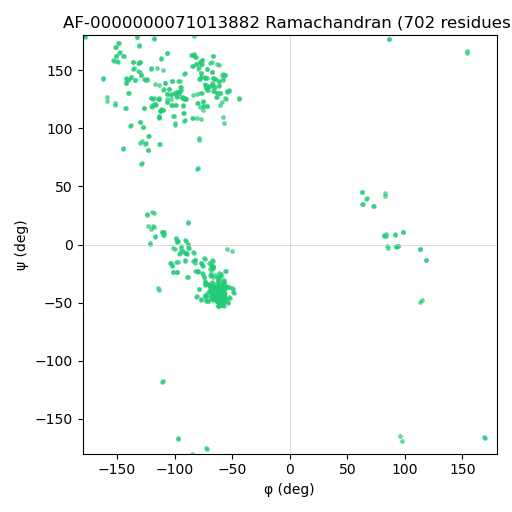1 97.31 349 ASP B N 1
ATOM 5462 C CA . ASP B 1 349 ? -16.438 -18.859 -18.812 1 97.31 349 ASP B CA 1
ATOM 5463 C C . ASP B 1 349 ? -17.125 -20.172 -18.438 1 97.31 349 ASP B C 1
ATOM 5465 O O . ASP B 1 349 ? -16.672 -21.25 -18.828 1 97.31 349 ASP B O 1
ATOM 5469 N N . ARG B 1 350 ? -18.156 -20.094 -17.609 1 98.31 350 ARG B N 1
ATOM 5470 C CA . ARG B 1 350 ? -18.984 -21.219 -17.203 1 98.31 350 ARG B CA 1
ATOM 5471 C C . ARG B 1 350 ? -18.188 -22.25 -16.438 1 98.31 350 ARG B C 1
ATOM 5473 O O . ARG B 1 350 ? -18.359 -23.453 -16.625 1 98.31 350 ARG B O 1
ATOM 5480 N N . LEU B 1 351 ? -17.234 -21.734 -15.672 1 98.19 351 LEU B N 1
ATOM 5481 C CA . LEU B 1 351 ? -16.484 -22.609 -14.766 1 98.19 351 LEU B CA 1
ATOM 5482 C C . LEU B 1 351 ? -17.188 -22.719 -13.414 1 98.19 351 LEU B C 1
ATOM 5484 O O . LEU B 1 351 ? -16.984 -23.688 -12.688 1 98.19 351 LEU B O 1
ATOM 5488 N N . ILE B 1 352 ? -17.906 -21.703 -13.062 1 98.44 352 ILE B N 1
ATOM 5489 C CA . ILE B 1 352 ? -18.812 -21.703 -11.914 1 98.44 352 ILE B CA 1
ATOM 5490 C C . ILE B 1 352 ? -20.172 -21.172 -12.344 1 98.44 352 ILE B C 1
ATOM 5492 O O . ILE B 1 352 ? -20.297 -20.547 -13.406 1 98.44 352 ILE B O 1
ATOM 5496 N N . PRO B 1 353 ? -21.188 -21.547 -11.578 1 98.06 353 PRO B N 1
ATOM 5497 C CA . PRO B 1 353 ? -22.516 -21.078 -11.961 1 98.06 353 PRO B CA 1
ATOM 5498 C C . PRO B 1 353 ? -22.688 -19.562 -11.734 1 98.06 353 PRO B C 1
ATOM 5500 O O . PRO B 1 353 ? -21.984 -18.984 -10.898 1 98.06 353 PRO B O 1
#

Organism: NCBI:txid2759526

Foldseek 3Di:
DLWEEEQEPCQDFLNVLLQVVCVVVPYQAEYEDCDDDDDPRYHYQHDDLQDLVRLLVSCVPPATQEYEYDDADDDPDLVVSQVRRLSSLLSNLVSNPDDLHAHEYEYEDACCQQQPDLVCGVPDDGDDPPDDQPDDGDPDRHSSVSSVVSVVVSCVVNVYWYEYEHFYQEAGDHFQHQRHQLLQLLVLLQLCVVVVNAQEDQAAPCQQPHKAFGAYSNQVSLVSVCLRPFPVSTNYYFYTTQPDIDGCVVLVCLSQVLSVHDHDDDPRDHHFVCNVCVPCLVVQLVQCVVQVAPDSGSSRRHNRVNNHSNRHRNHYHHHDGVVVVVSPSDHHDDVSVSSSVRSVVCVVNRVGD/DLWEEEQEPCQDFLNVLLQVVCQVVPYQAEYEDCDDDDDPNYHYQHDDLQDLVRLLVSCVPPATQEYEYDDADDDPDLVVSQVRRLSSLLSNLVSNPDDLHAHEYEYEDACCQQQPDLVCGPPDDTDDPPDDQPDDGDPDRHSSVSSVVSVVVSCVVNVYWYEYEHFYQEAGDHFQHQRHQLLQLLVLLQLCVVVVNAQEDQAAPCQQPHKAFGAYSNQVSLVSVCLRPFPVSTNYYFYTTQPDIDGCVVLVCLSQVLSVHDHDDDPRDHHFVCNVCVPCLVVQLVVCVVQVAPDSGPSRRHNRVNNHSNRHRNHYHHHDGVVVVVRPSDHHDDVSVSSSVRSVVCVVNRVGD

Secondary structure (DSSP, 8-state):
---EEEEETTTSHHHHHHHHHHHHTT-EEEEEESSPPP-TTEEEEE--TT-HHHHHHHHTT---SEEEE------SSHHHHHHHHHHHHHHHHHHTTT-----EEEEE--THHHH--GGGTT-S-PPPSSB-TTSPPPSS--HHHHHHHHHHHHHHHH--EEEEEEESSEE---TT-S--HHHHHHHHHHHHHHHT--B---S-HHHHHSEE--EEHHHHHHHHHHHHT-GGGTTEEEEE--S--EEHHHHHHHHHHHTT-PBPPP-S----HHHHTTT-HHHHHHHHHHHT-S---GGGT--HHHHHHHHT-SS-B-B--HHHHHTT------HHHHHHHHHHHHHHTTS--/---EEEEETTTSHHHHHHHHHHHHTT-EEEEEESSPPP-TTEEEEE--TT-HHHHHHHHTT---SEEEE------SSHHHHHHHHHHHHHHHHHHTTT-----EEEEE--THHHH--GGGTT-S-PPPSSB-TTSPPPSS--HHHHHHHHHHHHHHHH--EEEEEEESSEE---TT-S--HHHHHHHHHHHHHHHT--B---S-HHHHHSEE--EEHHHHHHHHHHHHT-GGGTTEEEEE--S--EEHHHHHHHHHHHTT-PBPPP-S----HHHHTTT-HHHHHHHHHHHT-S---GGGT--HHHHHHHHT-SS-B-B--HHHHHTT------HHHHHHHHHHHHHHTTS--

Solvent-accessible surface area (backbone atoms only — not comparable to full-atom values): 36881 Å² total; per-residue (Å²): 129,80,45,34,34,35,26,33,27,23,54,31,36,48,14,38,34,31,48,50,52,41,34,76,66,47,28,49,31,32,24,29,18,73,72,62,63,93,46,90,68,45,44,76,36,67,36,49,45,85,37,47,68,56,26,25,61,61,31,64,87,58,82,50,42,30,36,38,38,46,62,80,61,90,54,96,40,66,70,51,22,26,55,53,37,24,45,26,51,44,24,51,54,60,22,54,57,84,65,86,64,73,23,30,40,35,39,54,64,30,52,48,58,65,45,40,40,83,90,34,57,82,59,72,90,64,74,68,67,46,39,50,78,84,58,71,76,60,99,61,80,44,37,60,58,41,35,49,51,42,53,51,53,48,25,69,72,72,65,32,42,31,32,37,38,27,31,45,66,52,34,44,73,41,79,58,41,70,73,24,44,50,45,24,51,52,51,49,52,50,50,20,63,74,69,67,48,75,46,63,71,33,28,23,51,39,35,35,72,29,61,29,53,37,14,33,20,59,55,50,25,52,49,52,53,47,42,66,74,32,78,88,36,48,72,38,67,37,49,43,57,18,65,59,66,43,27,44,61,60,49,47,45,54,54,22,50,75,70,75,46,68,56,41,86,84,83,68,62,66,47,41,39,54,67,76,50,64,78,39,46,67,57,41,30,52,50,17,63,75,69,64,32,76,57,45,56,44,76,37,48,36,21,39,65,50,38,30,57,64,35,40,33,81,54,76,51,38,73,43,47,53,70,48,41,76,72,66,56,52,82,72,42,52,62,69,55,48,53,50,53,43,52,52,49,35,36,74,66,25,62,40,128,127,80,44,34,33,35,26,33,27,24,55,32,36,48,13,38,34,32,48,49,51,40,32,75,66,45,26,49,32,33,24,29,19,73,72,65,62,93,46,90,69,47,44,75,35,65,35,50,44,84,38,47,68,56,26,25,61,62,32,65,85,59,80,50,43,32,35,38,39,46,61,79,62,90,52,95,39,65,70,50,21,27,55,52,36,24,44,26,52,43,24,53,55,59,24,54,57,85,65,86,65,73,22,31,40,36,39,54,64,29,51,48,59,65,45,41,42,84,92,35,57,83,61,72,92,64,73,69,67,45,41,51,78,85,59,71,76,61,98,62,81,44,37,60,58,41,34,49,50,42,52,53,54,48,26,70,73,72,65,34,42,30,31,38,38,26,30,45,66,52,36,43,72,41,78,60,40,70,71,25,45,50,45,23,50,52,51,50,52,50,50,21,62,75,68,68,48,76,46,64,70,33,27,23,51,38,34,35,72,29,59,30,52,37,15,33,19,60,57,50,25,52,51,51,53,49,42,68,72,32,77,88,37,49,71,37,69,38,49,44,57,19,64,57,65,44,27,45,62,60,49,48,46,54,53,21,50,74,72,75,46,67,57,40,86,82,83,68,62,66,47,42,40,53,67,77,49,64,78,38,48,69,57,43,31,51,50,17,61,74,69,64,33,76,58,44,56,44,77,36,46,35,22,39,63,49,38,31,56,63,35,40,33,81,56,75,52,38,72,43,46,54,71,49,42,76,72,66,57,52,83,72,43,51,62,68,55,47,51,50,53,42,52,52,48,35,35,75,66,26,60,39,128